Protein AF-I1LI24-F1 (afdb_monomer)

InterPro domains:
  IPR002035 von Willebrand factor, type A [PF13519] (6-115)
  IPR002035 von Willebrand factor, type A [PS50234] (5-189)
  IPR002035 von Willebrand factor, type A [SM00327] (2-175)
  IPR003903 Ubiquitin int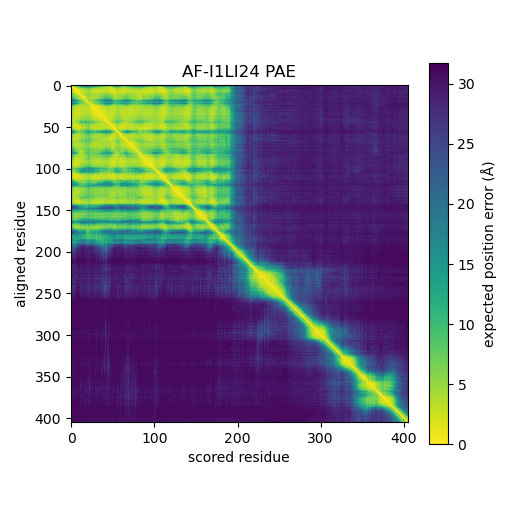eracting motif [PF02809] (224-237)
  IPR003903 Ubiquitin interacting motif [PF02809] (292-308)
  IPR003903 Ubiquitin interacting motif [PF02809] (326-337)
  IPR003903 Ubiquitin interacting motif [PS50330] (222-241)
  IPR003903 Ubiquitin interacting motif [SM00726] (222-241)
  IPR003903 Ubiquitin interacting motif [SM00726] (292-311)
  IPR003903 Ubiquitin interacting motif [SM00726] (324-343)
  IPR027040 26S proteasome non-ATPase regulatory subunit 4 [PTHR10223] (1-397)
  IPR036465 von Willebrand factor A-like domain superfamily [G3DSA:3.40.50.410] (3-186)
  IPR036465 von Willebrand factor A-like domain superfamily [SSF53300] (4-175)
  IPR049590 PSMD4, RAZUL domain [cd22297] (345-389)

pLDDT: mean 70.87, std 20.33, range [23.84, 93.62]

Sequence (405 aa):
MVLEATMICIDNSEWMRNGDYSPSRFQAQADAVNLICGAKTQSNPENTVGVLTMAGKGVRVLVTPTSDLGKILACMHGLDIGGEMNLAAGIQVAQLALKHRQNKKQQQRIIVFAGSPVKHEKKMLEMIGRKLKKNSVALDIVNFGEEDEGKTEKLEALLAAVNNNDTSHIVHVPSGPNALSDVLISTPIFTGDGEGGSGFAAAAATAAAGGVSGFEFGVDPNLDPELALALRVSMEEERARQEAAAKKAAEDAANLEKGDEQQASSQHATMTERAGAATSEAENKTSDLMDDENALLQQALAMSMDDSAISHDVKDTDMSEASASDPDLALALQLSITDSAKDQSSQSDMSKLLADQSFVSSILASLPGVDPNDPSVKDLLASMQNQSEPQQKNDDKPSNEEEKK

Structure (mmCIF, N/CA/C/O backbone):
data_AF-I1LI24-F1
#
_entry.id   AF-I1LI24-F1
#
loop_
_atom_site.group_PDB
_atom_site.id
_atom_site.type_symbol
_atom_site.label_atom_id
_atom_site.label_alt_id
_atom_site.label_comp_id
_atom_site.label_asym_id
_atom_site.label_entity_id
_atom_site.label_seq_id
_atom_site.pdbx_PDB_ins_code
_atom_site.Cartn_x
_atom_site.Cartn_y
_atom_site.Cartn_z
_atom_site.occupancy
_atom_site.B_iso_or_equiv
_atom_site.auth_seq_id
_atom_site.auth_comp_id
_atom_site.auth_asym_id
_atom_site.auth_atom_id
_atom_site.pdbx_PDB_model_num
ATOM 1 N N . MET A 1 1 ? -1.218 -10.958 18.013 1.00 60.31 1 MET A N 1
ATOM 2 C CA . MET A 1 1 ? -2.185 -10.050 17.355 1.00 60.31 1 MET A CA 1
ATOM 3 C C . MET A 1 1 ? -1.607 -8.643 17.351 1.00 60.31 1 MET A C 1
ATOM 5 O O . MET A 1 1 ? -1.453 -8.059 18.418 1.00 60.31 1 MET A O 1
ATOM 9 N N . VAL A 1 2 ? -1.165 -8.150 16.190 1.00 78.31 2 VAL A N 1
ATOM 10 C CA . VAL A 1 2 ? -0.468 -6.859 16.066 1.00 78.31 2 VAL A CA 1
ATOM 11 C C . VAL A 1 2 ? -1.443 -5.808 15.541 1.00 78.31 2 VAL A C 1
ATOM 13 O O . VAL A 1 2 ? -1.945 -5.924 14.426 1.00 78.31 2 VAL A O 1
ATOM 16 N N . LEU A 1 3 ? -1.696 -4.777 16.349 1.00 86.69 3 LEU A N 1
ATOM 17 C CA . LEU A 1 3 ? -2.465 -3.606 15.936 1.00 86.69 3 LEU A CA 1
ATOM 18 C C . LEU A 1 3 ? -1.612 -2.741 15.012 1.00 86.69 3 LEU A C 1
ATOM 20 O O . LEU A 1 3 ? -0.567 -2.236 15.430 1.00 86.69 3 LEU A O 1
ATOM 24 N N . GLU A 1 4 ? -2.074 -2.502 13.792 1.00 88.19 4 GLU A N 1
ATOM 25 C CA . GLU A 1 4 ? -1.372 -1.677 12.813 1.00 88.19 4 GLU A CA 1
ATOM 26 C C . GLU A 1 4 ? -2.294 -0.671 12.116 1.00 88.19 4 GLU A C 1
ATOM 28 O O . GLU A 1 4 ? -3.478 -0.901 11.865 1.00 88.19 4 GLU A O 1
ATOM 33 N N . ALA A 1 5 ? -1.714 0.487 11.820 1.00 91.00 5 ALA A N 1
ATOM 34 C CA . ALA A 1 5 ? -2.288 1.524 10.985 1.00 91.00 5 ALA A CA 1
ATOM 35 C C . ALA A 1 5 ? -1.428 1.604 9.728 1.00 91.00 5 ALA A C 1
ATOM 37 O O . ALA A 1 5 ? -0.280 2.064 9.779 1.00 91.00 5 ALA A O 1
ATOM 38 N N . THR A 1 6 ? -1.984 1.131 8.617 1.00 91.19 6 THR A N 1
ATOM 39 C CA . THR A 1 6 ? -1.276 1.045 7.342 1.00 91.19 6 THR A CA 1
ATOM 40 C C . THR A 1 6 ? -1.752 2.149 6.413 1.00 91.19 6 THR A C 1
ATOM 42 O O . THR A 1 6 ? -2.943 2.268 6.138 1.00 91.19 6 THR A O 1
ATOM 45 N N . MET A 1 7 ? -0.828 2.958 5.901 1.00 93.38 7 MET A N 1
ATOM 46 C CA . MET A 1 7 ? -1.108 3.892 4.812 1.00 93.38 7 MET A CA 1
ATOM 47 C C . MET A 1 7 ? -0.497 3.362 3.517 1.00 93.38 7 MET A C 1
ATOM 49 O O . MET A 1 7 ? 0.716 3.174 3.431 1.00 93.38 7 MET A O 1
ATOM 53 N N . ILE A 1 8 ? -1.336 3.137 2.511 1.00 93.56 8 ILE A N 1
ATOM 54 C CA . ILE A 1 8 ? -0.935 2.620 1.207 1.00 93.56 8 ILE A CA 1
ATOM 55 C C . ILE A 1 8 ? -0.828 3.777 0.214 1.00 93.56 8 ILE A C 1
ATOM 57 O O . ILE A 1 8 ? -1.801 4.478 -0.064 1.00 93.56 8 ILE A O 1
ATOM 61 N N . CYS A 1 9 ? 0.361 3.961 -0.347 1.00 92.75 9 CYS A N 1
ATOM 62 C CA . CYS A 1 9 ? 0.645 4.941 -1.382 1.00 92.75 9 CYS A CA 1
ATOM 63 C C . CYS A 1 9 ? 0.577 4.269 -2.759 1.00 92.75 9 CYS A C 1
ATOM 65 O O . CYS A 1 9 ? 1.472 3.513 -3.139 1.00 92.75 9 CYS A O 1
ATOM 67 N N . ILE A 1 10 ? -0.480 4.574 -3.506 1.00 92.06 10 ILE A N 1
ATOM 68 C CA . ILE A 1 10 ? -0.728 4.122 -4.872 1.00 92.06 10 ILE A CA 1
ATOM 69 C C . ILE A 1 10 ? -0.027 5.060 -5.860 1.00 92.06 10 ILE A C 1
ATOM 71 O O . ILE A 1 10 ? -0.214 6.281 -5.843 1.00 92.06 10 ILE A O 1
ATOM 75 N N . ASP A 1 11 ? 0.762 4.475 -6.751 1.00 91.12 11 ASP A N 1
ATOM 76 C CA . ASP A 1 11 ? 1.244 5.126 -7.969 1.00 91.12 11 ASP A CA 1
ATOM 77 C C . ASP A 1 11 ? 0.135 5.140 -9.034 1.00 91.12 11 ASP A C 1
ATOM 79 O O . ASP A 1 11 ? -0.302 4.091 -9.481 1.00 91.12 11 ASP A O 1
ATOM 83 N N . ASN A 1 12 ? -0.330 6.324 -9.430 1.00 90.12 12 ASN A N 1
ATOM 84 C CA . ASN A 1 12 ? -1.301 6.531 -10.513 1.00 90.12 12 ASN A CA 1
ATOM 85 C C . ASN A 1 12 ? -0.678 7.275 -11.707 1.00 90.12 12 ASN A C 1
ATOM 87 O O . ASN A 1 12 ? -1.371 8.004 -12.413 1.00 90.12 12 ASN A O 1
ATOM 91 N N . SER A 1 13 ? 0.634 7.149 -11.894 1.00 90.06 13 SER A N 1
ATOM 92 C CA . SER A 1 13 ? 1.374 7.796 -12.979 1.00 90.06 13 SER A CA 1
ATOM 93 C C . SER A 1 13 ? 1.083 7.187 -14.357 1.00 90.06 13 SER A C 1
ATOM 95 O O . SER A 1 13 ? 0.472 6.128 -14.482 1.00 90.06 13 SER A O 1
ATOM 97 N N . GLU A 1 14 ? 1.542 7.841 -15.426 1.00 87.38 14 GLU A N 1
ATOM 98 C CA . GLU A 1 14 ? 1.288 7.389 -16.806 1.00 87.38 14 GLU A CA 1
ATOM 99 C C . GLU A 1 14 ? 1.854 5.994 -17.124 1.00 87.38 14 GLU A C 1
ATOM 101 O O . GLU A 1 14 ? 1.250 5.254 -17.902 1.00 87.38 14 GLU A O 1
ATOM 106 N N . TRP A 1 15 ? 2.940 5.586 -16.459 1.00 86.38 15 TRP A N 1
ATOM 107 C CA . TRP A 1 15 ? 3.557 4.259 -16.603 1.00 86.38 15 TRP A CA 1
ATOM 108 C C . TRP A 1 15 ? 2.659 3.110 -16.119 1.00 86.38 15 TRP A C 1
ATOM 110 O O . TRP A 1 15 ? 2.888 1.957 -16.475 1.00 86.38 15 TRP A O 1
ATOM 120 N N . MET A 1 16 ? 1.611 3.403 -15.344 1.00 86.81 16 MET A N 1
ATOM 121 C CA . MET A 1 16 ? 0.636 2.411 -14.870 1.00 86.81 16 MET A CA 1
ATOM 122 C C . MET A 1 16 ? -0.282 1.878 -15.971 1.00 86.81 16 MET A C 1
ATOM 124 O O . MET A 1 16 ? -0.993 0.896 -15.759 1.00 86.81 16 MET A O 1
ATOM 128 N N . ARG A 1 17 ? -0.270 2.512 -17.149 1.00 84.56 17 ARG A N 1
ATOM 129 C CA . ARG A 1 17 ? -0.987 2.032 -18.337 1.00 84.56 17 ARG A CA 1
ATOM 130 C C . ARG A 1 17 ? -0.294 0.854 -19.016 1.00 84.56 17 ARG A C 1
ATOM 132 O O . ARG A 1 17 ? -0.905 0.222 -19.873 1.00 84.56 17 ARG A O 1
ATOM 139 N N . ASN A 1 18 ? 0.960 0.573 -18.665 1.00 82.75 18 ASN A N 1
ATOM 140 C CA . ASN A 1 18 ? 1.699 -0.532 -19.255 1.00 82.75 18 ASN A CA 1
ATOM 141 C C . ASN A 1 18 ? 1.037 -1.874 -18.893 1.00 82.75 18 ASN A C 1
ATOM 143 O O . ASN A 1 18 ? 0.541 -2.070 -17.782 1.00 82.75 18 ASN A O 1
ATOM 147 N N . GLY A 1 19 ? 1.001 -2.785 -19.866 1.00 78.62 19 GLY A N 1
ATOM 148 C CA . GLY A 1 19 ? 0.409 -4.122 -19.744 1.00 78.62 19 GLY A CA 1
ATOM 149 C C . GLY A 1 19 ? 1.439 -5.220 -19.479 1.00 78.62 19 GLY A C 1
ATOM 150 O O . GLY A 1 19 ? 1.247 -6.344 -19.921 1.00 78.62 19 GLY A O 1
ATOM 151 N N . ASP A 1 20 ? 2.558 -4.889 -18.834 1.00 81.94 20 ASP A N 1
ATOM 152 C CA . ASP A 1 20 ? 3.589 -5.855 -18.431 1.00 81.94 20 ASP A CA 1
ATOM 153 C C . ASP A 1 20 ? 3.096 -6.822 -17.348 1.00 81.94 20 ASP A C 1
ATOM 155 O O . ASP A 1 20 ? 3.499 -7.982 -17.330 1.00 81.94 20 ASP A O 1
ATOM 159 N N . TYR A 1 21 ? 2.175 -6.363 -16.498 1.00 80.56 21 TYR A N 1
ATOM 160 C CA . TYR A 1 21 ? 1.422 -7.203 -15.572 1.00 80.56 21 TYR A CA 1
ATOM 161 C C . TYR A 1 21 ? 0.017 -7.455 -16.114 1.00 80.56 21 TYR A C 1
ATOM 163 O O . TYR A 1 21 ? -0.667 -6.533 -16.567 1.00 80.56 21 TYR A O 1
ATOM 171 N N . SER A 1 22 ? -0.433 -8.706 -16.031 1.00 79.19 22 SER A N 1
ATOM 172 C CA . SER A 1 22 ? -1.788 -9.092 -16.435 1.00 79.19 22 SER A CA 1
ATOM 173 C C . SER A 1 22 ? -2.799 -8.747 -15.332 1.00 79.19 22 SER A C 1
ATOM 175 O O . SER A 1 22 ? -2.529 -9.074 -14.177 1.00 79.19 22 SER A O 1
ATOM 177 N N . PRO A 1 23 ? -3.971 -8.148 -15.637 1.00 78.56 23 PRO A N 1
ATOM 178 C CA . PRO A 1 23 ? -4.440 -7.636 -16.937 1.00 78.56 23 PRO A CA 1
ATOM 179 C C . PRO A 1 23 ? -3.968 -6.203 -17.279 1.00 78.56 23 PRO A C 1
ATOM 181 O O . PRO A 1 23 ? -3.945 -5.827 -18.448 1.00 78.56 23 PRO A O 1
ATOM 184 N N . SER A 1 24 ? -3.599 -5.392 -16.287 1.00 82.88 24 SER A N 1
ATOM 185 C CA . SER A 1 24 ? -2.866 -4.129 -16.469 1.00 82.88 24 SER A CA 1
ATOM 186 C C . SER A 1 24 ? -2.073 -3.825 -15.202 1.00 82.88 24 SER A C 1
ATOM 188 O O . SER A 1 24 ? -2.466 -4.272 -14.124 1.00 82.88 24 SER A O 1
ATOM 190 N N . ARG A 1 25 ? -1.000 -3.030 -15.286 1.00 86.75 25 ARG A N 1
ATOM 191 C CA . ARG A 1 25 ? -0.195 -2.663 -14.107 1.00 86.75 25 ARG A CA 1
ATOM 192 C C . ARG A 1 25 ? -1.031 -1.955 -13.031 1.00 86.75 25 ARG A C 1
ATOM 194 O O . ARG A 1 25 ? -0.863 -2.234 -11.847 1.00 86.75 25 ARG A O 1
ATOM 201 N N . PHE A 1 26 ? -1.972 -1.095 -13.434 1.00 87.50 26 PHE A N 1
ATOM 202 C CA . PHE A 1 26 ? -2.919 -0.461 -12.510 1.00 87.50 26 PHE A CA 1
ATOM 203 C C . PHE A 1 26 ? -3.897 -1.462 -11.874 1.00 87.50 26 PHE A C 1
ATOM 205 O O . PHE A 1 26 ? -4.094 -1.430 -10.662 1.00 87.50 26 PHE A O 1
ATOM 212 N N . GLN A 1 27 ? -4.483 -2.376 -12.656 1.00 87.62 27 GLN A N 1
ATOM 213 C CA . GLN A 1 27 ? -5.399 -3.381 -12.107 1.00 87.62 27 GLN A CA 1
ATOM 214 C C . GLN A 1 27 ? -4.673 -4.357 -11.175 1.00 87.62 27 GLN A C 1
ATOM 216 O O . GLN A 1 27 ? -5.161 -4.635 -10.088 1.00 87.62 27 GLN A O 1
ATOM 221 N N . ALA A 1 28 ? -3.474 -4.805 -11.547 1.00 86.62 28 ALA A N 1
ATOM 222 C CA . ALA A 1 28 ? -2.657 -5.676 -10.709 1.00 86.62 28 ALA A CA 1
ATOM 223 C C . ALA A 1 28 ? -2.280 -4.992 -9.382 1.00 86.62 28 ALA A C 1
ATOM 225 O O . ALA A 1 28 ? -2.246 -5.635 -8.335 1.00 86.62 28 ALA A O 1
ATOM 226 N N . GLN A 1 29 ? -2.042 -3.676 -9.401 1.00 87.62 29 GLN A N 1
ATOM 227 C CA . GLN A 1 29 ? -1.865 -2.893 -8.181 1.00 87.62 29 GLN A CA 1
ATOM 228 C C . GLN A 1 29 ? -3.161 -2.814 -7.364 1.00 87.62 29 GLN A C 1
ATOM 230 O O . GLN A 1 29 ? -3.103 -2.948 -6.147 1.00 87.62 29 GLN A O 1
ATOM 235 N N . ALA A 1 30 ? -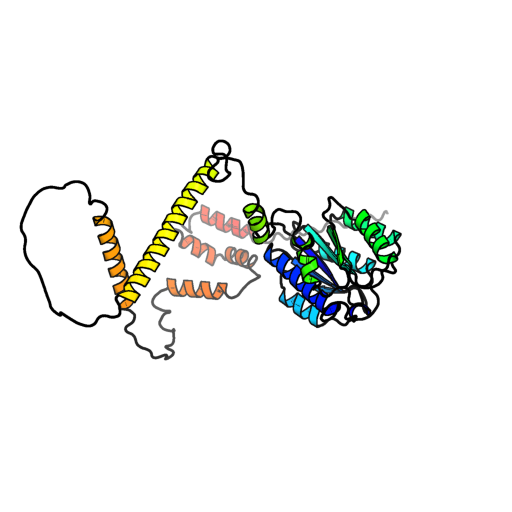4.321 -2.621 -7.995 1.00 89.19 30 ALA A N 1
ATOM 236 C CA . ALA A 1 30 ? -5.608 -2.622 -7.301 1.00 89.19 30 ALA A CA 1
ATOM 237 C C . ALA A 1 30 ? -5.890 -3.956 -6.602 1.00 89.19 30 ALA A C 1
ATOM 239 O O . ALA A 1 30 ? -6.266 -3.975 -5.430 1.00 89.19 30 ALA A O 1
ATOM 240 N N . ASP A 1 31 ? -5.618 -5.065 -7.282 1.00 88.38 31 ASP A N 1
ATOM 241 C CA . ASP A 1 31 ? -5.772 -6.408 -6.730 1.00 88.38 31 ASP A CA 1
ATOM 242 C C . ASP A 1 31 ? -4.800 -6.639 -5.558 1.00 88.38 31 ASP A C 1
ATOM 244 O O . ASP A 1 31 ? -5.201 -7.149 -4.510 1.00 88.38 31 ASP A O 1
ATOM 248 N N . ALA A 1 32 ? -3.550 -6.177 -5.680 1.00 86.81 32 ALA A N 1
ATOM 249 C CA . ALA A 1 32 ? -2.564 -6.223 -4.601 1.00 86.81 32 ALA A CA 1
ATOM 250 C C . ALA A 1 32 ? -2.983 -5.392 -3.375 1.00 86.81 32 ALA A C 1
ATOM 252 O O . ALA A 1 32 ? -2.852 -5.853 -2.242 1.00 86.81 32 ALA A O 1
ATOM 253 N N . VAL A 1 33 ? -3.511 -4.179 -3.577 1.00 89.25 33 VAL A N 1
ATOM 254 C CA . VAL A 1 33 ? -4.025 -3.332 -2.488 1.00 89.25 33 VAL A CA 1
ATOM 255 C C . VAL A 1 33 ? -5.191 -4.017 -1.783 1.00 89.25 33 VAL A C 1
ATOM 257 O O . VAL A 1 33 ? -5.206 -4.070 -0.556 1.00 89.25 33 VAL A O 1
ATOM 260 N N . ASN A 1 34 ? -6.126 -4.598 -2.535 1.00 88.50 34 ASN A N 1
ATOM 261 C CA . ASN A 1 34 ? -7.268 -5.318 -1.974 1.00 88.50 34 ASN A CA 1
ATOM 262 C C . ASN A 1 34 ? -6.837 -6.520 -1.135 1.00 88.50 34 ASN A C 1
ATOM 264 O O . ASN A 1 34 ? -7.370 -6.731 -0.045 1.00 88.50 34 ASN A O 1
ATOM 268 N N . LEU A 1 35 ? -5.842 -7.267 -1.609 1.00 86.38 35 LEU A N 1
ATOM 269 C CA . LEU A 1 35 ? -5.275 -8.382 -0.869 1.00 86.38 35 LEU A CA 1
ATOM 270 C C . LEU A 1 35 ? -4.619 -7.914 0.443 1.00 86.38 35 LEU A C 1
ATOM 272 O O . LEU A 1 35 ? -4.872 -8.502 1.493 1.00 86.38 35 LEU A O 1
ATOM 276 N N . ILE A 1 36 ? -3.826 -6.834 0.407 1.00 87.75 36 ILE A N 1
ATOM 277 C CA . ILE A 1 36 ? -3.197 -6.255 1.607 1.00 87.75 36 ILE A CA 1
ATOM 278 C C . ILE A 1 36 ? -4.269 -5.812 2.605 1.00 87.75 36 ILE A C 1
ATOM 280 O O . ILE A 1 36 ? -4.180 -6.147 3.786 1.00 87.75 36 ILE A O 1
ATOM 284 N N . CYS A 1 37 ? -5.294 -5.092 2.139 1.00 86.12 37 CYS A N 1
ATOM 285 C CA . CYS A 1 37 ? -6.415 -4.665 2.971 1.00 86.12 37 CYS A CA 1
ATOM 286 C C . CYS A 1 37 ? -7.109 -5.866 3.625 1.00 86.12 37 CYS A C 1
ATOM 288 O O . CYS A 1 37 ? -7.292 -5.874 4.839 1.00 86.12 37 CYS A O 1
ATOM 290 N N . GLY A 1 38 ? -7.427 -6.901 2.840 1.00 87.56 38 GLY A N 1
ATOM 291 C CA . GLY A 1 38 ? -8.056 -8.126 3.330 1.00 87.56 38 GLY A CA 1
ATOM 292 C C . GLY A 1 38 ? -7.221 -8.833 4.397 1.00 87.56 38 GLY A C 1
ATOM 293 O O . GLY A 1 38 ? -7.734 -9.137 5.470 1.00 87.56 38 GLY A O 1
ATOM 294 N N . ALA A 1 39 ? -5.920 -9.015 4.156 1.00 85.81 39 ALA A N 1
ATOM 295 C CA . ALA A 1 39 ? -5.025 -9.658 5.116 1.00 85.81 39 ALA A CA 1
ATOM 296 C C . ALA A 1 39 ? -4.857 -8.844 6.409 1.00 85.81 39 ALA A C 1
ATOM 298 O O . ALA A 1 39 ? -4.851 -9.416 7.501 1.00 85.81 39 ALA A O 1
ATOM 299 N N . LYS A 1 40 ? -4.765 -7.509 6.319 1.00 86.12 40 LYS A N 1
ATOM 300 C CA . LYS A 1 40 ? -4.655 -6.652 7.510 1.00 86.12 40 LYS A CA 1
ATOM 301 C C . LYS A 1 40 ? -5.933 -6.667 8.344 1.00 86.12 40 LYS A C 1
ATOM 303 O O . LYS A 1 40 ? -5.839 -6.812 9.562 1.00 86.12 40 LYS A O 1
ATOM 308 N N . THR A 1 41 ? -7.101 -6.559 7.712 1.00 85.69 41 THR A N 1
ATOM 309 C CA . THR A 1 41 ? -8.398 -6.620 8.403 1.00 85.69 41 THR A CA 1
ATOM 310 C C . THR A 1 41 ? -8.660 -8.007 8.996 1.00 85.69 41 THR A C 1
ATOM 312 O O . THR A 1 41 ? -9.197 -8.106 10.095 1.00 85.69 41 THR A O 1
ATOM 315 N N . GLN A 1 42 ? -8.235 -9.080 8.319 1.00 86.31 42 GLN A N 1
ATOM 316 C CA . GLN A 1 42 ? -8.340 -10.443 8.844 1.00 86.31 42 GLN A CA 1
ATOM 317 C C . GLN A 1 42 ? -7.402 -10.684 10.034 1.00 86.31 42 GLN A C 1
ATOM 319 O O . GLN A 1 42 ? -7.767 -11.408 10.957 1.00 86.31 42 GLN A O 1
ATOM 324 N N . SER A 1 43 ? -6.208 -10.078 10.036 1.00 86.62 43 SER A N 1
ATOM 325 C CA . SER A 1 43 ? -5.263 -10.203 11.151 1.00 86.62 43 SER A CA 1
ATOM 326 C C . SER A 1 43 ? -5.829 -9.616 12.443 1.00 86.62 43 SER A C 1
ATOM 328 O O . SER A 1 43 ? -5.740 -10.258 13.488 1.00 86.62 43 SER A O 1
ATOM 330 N N . ASN A 1 44 ? -6.399 -8.406 12.379 1.00 86.94 44 ASN A N 1
ATOM 331 C CA . ASN A 1 44 ? -7.137 -7.794 13.483 1.00 86.94 44 ASN A CA 1
ATOM 332 C C . ASN A 1 44 ? -8.256 -6.894 12.936 1.00 86.94 44 ASN A C 1
ATOM 334 O O . ASN A 1 44 ? -7.978 -6.040 12.091 1.00 86.94 44 ASN A O 1
ATOM 338 N N . PRO A 1 45 ? -9.485 -6.981 13.474 1.00 86.31 45 PRO A N 1
ATOM 339 C CA . PRO A 1 45 ? -10.595 -6.129 13.038 1.00 86.31 45 PRO A CA 1
ATOM 340 C C . PRO A 1 45 ? -10.381 -4.644 13.377 1.00 86.31 45 PRO A C 1
ATOM 342 O O . PRO A 1 45 ? -10.964 -3.773 12.738 1.00 86.31 45 PRO A O 1
ATOM 345 N N . GLU A 1 46 ? -9.521 -4.338 14.355 1.00 86.88 46 GLU A N 1
ATOM 346 C CA . GLU A 1 46 ? -9.129 -2.965 14.700 1.00 86.88 46 GLU A CA 1
ATOM 347 C C . GLU A 1 46 ? -8.037 -2.386 13.787 1.00 86.88 46 GLU A C 1
ATOM 349 O O . GLU A 1 46 ? -7.651 -1.225 13.952 1.00 86.88 46 GLU A O 1
ATOM 354 N N . ASN A 1 47 ? -7.490 -3.165 12.849 1.00 89.94 47 ASN A N 1
ATOM 355 C CA . ASN A 1 47 ? -6.504 -2.644 11.912 1.00 89.94 47 ASN A CA 1
ATOM 356 C C . ASN A 1 47 ? -7.162 -1.655 10.953 1.00 89.94 47 ASN A C 1
ATOM 358 O O . ASN A 1 47 ? -8.254 -1.876 10.433 1.00 89.94 47 ASN A O 1
ATOM 362 N N . THR A 1 48 ? -6.468 -0.545 10.713 1.00 90.44 48 THR A N 1
ATOM 363 C CA . THR A 1 48 ? -6.958 0.506 9.819 1.00 90.44 48 THR A CA 1
ATOM 364 C C . THR A 1 48 ? -6.067 0.606 8.600 1.00 90.44 48 THR A C 1
ATOM 366 O O . THR A 1 48 ? -4.837 0.577 8.704 1.00 90.44 48 THR A O 1
ATOM 369 N N . VAL A 1 49 ? -6.700 0.748 7.439 1.00 91.00 49 VAL A N 1
ATOM 370 C CA . VAL A 1 49 ? -6.017 0.922 6.165 1.00 91.00 49 VAL A CA 1
ATOM 371 C C . VAL A 1 49 ? -6.471 2.230 5.534 1.00 91.00 49 VAL A C 1
ATOM 373 O O . VAL A 1 49 ? -7.657 2.545 5.466 1.00 91.00 49 VAL A O 1
ATOM 376 N N . GLY A 1 50 ? -5.503 3.044 5.131 1.00 91.88 50 GLY A N 1
ATOM 377 C CA . GLY A 1 50 ? -5.715 4.268 4.370 1.00 91.88 50 GLY A CA 1
ATOM 378 C C . GLY A 1 50 ? -5.105 4.141 2.983 1.00 91.88 50 GLY A C 1
ATOM 379 O O . GLY A 1 50 ? -4.140 3.401 2.789 1.00 91.88 50 GLY A O 1
ATOM 380 N N . VAL A 1 51 ? -5.647 4.892 2.026 1.00 92.94 51 VAL A N 1
ATOM 381 C CA . VAL A 1 51 ? -5.159 4.906 0.645 1.00 92.94 51 VAL A CA 1
ATOM 382 C C . VAL A 1 51 ? -4.907 6.337 0.185 1.00 92.94 51 VAL A C 1
ATOM 384 O O . VAL A 1 51 ? -5.751 7.228 0.321 1.00 92.94 51 VAL A O 1
ATOM 387 N N . LEU A 1 52 ? -3.733 6.551 -0.398 1.00 93.00 52 LEU A N 1
ATOM 388 C CA . LEU A 1 52 ? -3.245 7.823 -0.914 1.00 93.00 52 LEU A CA 1
ATOM 389 C C . LEU A 1 52 ? -2.717 7.639 -2.338 1.00 93.00 52 LEU A C 1
ATOM 391 O O . LEU A 1 52 ? -2.057 6.650 -2.625 1.00 93.00 52 LEU A O 1
ATOM 395 N N . THR A 1 53 ? -2.950 8.606 -3.225 1.00 92.00 53 THR A N 1
ATOM 396 C CA . THR A 1 53 ? -2.343 8.626 -4.568 1.00 92.00 53 THR A CA 1
ATOM 397 C C . THR A 1 53 ? -1.114 9.526 -4.619 1.00 92.00 53 THR A C 1
ATOM 399 O O . THR A 1 53 ? -1.144 10.629 -4.065 1.00 92.00 53 THR A O 1
ATOM 402 N N . MET A 1 54 ? -0.082 9.126 -5.361 1.00 90.38 54 MET A N 1
ATOM 403 C CA . MET A 1 54 ? 1.182 9.870 -5.470 1.00 90.38 54 MET A CA 1
ATOM 404 C C . MET A 1 54 ? 1.354 10.717 -6.740 1.00 90.38 54 MET A C 1
ATOM 406 O O . MET A 1 54 ? 2.240 11.572 -6.773 1.00 90.38 54 MET A O 1
ATOM 410 N N . ALA A 1 55 ? 0.553 10.486 -7.776 1.00 88.38 55 ALA A N 1
ATOM 411 C CA . ALA A 1 55 ? 0.653 11.137 -9.082 1.00 88.38 55 ALA A CA 1
ATOM 412 C C . ALA A 1 55 ? -0.652 11.857 -9.482 1.00 88.38 55 ALA A C 1
ATOM 414 O O . ALA A 1 55 ? -1.674 11.829 -8.783 1.00 88.38 55 ALA A O 1
ATOM 415 N N . GLY A 1 56 ? -0.618 12.539 -10.627 1.00 82.56 56 GLY A N 1
ATOM 416 C CA . GLY A 1 56 ? -1.727 13.324 -11.173 1.00 82.56 56 GLY A CA 1
ATOM 417 C C . GLY A 1 56 ? -1.633 14.805 -10.809 1.00 82.56 56 GLY A C 1
ATOM 418 O O . GLY A 1 56 ? -0.560 15.400 -10.856 1.00 82.56 56 GLY A O 1
ATOM 419 N N . LYS A 1 57 ? -2.765 15.422 -10.442 1.00 80.94 57 LYS A N 1
ATOM 420 C CA . LYS A 1 57 ? -2.844 16.857 -10.086 1.00 80.94 57 LYS A CA 1
ATOM 421 C C . LYS A 1 57 ? -2.145 17.209 -8.764 1.00 80.94 57 LYS A C 1
ATOM 423 O O . LYS A 1 57 ? -1.982 18.384 -8.452 1.00 80.94 57 LYS A O 1
ATOM 428 N N . GLY A 1 58 ? -1.759 16.205 -7.984 1.00 82.69 58 GLY A N 1
ATOM 429 C CA . GLY A 1 58 ? -1.113 16.354 -6.688 1.00 82.69 58 GLY A CA 1
ATOM 430 C C . GLY A 1 58 ? -1.318 15.118 -5.821 1.00 82.69 58 GLY A C 1
ATOM 431 O O . GLY A 1 58 ? -2.162 14.266 -6.109 1.00 82.69 58 GLY A O 1
ATOM 432 N N . VAL A 1 59 ? -0.546 15.040 -4.740 1.00 89.62 59 VAL A N 1
ATOM 433 C CA . VAL A 1 59 ? -0.699 13.992 -3.730 1.00 89.62 59 VAL A CA 1
ATOM 434 C C . VAL A 1 59 ? -2.001 14.233 -2.969 1.00 89.62 59 VAL A C 1
ATOM 436 O O . VAL A 1 59 ? -2.154 15.267 -2.320 1.00 89.62 59 VAL A O 1
ATOM 439 N N . ARG A 1 60 ? -2.932 13.280 -3.039 1.00 90.31 60 ARG A N 1
ATOM 440 C CA . ARG A 1 60 ? -4.227 13.342 -2.347 1.00 90.31 60 ARG A CA 1
ATOM 441 C C . ARG A 1 60 ? -4.455 12.080 -1.526 1.00 90.31 60 ARG A C 1
ATOM 443 O O . ARG A 1 60 ? -4.187 10.973 -1.990 1.00 90.31 60 ARG A O 1
ATOM 450 N N . VAL A 1 61 ? -4.966 12.259 -0.311 1.00 90.31 61 VAL A N 1
ATOM 451 C CA . VAL A 1 61 ? -5.494 11.160 0.504 1.00 90.31 61 VAL A CA 1
ATOM 452 C C . VAL A 1 61 ? -6.892 10.862 -0.025 1.00 90.31 61 VAL A C 1
ATOM 454 O O . VAL A 1 61 ? -7.751 1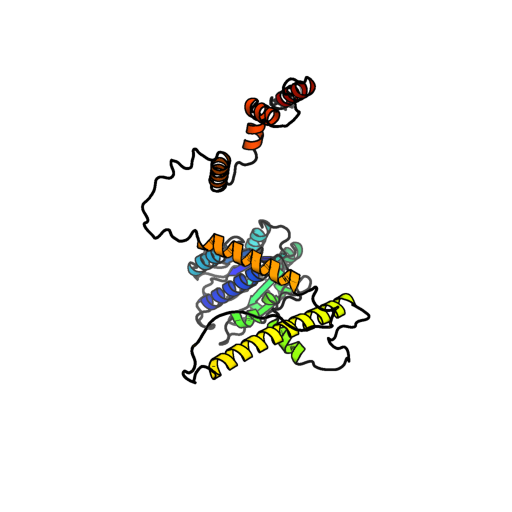1.738 0.010 1.00 90.31 61 VAL A O 1
ATOM 457 N N . LEU A 1 62 ? -7.103 9.663 -0.563 1.00 88.81 62 LEU A N 1
ATOM 458 C CA . LEU A 1 62 ? -8.418 9.234 -1.048 1.00 88.81 62 LEU A CA 1
ATOM 459 C C . LEU A 1 62 ? -9.280 8.753 0.108 1.00 88.81 62 LEU A C 1
ATOM 461 O O . LEU A 1 62 ? -10.444 9.115 0.224 1.00 88.81 62 LEU A O 1
ATOM 465 N N . VAL A 1 63 ? -8.670 7.925 0.953 1.00 90.19 63 VAL A N 1
ATOM 466 C CA . VAL A 1 63 ? -9.317 7.272 2.079 1.00 90.19 63 VAL A CA 1
ATOM 467 C C . VAL A 1 63 ? -8.425 7.476 3.287 1.00 90.19 63 VAL A C 1
ATOM 469 O O . VAL A 1 63 ? -7.278 7.025 3.325 1.00 90.19 63 VAL A O 1
ATOM 472 N N . THR A 1 64 ? -8.944 8.202 4.271 1.00 88.88 64 THR A N 1
ATOM 473 C CA . THR A 1 64 ? -8.328 8.290 5.597 1.00 88.88 64 THR A CA 1
ATOM 474 C C . THR A 1 64 ? -8.340 6.913 6.263 1.00 88.88 64 THR A C 1
ATOM 476 O O . THR A 1 64 ? -9.275 6.162 5.992 1.00 88.88 64 THR A O 1
ATOM 479 N N . PRO A 1 65 ? -7.372 6.582 7.143 1.00 89.19 65 PRO A N 1
ATOM 480 C CA . PRO A 1 65 ? -7.301 5.268 7.784 1.00 89.19 65 PRO A CA 1
ATOM 481 C C . PRO A 1 65 ? -8.659 4.820 8.338 1.00 89.19 65 PRO A C 1
ATOM 483 O O . PRO A 1 65 ? -9.215 5.460 9.229 1.00 89.19 65 PRO A O 1
ATOM 486 N N . THR A 1 66 ? -9.201 3.751 7.761 1.00 88.56 66 THR A N 1
ATOM 487 C CA . THR A 1 66 ? -10.527 3.200 8.059 1.00 88.56 66 THR A CA 1
ATOM 488 C C . THR A 1 66 ? -10.456 1.676 8.065 1.00 88.56 66 THR A C 1
ATOM 490 O O . THR A 1 66 ? -9.549 1.096 7.471 1.00 88.56 66 THR A O 1
ATOM 493 N N . SER A 1 67 ? -11.377 1.018 8.761 1.00 86.56 67 SER A N 1
ATOM 494 C CA . SER A 1 67 ? -11.573 -0.436 8.696 1.00 86.56 67 SER A CA 1
ATOM 495 C C . SER A 1 67 ? -12.511 -0.849 7.550 1.00 86.56 67 SER A C 1
ATOM 497 O O . SER A 1 67 ? -12.637 -2.034 7.248 1.00 86.56 67 SER A O 1
ATOM 499 N N . ASP A 1 68 ? -13.154 0.116 6.881 1.00 88.75 68 ASP A N 1
ATOM 500 C CA . ASP A 1 68 ? -14.149 -0.138 5.839 1.00 88.75 68 ASP A CA 1
ATOM 501 C C . ASP A 1 68 ? -13.508 -0.481 4.483 1.00 88.75 68 ASP A C 1
ATOM 503 O O . ASP A 1 68 ? -13.117 0.405 3.715 1.00 88.75 68 ASP A O 1
ATOM 507 N N . LEU A 1 69 ? -13.502 -1.767 4.118 1.00 85.88 69 LEU A N 1
ATOM 508 C CA . LEU A 1 69 ? -13.024 -2.222 2.804 1.00 85.88 69 LEU A CA 1
ATOM 509 C C . LEU A 1 69 ? -13.844 -1.632 1.637 1.00 85.88 69 LEU A C 1
ATOM 511 O O . LEU A 1 69 ? -13.291 -1.289 0.593 1.00 85.88 69 LEU A O 1
ATOM 515 N N . GLY A 1 70 ? -15.157 -1.448 1.816 1.00 88.94 70 GLY A N 1
ATOM 516 C CA . GLY A 1 70 ? -16.042 -0.930 0.764 1.00 88.94 70 GLY A CA 1
ATOM 517 C C . GLY A 1 70 ? -15.702 0.497 0.315 1.00 88.94 70 GLY A C 1
ATOM 518 O O . GLY A 1 70 ? -15.754 0.799 -0.878 1.00 88.94 70 GLY A O 1
ATOM 519 N N . LYS A 1 71 ? -15.285 1.368 1.249 1.00 87.56 71 LYS A N 1
ATOM 520 C CA . LYS A 1 71 ? -14.851 2.741 0.927 1.00 87.56 71 LYS A CA 1
ATOM 521 C C . LYS A 1 71 ? -13.566 2.734 0.102 1.00 87.56 71 LYS A C 1
ATOM 523 O O . LYS A 1 71 ? -13.438 3.515 -0.837 1.00 87.56 71 LYS A O 1
ATOM 528 N N . ILE A 1 72 ? -12.646 1.825 0.423 1.00 87.31 72 ILE A N 1
ATOM 529 C CA . ILE A 1 72 ? -11.387 1.653 -0.307 1.00 87.31 72 ILE A CA 1
ATOM 530 C C . ILE A 1 72 ? -11.667 1.233 -1.754 1.00 87.31 72 ILE A C 1
ATOM 532 O O . ILE A 1 72 ? -11.202 1.904 -2.674 1.00 87.31 72 ILE A O 1
ATOM 536 N N . LEU A 1 73 ? -12.500 0.209 -1.959 1.00 86.06 73 LEU A N 1
ATOM 537 C CA . LEU A 1 73 ? -12.862 -0.290 -3.291 1.00 86.06 73 LEU A CA 1
ATOM 538 C C . LEU A 1 73 ? -13.523 0.785 -4.163 1.00 86.06 73 LEU A C 1
ATOM 540 O O . LEU A 1 73 ? -13.116 0.999 -5.306 1.00 86.06 73 LEU A O 1
ATOM 544 N N . ALA A 1 74 ? -14.501 1.510 -3.613 1.00 88.38 74 ALA A N 1
ATOM 545 C CA . ALA A 1 74 ? -15.186 2.578 -4.337 1.00 88.38 74 ALA A CA 1
ATOM 546 C C . ALA A 1 74 ? -14.218 3.691 -4.771 1.00 88.38 74 ALA A C 1
ATOM 548 O O . ALA A 1 74 ? -14.264 4.156 -5.911 1.00 88.38 74 ALA A O 1
ATOM 549 N N . CYS A 1 75 ? -13.306 4.094 -3.882 1.00 85.06 75 CYS A N 1
ATOM 550 C CA . CYS A 1 75 ? -12.303 5.103 -4.198 1.00 85.06 75 CYS A CA 1
ATOM 551 C C . CYS A 1 75 ? -11.261 4.615 -5.209 1.00 85.06 75 CYS A C 1
ATOM 553 O O . CYS A 1 75 ? -10.782 5.435 -5.986 1.00 85.06 75 CYS A O 1
ATOM 555 N N . MET A 1 76 ? -10.921 3.322 -5.224 1.00 84.81 76 MET A N 1
ATOM 556 C CA . MET A 1 76 ? -9.958 2.746 -6.168 1.00 84.81 76 MET A CA 1
ATOM 557 C C . MET A 1 76 ? -10.479 2.696 -7.608 1.00 84.81 76 MET A C 1
ATOM 559 O O . MET A 1 76 ? -9.737 3.024 -8.532 1.00 84.81 76 MET A O 1
ATOM 563 N N . HIS A 1 77 ? -11.753 2.349 -7.809 1.00 84.75 77 HIS A N 1
ATOM 564 C CA . HIS A 1 77 ? -12.353 2.312 -9.148 1.00 84.75 77 HIS A CA 1
ATOM 565 C C . HIS A 1 77 ? -12.496 3.701 -9.796 1.00 84.75 77 HIS A C 1
ATOM 567 O O . HIS A 1 77 ? -12.537 3.801 -11.018 1.00 84.75 77 HIS A O 1
ATOM 573 N N . GLY A 1 78 ? -12.551 4.774 -9.000 1.00 83.06 78 GLY A N 1
ATOM 574 C CA . GLY A 1 78 ? -12.683 6.155 -9.480 1.00 83.06 78 GLY A CA 1
ATOM 575 C C . GLY A 1 78 ? -11.363 6.889 -9.743 1.00 83.06 78 GLY A C 1
ATOM 576 O O . GLY A 1 78 ? -11.366 8.119 -9.805 1.00 83.06 78 GLY A O 1
ATOM 577 N N . LEU A 1 79 ? -10.221 6.193 -9.813 1.00 84.25 79 LEU A N 1
ATOM 578 C CA . LEU A 1 79 ? -8.916 6.846 -9.957 1.00 84.25 79 LEU A CA 1
ATOM 579 C C . LEU A 1 79 ? -8.511 7.067 -11.408 1.00 84.25 79 LEU A C 1
ATOM 581 O O . LEU A 1 79 ? -8.259 6.130 -12.158 1.00 84.25 79 LEU A O 1
ATOM 585 N N . ASP A 1 80 ? -8.317 8.338 -11.747 1.00 85.81 80 ASP A N 1
ATOM 586 C CA . ASP A 1 80 ? -7.694 8.728 -13.004 1.00 85.81 80 ASP A CA 1
ATOM 587 C C . ASP A 1 80 ? -6.175 8.483 -12.978 1.00 85.81 80 ASP A C 1
ATOM 589 O O . ASP A 1 80 ? -5.454 8.933 -12.073 1.00 85.81 80 ASP A O 1
ATOM 593 N N . ILE A 1 81 ? -5.693 7.806 -14.022 1.00 86.62 81 ILE A N 1
ATOM 594 C CA . ILE A 1 81 ? -4.275 7.526 -14.267 1.00 86.62 81 ILE A CA 1
ATOM 595 C C . ILE A 1 81 ? -3.666 8.667 -15.092 1.00 86.62 81 ILE A C 1
ATOM 597 O O . ILE A 1 81 ? -4.079 8.908 -16.234 1.00 86.62 81 ILE A O 1
ATOM 601 N N . GLY A 1 82 ? -2.646 9.333 -14.550 1.00 87.56 82 GLY A N 1
ATOM 602 C CA . GLY A 1 82 ? -1.885 10.366 -15.249 1.00 87.56 82 GLY A CA 1
ATOM 603 C C . GLY A 1 82 ? -0.854 11.091 -14.380 1.00 87.56 82 GLY A C 1
ATOM 604 O O . GLY A 1 82 ? -0.873 11.011 -13.152 1.00 87.56 82 GLY A O 1
ATOM 605 N N . GLY A 1 83 ? 0.022 11.855 -15.033 1.00 87.19 83 GLY A N 1
ATOM 606 C CA . GLY A 1 83 ? 1.055 12.668 -14.390 1.00 87.19 83 GLY A CA 1
ATOM 607 C C . GLY A 1 83 ? 2.299 11.896 -13.937 1.00 87.19 83 GLY A C 1
ATOM 608 O O . GLY A 1 83 ? 2.463 10.703 -14.196 1.00 87.19 83 GLY A O 1
ATOM 609 N N . GLU A 1 84 ? 3.184 12.614 -13.242 1.00 86.75 84 GLU A N 1
ATOM 610 C CA . GLU A 1 84 ? 4.444 12.091 -12.702 1.00 86.75 84 GLU A CA 1
ATOM 611 C C . GLU A 1 84 ? 4.329 11.748 -11.210 1.00 86.75 84 GLU A C 1
ATOM 613 O O . GLU A 1 84 ? 3.580 12.392 -10.468 1.00 86.75 84 GLU A O 1
ATOM 618 N N . MET A 1 85 ? 5.093 10.750 -10.751 1.00 86.62 85 MET A N 1
ATOM 619 C CA . MET A 1 85 ? 5.099 10.360 -9.341 1.00 86.62 85 MET A 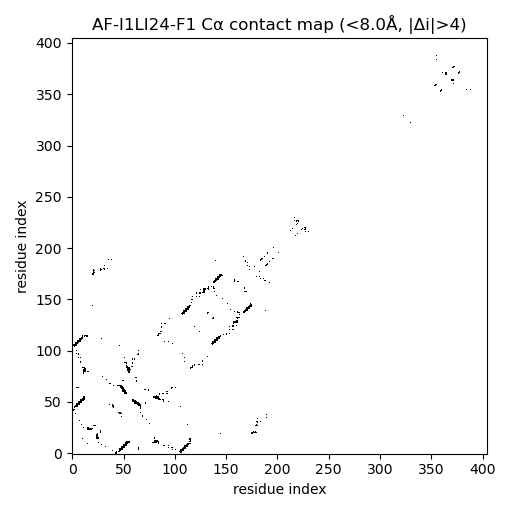CA 1
ATOM 620 C C . MET A 1 85 ? 5.861 11.348 -8.447 1.00 86.62 85 MET A C 1
ATOM 622 O O . MET A 1 85 ? 7.017 11.706 -8.687 1.00 86.62 85 MET A O 1
ATOM 626 N N . ASN A 1 86 ? 5.249 11.724 -7.325 1.00 88.88 86 ASN A N 1
ATOM 627 C CA . ASN A 1 86 ? 5.898 12.528 -6.293 1.00 88.88 86 ASN A CA 1
ATOM 628 C C . ASN A 1 86 ? 6.093 11.732 -5.000 1.00 88.88 86 ASN A C 1
ATOM 630 O O . ASN A 1 86 ? 5.384 11.935 -4.014 1.00 88.88 86 ASN A O 1
ATOM 634 N N . LEU A 1 87 ? 7.112 10.866 -4.986 1.00 88.12 87 LEU A N 1
ATOM 635 C CA . LEU A 1 87 ? 7.446 10.012 -3.841 1.00 88.12 87 LEU A CA 1
ATOM 636 C C . LEU A 1 87 ? 7.672 10.807 -2.541 1.00 88.12 87 LEU A C 1
ATOM 638 O O . LEU A 1 87 ? 7.117 10.471 -1.497 1.00 88.12 87 LEU A O 1
ATOM 642 N N . ALA A 1 88 ? 8.452 11.892 -2.601 1.00 89.25 88 ALA A N 1
ATOM 643 C CA . ALA A 1 88 ? 8.802 12.678 -1.417 1.00 89.25 88 ALA A CA 1
ATOM 644 C C . ALA A 1 88 ? 7.577 13.311 -0.732 1.00 89.25 88 ALA A C 1
ATOM 646 O O . ALA A 1 88 ? 7.442 13.244 0.491 1.00 89.25 88 ALA A O 1
ATOM 647 N N . ALA A 1 89 ? 6.672 13.899 -1.519 1.00 89.56 89 ALA A N 1
ATOM 648 C CA . ALA A 1 89 ? 5.434 14.480 -1.006 1.00 89.56 89 ALA A CA 1
ATOM 649 C C . ALA A 1 89 ? 4.455 13.390 -0.538 1.00 89.56 89 ALA A C 1
ATOM 651 O O . ALA A 1 89 ? 3.841 13.544 0.515 1.00 89.56 89 ALA A O 1
ATOM 652 N N . GLY A 1 90 ? 4.372 12.266 -1.262 1.00 91.50 90 GLY A N 1
ATOM 653 C CA . GLY A 1 90 ? 3.547 11.108 -0.903 1.00 91.50 90 GLY A CA 1
ATOM 654 C C . GLY A 1 90 ? 3.843 10.596 0.503 1.00 91.50 90 GLY A C 1
ATOM 655 O O . GLY A 1 90 ? 2.947 10.515 1.342 1.00 91.50 90 GLY A O 1
ATOM 656 N N . ILE A 1 91 ? 5.122 10.353 0.793 1.00 91.75 91 ILE A N 1
ATOM 657 C CA . ILE A 1 91 ? 5.570 9.859 2.101 1.00 91.75 91 ILE A CA 1
ATOM 658 C C . ILE A 1 91 ? 5.296 10.880 3.217 1.00 91.75 91 ILE A C 1
ATOM 660 O O . ILE A 1 91 ? 4.882 10.501 4.312 1.00 91.75 91 ILE A O 1
ATOM 664 N N . GLN A 1 92 ? 5.497 12.178 2.968 1.00 89.88 92 GLN A N 1
ATOM 665 C CA . GLN A 1 92 ? 5.244 13.215 3.979 1.00 89.88 92 GLN A CA 1
ATOM 666 C C . GLN A 1 92 ? 3.756 13.343 4.326 1.00 89.88 92 GLN A C 1
ATOM 668 O O . GLN A 1 92 ? 3.407 13.460 5.503 1.00 89.88 92 GLN A O 1
ATOM 673 N N . VAL A 1 93 ? 2.875 13.290 3.324 1.00 92.19 93 VAL A N 1
ATOM 674 C CA . VAL A 1 93 ? 1.422 13.318 3.544 1.00 92.19 93 VAL A CA 1
ATOM 675 C C . VAL A 1 93 ? 0.962 12.039 4.251 1.00 92.19 93 VAL A C 1
ATOM 677 O O . VAL A 1 93 ? 0.177 12.121 5.194 1.00 92.19 93 VAL A O 1
ATOM 680 N N . ALA A 1 94 ? 1.508 10.875 3.881 1.00 91.81 94 ALA A N 1
ATOM 681 C CA . ALA A 1 94 ? 1.244 9.613 4.572 1.00 91.81 94 ALA A CA 1
ATOM 682 C C . ALA A 1 94 ? 1.657 9.666 6.054 1.00 91.81 94 ALA A C 1
ATOM 684 O O . ALA A 1 94 ? 0.885 9.281 6.932 1.00 91.81 94 ALA A O 1
ATOM 685 N N . GLN A 1 95 ? 2.833 10.229 6.352 1.00 88.25 95 GLN A N 1
ATOM 686 C CA . GLN A 1 95 ? 3.293 10.439 7.725 1.00 88.25 95 GLN A CA 1
ATOM 687 C C . GLN A 1 95 ? 2.332 11.340 8.520 1.00 88.25 95 GLN A C 1
ATOM 689 O O . GLN A 1 95 ? 2.068 11.079 9.694 1.00 88.25 95 GLN A O 1
ATOM 694 N N . LEU A 1 96 ? 1.812 12.407 7.907 1.00 89.06 96 LEU A N 1
ATOM 695 C CA . LEU A 1 96 ? 0.864 13.306 8.563 1.00 89.06 96 LEU A CA 1
ATOM 696 C C . LEU A 1 96 ? -0.475 12.609 8.841 1.00 89.06 96 LEU A C 1
ATOM 698 O O . LEU A 1 96 ? -1.012 12.742 9.939 1.00 89.06 96 LEU A O 1
ATOM 702 N N . ALA A 1 97 ? -0.973 11.814 7.893 1.00 87.50 97 ALA A N 1
ATOM 703 C CA . ALA A 1 97 ? -2.211 11.059 8.059 1.00 87.50 97 ALA A CA 1
ATOM 704 C C . ALA A 1 97 ? -2.125 10.027 9.199 1.00 87.50 97 ALA A C 1
ATOM 706 O O . ALA A 1 97 ? -3.078 9.866 9.959 1.00 87.50 97 ALA A O 1
ATOM 707 N N . LEU A 1 98 ? -0.963 9.391 9.387 1.00 85.50 98 LEU A N 1
ATOM 708 C CA . LEU A 1 98 ? -0.736 8.428 10.472 1.00 85.50 98 LEU A CA 1
ATOM 709 C C . LEU A 1 98 ? -0.664 9.074 11.869 1.00 85.50 98 LEU A C 1
ATOM 711 O O . LEU A 1 98 ? -0.903 8.396 12.871 1.00 85.50 98 LEU A O 1
ATOM 715 N N . LYS A 1 99 ? -0.384 10.384 11.970 1.00 82.31 99 LYS A N 1
ATOM 716 C CA . LYS A 1 99 ? -0.391 11.107 13.258 1.00 82.31 99 LYS A CA 1
ATOM 717 C C . LYS A 1 99 ? -1.795 11.317 13.828 1.00 82.31 99 LYS A C 1
ATOM 719 O O . LYS A 1 99 ? -1.931 11.377 15.047 1.00 82.31 99 LYS A O 1
ATOM 724 N N . HIS A 1 100 ? -2.816 11.408 12.976 1.00 77.69 100 HIS A N 1
ATOM 725 C CA . HIS A 1 100 ? -4.213 11.647 13.371 1.00 77.69 100 HIS A CA 1
ATOM 726 C C . HIS A 1 100 ? -5.033 10.356 13.539 1.00 77.69 100 HIS A C 1
ATOM 728 O O . HIS A 1 100 ? -6.259 10.381 13.479 1.00 77.69 100 HIS A O 1
ATOM 734 N N . ARG A 1 101 ? -4.368 9.216 13.750 1.00 77.88 101 ARG A N 1
ATOM 735 C CA . ARG A 1 101 ? -5.026 7.931 14.014 1.00 77.88 101 ARG A CA 1
ATOM 736 C C . ARG A 1 101 ? -5.873 7.964 15.289 1.00 77.88 101 ARG A C 1
ATOM 738 O O . ARG A 1 101 ? -5.506 8.610 16.272 1.00 77.88 101 ARG A O 1
ATOM 745 N N . GLN A 1 102 ? -6.952 7.188 15.290 1.00 74.19 102 GLN A N 1
ATOM 746 C CA . GLN A 1 102 ? -7.835 7.057 16.449 1.00 74.19 102 GLN A CA 1
ATOM 747 C C . GLN A 1 102 ? -7.166 6.276 17.592 1.00 74.19 102 GLN A C 1
ATOM 749 O O . GLN A 1 102 ? -7.255 6.677 18.751 1.00 74.19 102 GLN A O 1
ATOM 754 N N . ASN A 1 103 ? -6.417 5.210 17.276 1.00 80.69 103 ASN A N 1
ATOM 755 C CA . ASN A 1 103 ? -5.765 4.368 18.277 1.00 80.69 103 ASN A CA 1
ATOM 756 C C . ASN A 1 103 ? -4.246 4.622 18.333 1.00 80.69 103 ASN A C 1
ATOM 758 O O . ASN A 1 103 ? -3.504 4.364 17.386 1.00 80.69 103 ASN A O 1
ATOM 762 N N . LYS A 1 104 ? -3.746 5.116 19.474 1.00 82.94 104 LYS A N 1
ATOM 763 C CA . LYS A 1 104 ? -2.317 5.433 19.662 1.00 82.94 104 LYS A CA 1
ATOM 764 C C . LYS A 1 104 ? -1.417 4.200 19.782 1.00 82.94 104 LYS A C 1
ATOM 766 O O . LYS A 1 104 ? -0.209 4.371 19.629 1.00 82.94 104 LYS A O 1
ATOM 771 N N . LYS A 1 105 ? -1.970 3.008 20.037 1.00 83.44 105 LYS A N 1
ATOM 772 C CA . LYS A 1 105 ? -1.203 1.758 20.185 1.00 83.44 105 LYS A CA 1
ATOM 773 C C . LYS A 1 105 ? -0.882 1.068 18.857 1.00 83.44 105 LYS A C 1
ATOM 775 O O . LYS A 1 105 ? 0.014 0.234 18.830 1.00 83.44 105 LYS A O 1
ATOM 780 N N . GLN A 1 106 ? -1.569 1.429 17.772 1.00 85.81 106 GLN A N 1
ATOM 781 C CA . GLN A 1 106 ? -1.304 0.867 16.448 1.00 85.81 106 GLN A CA 1
ATOM 782 C C . GLN A 1 106 ? 0.126 1.191 15.987 1.00 85.81 106 GLN A C 1
ATOM 784 O O . GLN A 1 106 ? 0.583 2.336 16.082 1.00 85.81 106 GLN A O 1
ATOM 789 N N . GLN A 1 107 ? 0.833 0.202 15.457 1.00 87.50 107 GLN A N 1
ATOM 790 C CA . GLN A 1 107 ? 2.116 0.400 14.789 1.00 87.50 107 GLN A CA 1
ATOM 791 C C . GLN A 1 107 ? 1.904 1.118 13.451 1.00 87.50 107 GLN A C 1
ATOM 793 O O . GLN A 1 107 ? 0.912 0.886 12.766 1.00 87.50 107 GLN A O 1
ATOM 798 N N . GLN A 1 108 ? 2.796 2.048 13.104 1.00 90.06 108 GLN A N 1
ATOM 799 C CA . GLN A 1 108 ? 2.692 2.827 11.866 1.00 90.06 108 GLN A CA 1
ATOM 800 C C . GLN A 1 108 ? 3.419 2.102 10.748 1.00 90.06 108 GLN A C 1
ATOM 802 O O . GLN A 1 108 ? 4.625 1.877 10.859 1.00 90.06 108 GLN A O 1
ATOM 807 N N . ARG A 1 109 ? 2.707 1.804 9.663 1.00 91.12 109 ARG A N 1
ATOM 808 C CA . ARG A 1 109 ? 3.290 1.207 8.464 1.00 91.12 109 ARG A CA 1
ATOM 809 C C . ARG A 1 109 ? 2.896 2.016 7.235 1.00 91.12 109 ARG A C 1
ATOM 811 O O . ARG A 1 109 ? 1.741 2.409 7.081 1.00 91.12 109 ARG A O 1
ATOM 818 N N . ILE A 1 110 ? 3.859 2.287 6.366 1.00 93.62 110 ILE A N 1
ATOM 819 C CA . ILE A 1 110 ? 3.623 2.885 5.053 1.00 93.62 110 ILE A CA 1
ATOM 820 C C . ILE A 1 110 ? 4.032 1.858 4.007 1.00 93.62 110 ILE A C 1
ATOM 822 O O . ILE A 1 110 ? 5.162 1.384 4.030 1.00 93.62 110 ILE A O 1
ATOM 826 N N . ILE A 1 111 ? 3.132 1.549 3.081 1.00 92.69 111 ILE A N 1
ATOM 827 C CA . ILE A 1 111 ? 3.422 0.691 1.931 1.00 92.69 111 ILE A CA 1
ATOM 828 C C . ILE A 1 111 ? 3.436 1.579 0.697 1.00 92.69 111 ILE A C 1
ATOM 830 O O . ILE A 1 111 ? 2.449 2.250 0.398 1.00 92.69 111 ILE A O 1
ATOM 834 N N . VAL A 1 112 ? 4.556 1.606 -0.015 1.00 92.31 112 VAL A N 1
ATOM 835 C CA . VAL A 1 112 ? 4.733 2.423 -1.211 1.00 92.31 112 VAL A CA 1
ATOM 836 C C . VAL A 1 112 ? 4.856 1.535 -2.430 1.00 92.31 112 VAL A C 1
ATOM 838 O O . VAL A 1 112 ? 5.806 0.771 -2.563 1.00 92.31 112 VAL A O 1
ATOM 841 N N . PHE A 1 113 ? 3.933 1.712 -3.364 1.00 91.19 113 PHE A N 1
ATOM 842 C CA . PHE A 1 113 ? 4.032 1.144 -4.696 1.00 91.19 113 PHE A CA 1
ATOM 843 C C . PHE A 1 113 ? 4.812 2.107 -5.594 1.00 91.19 113 PHE A C 1
ATOM 845 O O . PHE A 1 113 ? 4.345 3.211 -5.844 1.00 91.19 113 PHE A O 1
ATOM 852 N N . ALA A 1 114 ? 5.974 1.705 -6.109 1.00 89.00 114 ALA A N 1
ATOM 853 C CA . ALA A 1 114 ? 6.756 2.496 -7.058 1.00 89.00 114 ALA A CA 1
ATOM 854 C C . ALA A 1 114 ? 6.812 1.828 -8.443 1.00 89.00 114 ALA A C 1
ATOM 856 O O . ALA A 1 114 ? 7.546 0.858 -8.622 1.00 89.00 114 ALA A O 1
ATOM 857 N N . GLY A 1 115 ? 6.107 2.382 -9.439 1.00 84.94 115 GLY A N 1
ATOM 858 C CA . GLY A 1 115 ? 6.027 1.840 -10.808 1.00 84.94 115 GLY A CA 1
ATOM 859 C C . GLY A 1 115 ? 6.696 2.680 -11.882 1.00 84.94 115 GLY A C 1
ATOM 860 O O . GLY A 1 115 ? 7.076 2.180 -12.937 1.00 84.94 115 GLY A O 1
ATOM 861 N N . SER A 1 116 ? 6.840 3.968 -11.605 1.00 84.12 116 SER A N 1
ATOM 862 C CA . SER A 1 116 ? 7.473 4.953 -12.480 1.00 84.12 116 SER A CA 1
ATOM 863 C C . SER A 1 116 ? 8.902 5.319 -12.034 1.00 84.12 116 SER A C 1
ATOM 865 O O . SER A 1 116 ? 9.322 4.994 -10.914 1.00 84.12 116 SER A O 1
ATOM 867 N N . PRO A 1 117 ? 9.696 5.962 -12.907 1.00 83.56 117 PRO A N 1
ATOM 868 C CA . PRO A 1 117 ? 11.034 6.421 -12.561 1.00 83.56 117 PRO A CA 1
ATOM 869 C C . PRO A 1 117 ? 11.001 7.530 -11.499 1.00 83.56 117 PRO A C 1
ATOM 871 O O . PRO A 1 117 ? 10.307 8.542 -11.617 1.00 83.56 117 PRO A O 1
ATOM 874 N N . VAL A 1 118 ? 11.819 7.368 -10.457 1.00 81.19 118 VAL A N 1
ATOM 875 C CA . VAL A 1 118 ? 11.944 8.318 -9.343 1.00 81.19 118 VAL A CA 1
ATOM 876 C C . VAL A 1 118 ? 12.977 9.391 -9.707 1.00 81.19 118 VAL A C 1
ATOM 878 O O . VAL A 1 118 ? 14.186 9.175 -9.598 1.00 81.19 118 VAL A O 1
ATOM 881 N N . LYS A 1 119 ? 12.528 10.596 -10.081 1.00 78.44 119 LYS A N 1
ATOM 882 C CA . LYS A 1 119 ? 13.427 11.741 -10.369 1.00 78.44 119 LYS A CA 1
ATOM 883 C C . LYS A 1 119 ? 14.032 12.404 -9.119 1.00 78.44 119 LYS A C 1
ATOM 885 O O . LYS A 1 119 ? 14.912 13.248 -9.245 1.00 78.44 119 LYS A O 1
ATOM 890 N N . HIS A 1 120 ? 13.597 12.022 -7.918 1.00 77.25 120 HIS A N 1
ATOM 891 C CA . HIS A 1 120 ? 14.019 12.646 -6.655 1.00 77.25 120 HIS A CA 1
ATOM 892 C C . HIS A 1 120 ? 15.527 12.501 -6.377 1.00 77.25 120 HIS A C 1
ATOM 894 O O . HIS A 1 120 ? 16.171 11.539 -6.811 1.00 77.25 120 HIS A O 1
ATOM 900 N N . GLU A 1 121 ? 16.083 13.473 -5.647 1.00 84.56 121 GLU A N 1
ATOM 901 C CA . GLU A 1 121 ? 17.489 13.502 -5.225 1.00 84.56 121 GLU A CA 1
ATOM 902 C C . GLU A 1 121 ? 17.724 12.557 -4.035 1.00 84.56 121 GLU A C 1
ATOM 904 O O . GLU A 1 121 ? 16.965 12.565 -3.061 1.00 84.56 121 GLU A O 1
ATOM 909 N N . LYS A 1 122 ? 18.828 11.798 -4.066 1.00 85.56 122 LYS A N 1
ATOM 910 C CA . LYS A 1 122 ? 19.228 10.859 -3.001 1.00 85.56 122 LYS A CA 1
ATOM 911 C C . LYS A 1 122 ? 19.255 11.510 -1.608 1.00 85.56 122 LYS A C 1
ATOM 913 O O . LYS A 1 122 ? 18.741 10.939 -0.652 1.00 85.56 122 LYS A O 1
ATOM 918 N N . LYS A 1 123 ? 19.743 12.754 -1.497 1.00 88.12 123 LYS A N 1
ATOM 919 C CA . LYS A 1 123 ? 19.779 13.504 -0.225 1.00 88.12 123 LYS A CA 1
ATOM 920 C C . LYS A 1 123 ? 18.390 13.763 0.359 1.00 88.12 123 LYS A C 1
ATOM 922 O O . LYS A 1 123 ? 18.208 13.703 1.574 1.00 88.12 123 LYS A O 1
ATOM 927 N N . MET A 1 124 ? 17.405 14.066 -0.489 1.00 89.25 124 MET A N 1
ATOM 928 C CA . MET A 1 124 ? 16.035 14.310 -0.036 1.00 89.25 124 MET A CA 1
ATOM 929 C C . MET A 1 124 ? 15.407 13.023 0.513 1.00 89.25 124 MET A C 1
ATOM 931 O O . MET A 1 124 ? 14.752 13.058 1.555 1.00 89.25 124 MET A O 1
ATOM 935 N N . LEU A 1 125 ? 15.676 11.889 -0.139 1.00 88.38 125 LEU A N 1
ATOM 936 C CA . LEU A 1 125 ? 15.228 10.567 0.296 1.00 88.38 125 LEU A CA 1
ATOM 937 C C . LEU A 1 125 ? 15.866 10.154 1.628 1.00 88.38 125 LEU A C 1
ATOM 939 O O . LEU A 1 125 ? 15.154 9.720 2.528 1.00 88.38 125 LEU A O 1
ATOM 943 N N . GLU A 1 126 ? 17.165 10.391 1.816 1.00 90.38 126 GLU A N 1
ATOM 944 C CA . GLU A 1 126 ? 17.844 10.139 3.095 1.00 90.38 126 GLU A CA 1
ATOM 945 C C . GLU A 1 126 ? 17.284 11.009 4.236 1.00 90.38 126 GLU A C 1
ATOM 947 O O . GLU A 1 126 ? 17.099 10.532 5.359 1.00 90.38 126 GLU A O 1
ATOM 952 N N . MET A 1 127 ? 16.973 12.285 3.972 1.00 91.19 127 MET A N 1
ATOM 953 C CA . MET A 1 127 ? 16.349 13.168 4.967 1.00 91.19 127 MET A CA 1
ATOM 954 C C . MET A 1 127 ? 14.951 12.691 5.364 1.00 91.19 127 MET A C 1
ATOM 956 O O . MET A 1 127 ? 14.602 12.733 6.547 1.00 91.19 127 MET A O 1
ATOM 960 N N . ILE A 1 128 ? 14.150 12.242 4.396 1.00 90.75 128 ILE A N 1
ATOM 961 C CA . ILE A 1 128 ? 12.836 11.649 4.659 1.00 90.75 128 ILE A CA 1
ATOM 962 C C . ILE A 1 128 ? 13.000 10.341 5.436 1.00 90.75 128 ILE A C 1
ATOM 964 O O . ILE A 1 128 ? 12.316 10.155 6.440 1.00 90.75 128 ILE A O 1
ATOM 968 N N . GLY A 1 129 ? 13.965 9.497 5.066 1.00 90.81 129 GLY A N 1
ATOM 969 C CA . GLY A 1 129 ? 14.235 8.242 5.761 1.00 90.81 129 GLY A CA 1
ATOM 970 C C . GLY A 1 129 ? 14.588 8.447 7.235 1.00 90.81 129 GLY A C 1
ATOM 971 O O . GLY A 1 129 ? 13.978 7.846 8.117 1.00 90.81 129 GLY A O 1
ATOM 972 N N . ARG A 1 130 ? 15.454 9.425 7.540 1.00 90.69 130 ARG A N 1
ATOM 973 C CA . ARG A 1 130 ? 15.750 9.823 8.930 1.00 90.69 130 ARG A CA 1
ATOM 974 C C . ARG A 1 130 ? 14.522 10.357 9.671 1.00 90.69 130 ARG A C 1
ATOM 976 O O . ARG A 1 130 ? 14.406 10.153 10.879 1.00 90.69 130 ARG A O 1
ATOM 983 N N . LYS A 1 131 ? 13.614 11.066 8.988 1.00 90.00 131 LYS A N 1
ATOM 984 C CA . LYS A 1 131 ? 12.351 11.529 9.590 1.00 90.00 131 LYS A CA 1
ATOM 985 C C . LYS A 1 131 ? 11.427 10.353 9.905 1.00 90.00 131 LYS A C 1
ATOM 987 O O . LYS A 1 131 ? 10.850 10.352 10.988 1.00 90.00 131 LYS A O 1
ATOM 992 N N . LEU A 1 132 ? 11.313 9.357 9.029 1.00 89.88 132 LEU A N 1
ATOM 993 C CA . LEU A 1 132 ? 10.517 8.148 9.280 1.00 89.88 132 LEU A CA 1
ATOM 994 C C . LEU A 1 132 ? 11.084 7.338 10.451 1.00 89.88 132 LEU A C 1
ATOM 996 O O . LEU A 1 132 ? 10.350 7.019 11.386 1.00 89.88 132 LEU A O 1
ATOM 1000 N N . LYS A 1 133 ? 12.408 7.153 10.476 1.00 88.12 133 LYS A N 1
ATOM 1001 C CA . LYS A 1 133 ? 13.142 6.480 11.556 1.00 88.12 133 LYS A CA 1
ATOM 1002 C C . LYS A 1 133 ? 12.889 7.097 12.934 1.00 88.12 133 LYS A C 1
ATOM 1004 O O . LYS A 1 133 ? 12.706 6.363 13.898 1.00 88.12 133 LYS A O 1
ATOM 1009 N N . LYS A 1 134 ? 12.823 8.431 13.038 1.00 89.62 134 LYS A N 1
ATOM 1010 C CA . LYS A 1 134 ? 12.507 9.141 14.298 1.00 89.62 134 LYS A CA 1
ATOM 1011 C C . LYS A 1 134 ? 11.067 8.953 14.777 1.00 89.62 134 LYS A C 1
ATOM 1013 O O . LYS A 1 134 ? 10.814 9.113 15.963 1.00 89.62 134 LYS A O 1
ATOM 1018 N N . ASN A 1 135 ? 10.132 8.686 13.868 1.00 88.69 135 ASN A N 1
ATOM 1019 C CA . ASN A 1 135 ? 8.721 8.495 14.207 1.00 88.69 135 ASN A CA 1
ATOM 1020 C C . ASN A 1 135 ? 8.344 7.013 14.340 1.00 88.69 135 ASN A C 1
ATOM 1022 O O . ASN A 1 135 ? 7.165 6.720 14.511 1.00 88.69 135 ASN A O 1
ATOM 1026 N N . SER A 1 136 ? 9.318 6.097 14.262 1.00 85.50 136 SER A N 1
ATOM 1027 C CA . SER A 1 136 ? 9.098 4.646 14.313 1.00 85.50 136 SER A CA 1
ATOM 1028 C C . SER A 1 136 ? 8.059 4.166 13.292 1.00 85.50 136 SER A C 1
ATOM 1030 O O . SER A 1 136 ? 7.188 3.359 13.609 1.00 85.50 136 SER A O 1
ATOM 1032 N N . VAL A 1 137 ? 8.136 4.706 12.072 1.00 89.50 137 VAL A N 1
ATOM 1033 C CA . VAL A 1 137 ? 7.298 4.286 10.944 1.00 89.50 137 VAL A CA 1
ATOM 1034 C C . VAL A 1 137 ? 8.028 3.195 10.173 1.00 89.50 137 VAL A C 1
ATOM 1036 O O . VAL A 1 137 ? 9.123 3.448 9.669 1.00 89.50 137 VAL A O 1
ATOM 1039 N N . ALA A 1 138 ? 7.417 2.016 10.067 1.00 89.88 138 ALA A N 1
ATOM 1040 C CA . ALA A 1 138 ? 7.875 0.965 9.167 1.00 89.88 138 ALA A CA 1
ATOM 1041 C C . ALA A 1 138 ? 7.539 1.349 7.722 1.00 89.88 138 ALA A C 1
ATOM 1043 O O . ALA A 1 138 ? 6.457 1.880 7.453 1.00 89.88 138 ALA A O 1
ATOM 1044 N N . LEU A 1 139 ? 8.463 1.102 6.797 1.00 90.50 139 LEU A N 1
ATOM 1045 C CA . LEU A 1 139 ? 8.268 1.404 5.387 1.00 90.50 139 LEU A CA 1
ATOM 1046 C C . LEU A 1 139 ? 8.518 0.164 4.543 1.00 90.50 139 LEU A C 1
ATOM 1048 O O . LEU A 1 139 ? 9.628 -0.358 4.538 1.00 90.50 139 LEU A O 1
ATOM 1052 N N . ASP A 1 140 ? 7.520 -0.217 3.760 1.00 91.38 140 ASP A N 1
ATOM 1053 C CA . ASP A 1 140 ? 7.661 -1.251 2.748 1.00 91.38 140 ASP A CA 1
ATOM 1054 C C . ASP A 1 140 ? 7.597 -0.621 1.361 1.00 91.38 140 ASP A C 1
ATOM 1056 O O . ASP A 1 140 ? 6.752 0.234 1.081 1.00 91.38 140 ASP A O 1
ATOM 1060 N N . ILE A 1 141 ? 8.509 -1.030 0.489 1.00 90.44 141 ILE A N 1
ATOM 1061 C CA . ILE A 1 141 ? 8.612 -0.519 -0.874 1.00 90.44 141 ILE A CA 1
ATOM 1062 C C . ILE A 1 141 ? 8.399 -1.686 -1.825 1.00 90.44 141 ILE A C 1
ATOM 1064 O O . ILE A 1 141 ? 9.216 -2.601 -1.896 1.00 90.44 141 ILE A O 1
ATOM 1068 N N . VAL A 1 142 ? 7.317 -1.623 -2.591 1.00 88.94 142 VAL A N 1
ATOM 1069 C CA . VAL A 1 142 ? 7.057 -2.538 -3.698 1.00 88.94 142 VAL A CA 1
ATOM 1070 C C . VAL A 1 142 ? 7.548 -1.858 -4.965 1.00 88.94 142 VAL A C 1
ATOM 1072 O O . VAL A 1 142 ? 6.915 -0.926 -5.470 1.00 88.94 142 VAL A O 1
ATOM 1075 N N . ASN A 1 143 ? 8.702 -2.296 -5.457 1.00 87.75 143 ASN A N 1
ATOM 1076 C CA . ASN A 1 143 ? 9.204 -1.879 -6.753 1.00 87.75 143 ASN A CA 1
ATOM 1077 C C . ASN A 1 143 ? 8.652 -2.811 -7.829 1.00 87.75 143 ASN A C 1
ATOM 1079 O O . ASN A 1 143 ? 8.864 -4.019 -7.766 1.00 87.75 143 ASN A O 1
ATOM 1083 N N . PHE A 1 144 ? 7.969 -2.243 -8.815 1.00 82.75 144 PHE A N 1
ATOM 1084 C CA . PHE A 1 144 ? 7.411 -2.987 -9.937 1.00 82.75 144 PHE A CA 1
ATOM 1085 C C . PHE A 1 144 ? 7.736 -2.291 -11.258 1.00 82.75 144 PHE A C 1
ATOM 1087 O O . PHE A 1 144 ? 7.908 -1.068 -11.320 1.00 82.75 144 PHE A O 1
ATOM 1094 N N . GLY A 1 145 ? 7.774 -3.089 -12.318 1.00 76.88 145 GLY A N 1
ATOM 1095 C CA . GLY A 1 145 ? 7.996 -2.647 -13.691 1.00 76.88 145 GLY A CA 1
ATOM 1096 C C . GLY A 1 145 ? 9.439 -2.822 -14.153 1.00 76.88 145 GLY A C 1
ATOM 1097 O O . GLY A 1 145 ? 10.127 -3.745 -13.728 1.00 76.88 145 GLY A O 1
ATOM 1098 N N . GLU A 1 146 ? 9.863 -1.952 -15.067 1.00 70.50 146 GLU A N 1
ATOM 1099 C CA . GLU A 1 146 ? 11.208 -1.984 -15.638 1.00 70.50 146 GLU A CA 1
ATOM 1100 C C . GLU A 1 146 ? 12.240 -1.585 -14.577 1.00 70.50 146 GLU A C 1
ATOM 1102 O O . GLU A 1 146 ? 12.080 -0.585 -13.864 1.00 70.50 146 GLU A O 1
ATOM 1107 N N . GLU A 1 147 ? 13.274 -2.413 -14.442 1.00 63.66 147 GLU A N 1
ATOM 1108 C CA . GLU A 1 147 ? 14.362 -2.201 -13.498 1.00 63.66 147 GLU A CA 1
ATOM 1109 C C . GLU A 1 147 ? 15.275 -1.082 -14.019 1.00 63.66 147 GLU A C 1
ATOM 1111 O O . GLU A 1 147 ? 16.261 -1.323 -14.707 1.00 63.66 147 GLU A O 1
ATOM 1116 N N . ASP A 1 148 ? 14.955 0.171 -13.702 1.00 66.06 148 ASP A N 1
ATOM 1117 C CA . ASP A 1 148 ? 15.916 1.260 -13.879 1.00 66.06 148 ASP A CA 1
ATOM 1118 C C . ASP A 1 148 ? 16.998 1.158 -12.787 1.00 66.06 148 ASP A C 1
ATOM 1120 O O . ASP A 1 148 ? 16.693 1.326 -11.600 1.00 66.06 148 ASP A O 1
ATOM 1124 N N . GLU A 1 149 ? 18.271 0.969 -13.161 1.00 67.00 149 GLU A N 1
ATOM 1125 C CA . GLU A 1 149 ? 19.417 0.926 -12.223 1.00 67.00 149 GLU A CA 1
ATOM 1126 C C . GLU A 1 149 ? 19.453 2.159 -11.294 1.00 67.00 149 GLU A C 1
ATOM 1128 O O . GLU A 1 149 ? 19.732 2.074 -10.101 1.00 67.00 149 GLU A O 1
ATOM 1133 N N . GLY A 1 150 ? 19.068 3.335 -11.802 1.00 73.56 150 GLY A N 1
ATOM 1134 C CA . GLY A 1 150 ? 19.008 4.558 -10.996 1.00 73.56 150 GLY A CA 1
ATOM 1135 C C . GLY A 1 150 ? 17.863 4.597 -9.971 1.00 73.56 150 GLY A C 1
ATOM 1136 O O . GLY A 1 150 ? 17.877 5.442 -9.072 1.00 73.56 150 GLY A O 1
ATOM 1137 N N . LYS A 1 151 ? 16.845 3.737 -10.099 1.00 77.56 151 LYS A N 1
ATOM 1138 C CA . LYS A 1 151 ? 15.707 3.650 -9.170 1.00 77.56 151 LYS A CA 1
ATOM 1139 C C . LYS A 1 151 ? 16.057 2.761 -7.984 1.00 77.56 151 LYS A C 1
ATOM 1141 O O . LYS A 1 151 ? 15.802 3.167 -6.850 1.00 77.56 151 LYS A O 1
ATOM 1146 N N . THR A 1 152 ? 16.670 1.604 -8.228 1.00 82.19 152 THR A N 1
ATOM 1147 C CA . THR A 1 152 ? 17.085 0.668 -7.171 1.00 82.19 152 THR A CA 1
ATOM 1148 C C . THR A 1 152 ? 18.052 1.328 -6.199 1.00 82.19 152 THR A C 1
ATOM 1150 O O . THR A 1 152 ? 17.756 1.364 -5.009 1.00 82.19 152 THR A O 1
ATOM 1153 N N . GLU A 1 153 ? 19.095 2.008 -6.684 1.00 86.31 153 GLU A N 1
ATOM 1154 C CA . GLU A 1 153 ? 20.062 2.713 -5.825 1.00 86.31 153 GLU A CA 1
ATOM 1155 C C . GLU A 1 153 ? 19.412 3.765 -4.905 1.00 86.31 153 GLU A C 1
ATOM 1157 O O . GLU A 1 153 ? 19.815 3.969 -3.754 1.00 86.31 153 GLU A O 1
ATOM 1162 N N . LYS A 1 154 ? 18.394 4.476 -5.408 1.00 86.25 154 LYS A N 1
ATOM 1163 C CA . LYS A 1 154 ? 17.666 5.500 -4.643 1.00 86.25 154 LYS A CA 1
ATOM 1164 C C . LYS A 1 154 ? 16.749 4.881 -3.594 1.00 86.25 154 LYS A C 1
ATOM 1166 O O . LYS A 1 154 ? 16.645 5.421 -2.490 1.00 86.25 154 LYS A O 1
ATOM 1171 N N . LEU A 1 155 ? 16.076 3.785 -3.938 1.00 85.38 155 LEU A N 1
ATOM 1172 C CA . LEU A 1 155 ? 15.199 3.062 -3.020 1.00 85.38 155 LEU A CA 1
ATOM 1173 C C . LEU A 1 155 ? 16.006 2.342 -1.938 1.00 85.38 155 LEU A C 1
ATOM 1175 O O . LEU A 1 155 ? 15.624 2.397 -0.774 1.00 85.38 155 LEU A O 1
ATOM 1179 N N . GLU A 1 156 ? 17.159 1.774 -2.282 1.00 87.12 156 GLU A N 1
ATOM 1180 C CA . GLU A 1 156 ? 18.100 1.181 -1.329 1.00 87.12 156 GLU A CA 1
ATOM 1181 C C . GLU A 1 156 ? 18.657 2.222 -0.355 1.00 87.12 156 GLU A C 1
ATOM 1183 O O . GLU A 1 156 ? 18.690 1.989 0.853 1.00 87.12 156 GLU A O 1
ATOM 1188 N N . ALA A 1 157 ? 19.026 3.412 -0.843 1.00 88.12 157 ALA A N 1
ATOM 1189 C CA . ALA A 1 157 ? 19.452 4.509 0.025 1.00 88.12 157 ALA A CA 1
ATOM 1190 C C . ALA A 1 157 ? 18.343 4.944 0.998 1.00 88.12 157 ALA A C 1
ATOM 1192 O O . ALA A 1 157 ? 18.611 5.251 2.163 1.00 88.12 157 ALA A O 1
ATOM 1193 N N . LEU A 1 158 ? 17.092 4.957 0.529 1.00 86.19 158 LEU A N 1
ATOM 1194 C CA . LEU A 1 158 ? 15.943 5.262 1.369 1.00 86.19 158 LEU A CA 1
ATOM 1195 C C . LEU A 1 158 ? 15.704 4.153 2.405 1.00 86.19 158 LEU A C 1
ATOM 1197 O O . LEU A 1 158 ? 15.510 4.461 3.579 1.00 86.19 158 LEU A O 1
ATOM 1201 N N . LEU A 1 159 ? 15.789 2.885 2.004 1.00 86.81 159 LEU A N 1
ATOM 1202 C CA . LEU A 1 159 ? 15.639 1.732 2.889 1.00 86.81 159 LEU A CA 1
ATOM 1203 C C . LEU A 1 159 ? 16.707 1.723 3.988 1.00 86.81 159 LEU A C 1
ATOM 1205 O O . LEU A 1 159 ? 16.375 1.617 5.166 1.00 86.81 159 LEU A O 1
ATOM 1209 N N . ALA A 1 160 ? 17.976 1.928 3.630 1.00 87.25 160 ALA A N 1
ATOM 1210 C CA . ALA A 1 160 ? 19.079 2.000 4.586 1.00 87.25 160 ALA A CA 1
ATOM 1211 C C . ALA A 1 160 ? 18.891 3.130 5.616 1.00 87.25 160 ALA A C 1
ATOM 1213 O O . ALA A 1 160 ? 19.280 3.000 6.778 1.00 87.25 160 ALA A O 1
ATOM 1214 N N . ALA A 1 161 ? 18.272 4.245 5.212 1.00 87.38 161 ALA A N 1
ATOM 1215 C CA . ALA A 1 161 ? 17.976 5.359 6.108 1.00 87.38 161 ALA A CA 1
ATOM 1216 C C . ALA A 1 161 ? 16.774 5.097 7.036 1.00 87.38 161 ALA A C 1
ATOM 1218 O O . ALA A 1 161 ? 16.732 5.663 8.134 1.00 87.38 161 ALA A O 1
ATOM 1219 N N . VAL A 1 162 ? 15.806 4.280 6.606 1.00 87.25 162 VAL A N 1
ATOM 1220 C CA . VAL A 1 162 ? 14.585 3.968 7.368 1.00 87.25 162 VAL A CA 1
ATOM 1221 C C . VAL A 1 162 ? 14.767 2.766 8.292 1.00 87.25 162 VAL A C 1
ATOM 1223 O O . VAL A 1 162 ? 14.200 2.784 9.384 1.00 87.25 162 VAL A O 1
ATOM 1226 N N . ASN A 1 163 ? 15.568 1.767 7.899 1.00 81.56 163 ASN A N 1
ATOM 1227 C CA . ASN A 1 163 ? 15.620 0.478 8.585 1.00 81.56 163 ASN A CA 1
ATOM 1228 C C . ASN A 1 163 ? 15.883 0.642 10.100 1.00 81.56 163 ASN A C 1
ATOM 1230 O O . ASN A 1 163 ? 16.882 1.224 10.554 1.00 81.56 163 ASN A O 1
ATOM 1234 N N . ASN A 1 164 ? 14.922 0.134 10.868 1.00 73.31 164 ASN A N 1
ATOM 1235 C CA . ASN A 1 164 ? 14.919 -0.002 12.311 1.00 73.31 164 ASN A CA 1
ATOM 1236 C C . ASN A 1 164 ? 14.507 -1.447 12.606 1.00 73.31 164 ASN A C 1
ATOM 1238 O O . ASN A 1 164 ? 13.312 -1.747 12.630 1.00 73.31 164 ASN A O 1
ATOM 1242 N N . ASN A 1 165 ? 15.497 -2.313 12.829 1.00 69.19 165 ASN A N 1
ATOM 1243 C CA . ASN A 1 165 ? 15.313 -3.718 13.208 1.00 69.19 165 ASN A CA 1
ATOM 1244 C C . ASN A 1 165 ? 14.508 -4.538 12.185 1.00 69.19 165 ASN A C 1
ATOM 1246 O O . ASN A 1 165 ? 13.551 -5.205 12.559 1.00 69.19 165 ASN A O 1
ATOM 1250 N N . ASP A 1 166 ? 14.849 -4.417 10.902 1.00 69.94 166 ASP A N 1
ATOM 1251 C CA . ASP A 1 166 ? 14.339 -5.238 9.792 1.00 69.94 166 ASP A CA 1
ATOM 1252 C C . ASP A 1 166 ? 12.821 -5.177 9.558 1.00 69.94 166 ASP A C 1
ATOM 1254 O O . ASP A 1 166 ? 12.279 -5.888 8.733 1.00 69.94 166 ASP A O 1
ATOM 1258 N N . THR A 1 167 ? 12.127 -4.220 10.179 1.00 80.56 167 THR A N 1
ATOM 1259 C CA . THR A 1 167 ? 10.681 -3.995 9.977 1.00 80.56 167 THR A CA 1
ATOM 1260 C C . THR A 1 167 ? 10.304 -3.469 8.586 1.00 80.56 167 THR A C 1
ATOM 1262 O O . THR A 1 167 ? 9.118 -3.428 8.242 1.00 80.56 167 THR A O 1
ATOM 1265 N N . SER A 1 168 ? 11.295 -2.987 7.829 1.00 84.44 168 SER A N 1
ATOM 1266 C CA . SER A 1 168 ? 11.142 -2.309 6.539 1.00 84.44 168 SER A CA 1
ATOM 1267 C C . SER A 1 168 ? 11.689 -3.189 5.427 1.00 84.44 168 SER A C 1
ATOM 1269 O O . SER A 1 168 ? 12.872 -3.529 5.449 1.00 84.44 168 SER A O 1
ATOM 1271 N N . HIS A 1 169 ? 10.854 -3.513 4.443 1.00 86.88 169 HIS A N 1
ATOM 1272 C CA . HIS A 1 169 ? 11.205 -4.452 3.383 1.00 86.88 169 HIS A CA 1
ATOM 1273 C C . HIS A 1 169 ? 11.130 -3.810 1.997 1.00 86.88 169 HIS A C 1
ATOM 1275 O O . HIS A 1 169 ? 10.243 -3.006 1.704 1.00 86.88 169 HIS A O 1
ATOM 1281 N N . ILE A 1 170 ? 12.053 -4.191 1.112 1.00 86.50 170 ILE A N 1
ATOM 1282 C CA . ILE A 1 170 ? 11.970 -3.882 -0.317 1.00 86.50 170 ILE A CA 1
ATOM 1283 C C . ILE A 1 170 ? 11.670 -5.162 -1.085 1.00 86.50 170 ILE A C 1
ATOM 1285 O O . ILE A 1 170 ? 12.377 -6.159 -0.959 1.00 86.50 170 ILE A O 1
ATOM 1289 N N . VAL A 1 171 ? 10.610 -5.127 -1.882 1.00 85.88 171 VAL A N 1
ATOM 1290 C CA . VAL A 1 171 ? 10.227 -6.222 -2.768 1.00 85.88 171 VAL A CA 1
ATOM 1291 C C . VAL A 1 171 ? 10.447 -5.741 -4.187 1.00 85.88 171 VAL A C 1
ATOM 1293 O O . VAL A 1 171 ? 9.772 -4.819 -4.647 1.00 85.88 171 VAL A O 1
ATOM 1296 N N . HIS A 1 172 ? 11.413 -6.348 -4.867 1.00 83.62 172 HIS A N 1
ATOM 1297 C CA . HIS A 1 172 ? 11.603 -6.153 -6.294 1.00 83.62 172 HIS A CA 1
ATOM 1298 C C . HIS A 1 172 ? 10.762 -7.195 -7.024 1.00 83.62 172 HIS A C 1
ATOM 1300 O O . HIS A 1 172 ? 11.028 -8.390 -6.909 1.00 83.62 172 HIS A O 1
ATOM 1306 N N . VAL A 1 173 ? 9.717 -6.754 -7.719 1.00 82.44 173 VAL A N 1
ATOM 1307 C CA . VAL A 1 173 ? 8.868 -7.652 -8.496 1.00 82.44 173 VAL A CA 1
ATOM 1308 C C . VAL A 1 173 ? 9.380 -7.665 -9.934 1.00 82.44 173 VAL A C 1
ATOM 1310 O O . VAL A 1 173 ? 9.243 -6.650 -10.621 1.00 82.44 173 VAL A O 1
ATOM 1313 N N . PRO A 1 174 ? 9.983 -8.775 -10.398 1.00 80.12 174 PRO A N 1
ATOM 1314 C CA . PRO A 1 174 ? 10.384 -8.887 -11.788 1.00 80.12 174 PRO A CA 1
ATOM 1315 C C . PRO A 1 174 ? 9.145 -8.904 -12.687 1.00 80.12 174 PRO A C 1
ATOM 1317 O O . PRO A 1 174 ? 8.091 -9.432 -12.324 1.00 80.12 174 PRO A O 1
ATOM 1320 N N . SER A 1 175 ? 9.287 -8.353 -13.890 1.00 73.56 175 SER A N 1
ATOM 1321 C CA . SER A 1 175 ? 8.226 -8.388 -14.897 1.00 73.56 175 SER A CA 1
ATOM 1322 C C . SER A 1 175 ? 8.013 -9.832 -15.367 1.00 73.56 175 SER A C 1
ATOM 1324 O O . SER A 1 175 ? 8.926 -10.458 -15.905 1.00 73.56 175 SER A O 1
ATOM 1326 N N . GLY A 1 176 ? 6.819 -10.383 -15.152 1.00 71.50 176 GLY A N 1
ATOM 1327 C CA . GLY A 1 176 ? 6.507 -11.773 -15.478 1.00 71.50 176 GLY A CA 1
ATOM 1328 C C . GLY A 1 176 ? 5.003 -12.065 -15.474 1.00 71.50 176 GLY A C 1
ATOM 1329 O O . GLY A 1 176 ? 4.208 -11.203 -15.107 1.00 71.50 176 GLY A O 1
ATOM 1330 N N . PRO A 1 177 ? 4.595 -13.284 -15.876 1.00 68.06 177 PRO A N 1
ATOM 1331 C CA . PRO A 1 177 ? 3.184 -13.681 -15.926 1.00 68.06 177 PRO A CA 1
ATOM 1332 C C . PRO A 1 177 ? 2.558 -13.868 -14.536 1.00 68.06 177 PRO A C 1
ATOM 1334 O O . PRO A 1 177 ? 1.338 -13.958 -14.425 1.00 68.06 177 PRO A O 1
ATOM 1337 N N . ASN A 1 178 ? 3.381 -13.949 -13.488 1.00 66.19 178 ASN A N 1
ATOM 1338 C CA . ASN A 1 178 ? 2.921 -14.123 -12.117 1.00 66.19 178 ASN A CA 1
ATOM 1339 C C . ASN A 1 178 ? 2.197 -12.854 -11.650 1.00 66.19 178 ASN A C 1
ATOM 1341 O O . ASN A 1 178 ? 2.679 -11.739 -11.862 1.00 66.19 178 ASN A O 1
ATOM 1345 N N . ALA A 1 179 ? 1.046 -13.022 -11.001 1.00 70.75 179 ALA A N 1
ATOM 1346 C CA . ALA A 1 179 ? 0.301 -11.900 -10.452 1.00 70.75 179 ALA A CA 1
ATOM 1347 C C . ALA A 1 179 ? 1.141 -11.179 -9.383 1.00 70.75 179 ALA A C 1
ATOM 1349 O O . ALA A 1 179 ? 1.784 -11.825 -8.551 1.00 70.75 179 ALA A O 1
ATOM 1350 N N . LEU A 1 180 ? 1.095 -9.838 -9.365 1.00 71.88 180 LEU A N 1
ATOM 1351 C CA . LEU A 1 180 ? 1.733 -9.024 -8.315 1.00 71.88 180 LEU A CA 1
ATOM 1352 C C . LEU A 1 180 ? 1.331 -9.508 -6.914 1.00 71.88 180 LEU A C 1
ATOM 1354 O O . LEU A 1 180 ? 2.158 -9.558 -6.008 1.00 71.88 180 LEU A O 1
ATOM 1358 N N . SER A 1 181 ? 0.069 -9.911 -6.763 1.00 71.38 181 SER A N 1
ATOM 1359 C CA . SER A 1 181 ? -0.501 -10.453 -5.533 1.00 71.38 181 SER A CA 1
ATOM 1360 C C . SER A 1 181 ? 0.250 -11.683 -5.013 1.00 71.38 181 SER A C 1
ATOM 1362 O O . SER A 1 181 ? 0.556 -11.725 -3.827 1.00 71.38 181 SER A O 1
ATOM 1364 N N . ASP A 1 182 ? 0.626 -12.638 -5.869 1.00 72.69 182 ASP A N 1
ATOM 1365 C CA . ASP A 1 182 ? 1.292 -13.879 -5.435 1.00 72.69 182 ASP A CA 1
ATOM 1366 C C . ASP A 1 182 ? 2.712 -13.622 -4.927 1.00 72.69 182 ASP A C 1
ATOM 1368 O O . ASP A 1 182 ? 3.131 -14.162 -3.900 1.00 72.69 182 ASP A O 1
ATOM 1372 N N . VAL A 1 183 ? 3.444 -12.739 -5.615 1.00 70.62 183 VAL A N 1
ATOM 1373 C CA . VAL A 1 183 ? 4.780 -12.317 -5.175 1.00 70.62 183 VAL A CA 1
ATOM 1374 C C . VAL A 1 183 ? 4.675 -11.620 -3.825 1.00 70.62 183 VAL A C 1
ATOM 1376 O O . VAL A 1 183 ? 5.470 -11.896 -2.932 1.00 70.62 183 VAL A O 1
ATOM 1379 N N . LEU A 1 184 ? 3.657 -10.783 -3.626 1.00 70.31 184 LEU A N 1
ATOM 1380 C CA . LEU A 1 184 ? 3.460 -10.103 -2.354 1.00 70.31 184 LEU A CA 1
ATOM 1381 C C . LEU A 1 184 ? 3.058 -11.059 -1.222 1.00 70.31 184 LEU A C 1
ATOM 1383 O O . LEU A 1 184 ? 3.590 -10.900 -0.127 1.00 70.31 184 LEU A O 1
ATOM 1387 N N . ILE A 1 185 ? 2.230 -12.083 -1.462 1.00 71.75 185 ILE A N 1
ATOM 1388 C CA . ILE A 1 185 ? 1.898 -13.105 -0.444 1.00 71.75 185 ILE A CA 1
ATOM 1389 C C . ILE A 1 185 ? 3.164 -13.787 0.079 1.00 71.75 185 ILE A C 1
ATOM 1391 O O . ILE A 1 185 ? 3.284 -14.032 1.276 1.00 71.75 185 ILE A O 1
ATOM 1395 N N . SER A 1 186 ? 4.127 -14.064 -0.805 1.00 58.91 186 SER A N 1
ATOM 1396 C CA . SER A 1 186 ? 5.399 -14.685 -0.415 1.00 58.91 186 SER A CA 1
ATOM 1397 C C . SER A 1 186 ? 6.324 -13.761 0.390 1.00 58.91 186 SER A C 1
ATOM 1399 O O . SER A 1 186 ? 7.306 -14.222 0.972 1.00 58.91 186 SER A O 1
ATOM 1401 N N . THR A 1 187 ? 6.030 -12.458 0.437 1.00 68.00 187 THR A N 1
ATOM 1402 C CA . THR A 1 187 ? 6.888 -11.463 1.088 1.00 68.00 187 THR A CA 1
ATOM 1403 C C . THR A 1 187 ? 6.507 -11.249 2.555 1.00 68.00 187 THR A C 1
ATOM 1405 O O . THR A 1 187 ? 5.332 -11.351 2.922 1.00 68.00 187 THR A O 1
ATOM 1408 N N . PRO A 1 188 ? 7.469 -10.858 3.413 1.00 57.81 188 PRO A N 1
ATOM 1409 C CA . PRO A 1 188 ? 7.215 -10.552 4.825 1.00 57.81 188 PRO A CA 1
ATOM 1410 C C . PRO A 1 188 ? 6.217 -9.402 5.056 1.00 57.81 188 PRO A C 1
ATOM 1412 O O . PRO A 1 188 ? 5.793 -9.186 6.185 1.00 57.81 188 PRO A O 1
ATOM 1415 N N . ILE A 1 189 ? 5.771 -8.694 4.010 1.00 61.03 189 ILE A N 1
ATOM 1416 C CA . ILE A 1 189 ? 4.686 -7.703 4.103 1.00 61.03 189 ILE A CA 1
ATOM 1417 C C . ILE A 1 189 ? 3.387 -8.361 4.609 1.00 61.03 189 ILE A C 1
ATOM 1419 O O . ILE A 1 189 ? 2.656 -7.768 5.410 1.00 61.03 189 ILE A O 1
ATOM 1423 N N . PHE A 1 190 ? 3.122 -9.596 4.169 1.00 60.97 190 PHE A N 1
ATOM 1424 C CA . PHE A 1 190 ? 1.990 -10.412 4.616 1.00 60.97 190 PHE A CA 1
ATOM 1425 C C . PHE A 1 190 ? 2.355 -11.306 5.802 1.00 60.97 190 PHE A C 1
ATOM 1427 O O . PHE A 1 190 ? 1.563 -11.427 6.734 1.00 60.97 190 PHE A O 1
ATOM 1434 N N . THR A 1 191 ? 3.560 -11.883 5.800 1.00 58.91 191 THR A N 1
ATOM 1435 C CA . THR A 1 191 ? 4.023 -12.821 6.844 1.00 58.91 191 THR A CA 1
ATOM 1436 C C . THR A 1 191 ? 4.495 -12.131 8.131 1.00 58.91 191 THR A C 1
ATOM 1438 O O . THR A 1 191 ? 4.867 -12.822 9.073 1.00 58.91 191 THR A O 1
ATOM 1441 N N . GLY A 1 192 ? 4.478 -10.792 8.156 1.00 54.31 192 GLY A N 1
ATOM 1442 C CA . GLY A 1 192 ? 4.898 -9.883 9.226 1.00 54.31 192 GLY A CA 1
ATOM 1443 C C . GLY A 1 192 ? 5.442 -10.540 10.490 1.00 54.31 192 GLY A C 1
ATOM 1444 O O . GLY A 1 192 ? 4.651 -10.858 11.367 1.00 54.31 192 GLY A O 1
ATOM 1445 N N . ASP A 1 193 ? 6.770 -10.707 10.541 1.00 51.31 193 ASP A N 1
ATOM 1446 C CA . ASP A 1 193 ? 7.704 -10.856 11.681 1.00 51.31 193 ASP A CA 1
ATOM 1447 C C . ASP A 1 193 ? 7.173 -11.318 13.051 1.00 51.31 193 ASP A C 1
ATOM 1449 O O . ASP A 1 193 ? 7.652 -10.893 14.103 1.00 51.31 193 ASP A O 1
ATOM 1453 N N . GLY A 1 194 ? 6.186 -12.198 13.082 1.00 40.19 194 GLY A N 1
ATOM 1454 C CA . GLY A 1 194 ? 5.535 -12.564 14.325 1.00 40.19 194 GLY A CA 1
ATOM 1455 C C . GLY A 1 194 ? 4.610 -13.733 14.123 1.00 40.19 194 GLY A C 1
ATOM 1456 O O . GLY A 1 194 ? 3.404 -13.534 14.108 1.00 40.19 194 GLY A O 1
ATOM 1457 N N . GLU A 1 195 ? 5.193 -14.923 13.959 1.00 45.34 195 GLU A N 1
ATOM 1458 C CA . GLU A 1 195 ? 4.629 -16.209 14.410 1.00 45.34 195 GLU A CA 1
ATOM 1459 C C . GLU A 1 195 ? 3.130 -16.427 14.128 1.00 45.34 195 GLU A C 1
ATOM 1461 O O . GLU A 1 195 ? 2.399 -17.059 14.883 1.00 45.34 195 GLU A O 1
ATOM 1466 N N . GLY A 1 196 ? 2.663 -15.859 13.020 1.00 38.00 196 GLY A N 1
ATOM 1467 C CA . GLY A 1 196 ? 1.253 -15.726 12.674 1.00 38.00 196 GLY A CA 1
ATOM 1468 C C . GLY A 1 196 ? 0.999 -16.054 11.212 1.00 38.00 196 GLY A C 1
ATOM 1469 O O . GLY A 1 196 ? -0.061 -15.726 10.683 1.00 38.00 196 GLY A O 1
ATOM 1470 N N . GLY A 1 197 ? 1.963 -16.711 10.559 1.00 36.22 197 GLY A N 1
ATOM 1471 C CA . GLY A 1 197 ? 1.732 -17.374 9.289 1.00 36.22 197 GLY A CA 1
ATOM 1472 C C . GLY A 1 197 ? 0.599 -18.372 9.476 1.00 36.22 197 GLY A C 1
ATOM 1473 O O . GLY A 1 197 ? 0.740 -19.353 10.204 1.00 36.22 197 GLY A O 1
ATOM 1474 N N . SER A 1 198 ? -0.531 -18.076 8.837 1.00 50.19 198 SER A N 1
ATOM 1475 C CA . SER A 1 198 ? -1.673 -18.960 8.629 1.00 50.19 198 SER A CA 1
ATOM 14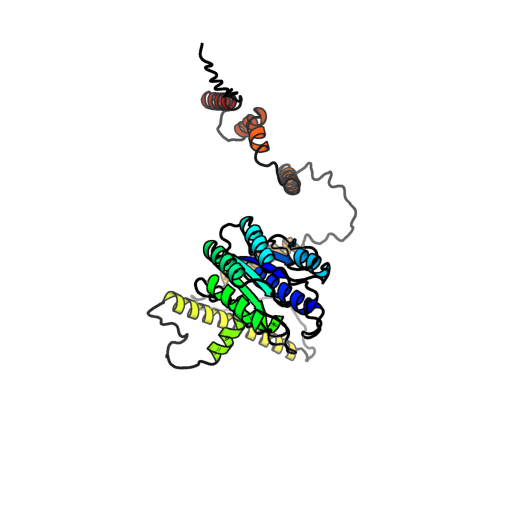76 C C . SER A 1 198 ? -1.222 -20.423 8.598 1.00 50.19 198 SER A C 1
ATOM 1478 O O . SER A 1 198 ? -0.432 -20.792 7.723 1.00 50.19 198 SER A O 1
ATOM 1480 N N . GLY A 1 199 ? -1.689 -21.228 9.557 1.00 39.75 199 GLY A N 1
ATOM 1481 C CA . GLY A 1 199 ? -1.180 -22.565 9.908 1.00 39.75 199 GLY A CA 1
ATOM 1482 C C . GLY A 1 199 ? -1.211 -23.654 8.824 1.00 39.75 199 GLY A C 1
ATOM 1483 O O . GLY A 1 199 ? -1.108 -24.830 9.146 1.00 39.75 199 GLY A O 1
ATOM 1484 N N . PHE A 1 200 ? -1.322 -23.304 7.546 1.00 41.38 200 PHE A N 1
ATOM 1485 C CA . PHE A 1 200 ? -1.278 -24.232 6.422 1.00 41.38 200 PHE A CA 1
ATOM 1486 C C . PHE A 1 200 ? 0.148 -24.527 5.927 1.00 41.38 200 PHE A C 1
ATOM 1488 O O . PHE A 1 200 ? 0.443 -25.658 5.552 1.00 41.38 200 PHE A O 1
ATOM 1495 N N . ALA A 1 201 ? 1.061 -23.549 5.955 1.00 40.84 201 ALA A N 1
ATOM 1496 C CA . ALA A 1 201 ? 2.424 -23.744 5.441 1.00 40.84 201 ALA A CA 1
ATOM 1497 C C . ALA A 1 201 ? 3.361 -24.408 6.467 1.00 40.84 201 ALA A C 1
ATOM 1499 O O . ALA A 1 201 ? 4.166 -25.270 6.111 1.00 40.84 201 ALA A O 1
ATOM 1500 N N . ALA A 1 202 ? 3.222 -24.063 7.751 1.00 42.47 202 ALA A N 1
ATOM 1501 C CA . ALA A 1 202 ? 4.011 -24.678 8.817 1.00 42.47 202 ALA A CA 1
ATOM 1502 C C . ALA A 1 202 ? 3.638 -26.154 9.023 1.00 42.47 202 ALA A C 1
ATOM 1504 O O . ALA A 1 202 ? 4.534 -26.972 9.195 1.00 42.47 202 ALA A O 1
ATOM 1505 N N . ALA A 1 203 ? 2.353 -26.513 8.907 1.00 44.34 203 ALA A N 1
ATOM 1506 C CA . ALA A 1 203 ? 1.891 -27.896 9.040 1.00 44.34 203 ALA A CA 1
ATOM 1507 C C . ALA A 1 203 ? 2.477 -28.830 7.964 1.00 44.34 203 ALA A C 1
ATOM 1509 O O . ALA A 1 203 ? 2.773 -29.988 8.243 1.00 44.34 203 ALA A O 1
ATOM 1510 N N . ALA A 1 204 ? 2.705 -28.332 6.744 1.00 44.88 204 ALA A N 1
ATOM 1511 C CA . ALA A 1 204 ? 3.343 -29.120 5.690 1.00 44.88 204 ALA A CA 1
ATOM 1512 C C . ALA A 1 204 ? 4.852 -29.317 5.935 1.00 44.88 204 ALA A C 1
ATOM 1514 O O . ALA A 1 204 ? 5.391 -30.386 5.650 1.00 44.88 204 ALA A O 1
ATOM 1515 N N . ALA A 1 205 ? 5.535 -28.315 6.498 1.00 42.62 205 ALA A N 1
ATOM 1516 C CA . ALA A 1 205 ? 6.958 -28.413 6.822 1.00 42.62 205 ALA A CA 1
ATOM 1517 C C . ALA A 1 205 ? 7.219 -29.274 8.071 1.00 42.62 205 ALA A C 1
ATOM 1519 O O . ALA A 1 205 ? 8.181 -30.041 8.100 1.00 42.62 205 ALA A O 1
ATOM 1520 N N . THR A 1 206 ? 6.345 -29.212 9.079 1.00 46.66 206 THR A N 1
ATOM 1521 C CA . THR A 1 206 ? 6.459 -30.037 10.291 1.00 46.66 206 THR A CA 1
ATOM 1522 C C . THR A 1 206 ? 5.991 -31.475 10.078 1.00 46.66 206 THR A C 1
ATOM 1524 O O . THR A 1 206 ? 6.506 -32.369 10.742 1.00 46.66 206 THR A O 1
ATOM 1527 N N . ALA A 1 207 ? 5.116 -31.742 9.103 1.00 43.75 207 ALA A N 1
ATOM 1528 C CA . ALA A 1 207 ? 4.775 -33.112 8.710 1.00 43.75 207 ALA A CA 1
ATOM 1529 C C . ALA A 1 207 ? 5.930 -33.844 7.995 1.00 43.75 207 ALA A C 1
ATOM 1531 O O . ALA A 1 207 ? 6.008 -35.070 8.050 1.00 43.75 207 ALA A O 1
ATOM 1532 N N . ALA A 1 208 ? 6.839 -33.115 7.335 1.00 37.81 208 ALA A N 1
ATOM 1533 C CA . ALA A 1 208 ? 7.968 -33.706 6.612 1.00 37.81 208 ALA A CA 1
ATOM 1534 C C . ALA A 1 208 ? 9.212 -33.942 7.491 1.00 37.81 208 ALA A C 1
ATOM 1536 O O . ALA A 1 208 ? 10.032 -34.806 7.180 1.00 37.81 208 ALA A O 1
ATOM 1537 N N . ALA A 1 209 ? 9.356 -33.212 8.599 1.00 34.50 209 ALA A N 1
ATOM 1538 C CA . ALA A 1 209 ? 10.473 -33.357 9.531 1.00 34.50 209 ALA A CA 1
ATOM 1539 C C . ALA A 1 209 ? 10.142 -34.369 10.636 1.00 34.50 209 ALA A C 1
ATOM 1541 O O . ALA A 1 209 ? 10.096 -34.057 11.824 1.00 34.50 209 ALA A O 1
ATOM 1542 N N . GLY A 1 210 ? 9.896 -35.610 10.223 1.00 30.72 210 GLY A N 1
ATOM 1543 C CA . GLY A 1 210 ? 9.880 -36.738 11.138 1.00 30.72 210 GLY A CA 1
ATOM 1544 C C . GLY A 1 210 ? 11.261 -36.982 11.753 1.00 30.72 210 GLY A C 1
ATOM 1545 O O . GLY A 1 210 ? 12.277 -36.959 11.059 1.00 30.72 210 GLY A O 1
ATOM 1546 N N . GLY A 1 211 ? 11.271 -37.331 13.039 1.00 32.53 211 GLY A N 1
ATOM 1547 C CA . GLY A 1 211 ? 12.285 -38.227 13.586 1.00 32.53 211 GLY A CA 1
ATOM 1548 C C . GLY A 1 211 ? 13.065 -37.722 14.797 1.00 32.53 211 GLY A C 1
ATOM 1549 O O . GLY A 1 211 ? 13.730 -36.696 14.760 1.00 32.53 211 GLY A O 1
ATOM 1550 N N . VAL A 1 212 ? 13.115 -38.605 15.799 1.00 40.25 212 VAL A N 1
ATOM 1551 C CA . VAL A 1 212 ? 14.083 -38.663 16.908 1.00 40.25 212 VAL A CA 1
ATOM 1552 C C . VAL A 1 212 ? 13.749 -37.819 18.135 1.00 40.25 212 VAL A C 1
ATOM 1554 O O . VAL A 1 212 ? 14.499 -36.927 18.507 1.00 40.25 212 VAL A O 1
ATOM 1557 N N . SER A 1 213 ? 12.683 -38.194 18.843 1.00 45.16 213 SER A N 1
ATOM 1558 C CA . SER A 1 213 ? 12.640 -38.207 20.315 1.00 45.16 213 SER A CA 1
ATOM 1559 C C . SER A 1 213 ? 11.416 -39.010 20.746 1.00 45.16 213 SER A C 1
ATOM 1561 O O . SER A 1 213 ? 10.309 -38.683 20.341 1.00 45.16 213 SER A O 1
ATOM 1563 N N . GLY A 1 214 ? 11.602 -40.087 21.512 1.00 50.09 214 GLY A N 1
ATOM 1564 C CA . GLY A 1 214 ? 10.551 -41.032 21.925 1.00 50.09 214 GLY A CA 1
ATOM 1565 C C . GLY A 1 214 ? 9.523 -40.483 22.924 1.00 50.09 214 GLY A C 1
ATOM 1566 O O . GLY A 1 214 ? 9.148 -41.193 23.850 1.00 50.09 214 GLY A O 1
ATOM 1567 N N . PHE A 1 215 ? 9.081 -39.238 22.753 1.00 58.91 215 PHE A N 1
ATOM 1568 C CA . PHE A 1 215 ? 7.977 -38.637 23.491 1.00 58.91 215 PHE A CA 1
ATOM 1569 C C . PHE A 1 215 ? 6.728 -38.675 22.612 1.00 58.91 215 PHE A C 1
ATOM 1571 O O . PHE A 1 215 ? 6.733 -38.150 21.502 1.00 58.91 215 PHE A O 1
ATOM 1578 N N . GLU A 1 216 ? 5.670 -39.301 23.127 1.00 65.00 216 GLU A N 1
ATOM 1579 C CA . GLU A 1 216 ? 4.411 -39.648 22.443 1.00 65.00 216 GLU A CA 1
ATOM 1580 C C . GLU A 1 216 ? 3.745 -38.486 21.679 1.00 65.00 216 GLU A C 1
ATOM 1582 O O . GLU A 1 216 ? 3.009 -38.730 20.731 1.00 65.00 216 GLU A O 1
ATOM 1587 N N . PHE A 1 217 ? 4.051 -37.233 22.033 1.00 69.06 217 PHE A N 1
ATOM 1588 C CA . PHE A 1 217 ? 3.533 -36.027 21.375 1.00 69.06 217 PHE A CA 1
ATOM 1589 C C . PHE A 1 217 ? 4.585 -34.930 21.130 1.00 69.06 217 PHE A C 1
ATOM 1591 O O . PHE A 1 217 ? 4.237 -33.781 20.877 1.00 69.06 217 PHE A O 1
ATOM 1598 N N . GLY A 1 218 ? 5.881 -35.247 21.241 1.00 72.88 218 GLY A N 1
ATOM 1599 C CA . GLY A 1 218 ? 6.948 -34.238 21.148 1.00 72.88 218 GLY A CA 1
ATOM 1600 C C . GLY A 1 218 ? 6.983 -33.230 22.310 1.00 72.88 218 GLY A C 1
ATOM 1601 O O . GLY A 1 218 ? 7.767 -32.287 22.270 1.00 72.88 218 GLY A O 1
ATOM 1602 N N . VAL A 1 219 ? 6.166 -33.442 23.347 1.00 75.00 219 VAL A N 1
ATOM 1603 C CA . VAL A 1 219 ? 6.110 -32.637 24.576 1.00 75.00 219 VAL A CA 1
ATOM 1604 C C . VAL A 1 219 ? 6.762 -33.424 25.712 1.00 75.00 219 VAL A C 1
ATOM 1606 O O . VAL A 1 219 ? 6.369 -34.563 25.973 1.00 75.00 219 VAL A O 1
ATOM 1609 N N . ASP A 1 220 ? 7.768 -32.838 26.367 1.00 79.12 220 ASP A N 1
ATOM 1610 C CA . ASP A 1 220 ? 8.457 -33.432 27.520 1.00 79.12 220 ASP A CA 1
ATOM 1611 C C . ASP A 1 220 ? 7.551 -33.365 28.769 1.00 79.12 220 ASP A C 1
ATOM 1613 O O . ASP A 1 220 ? 7.266 -32.265 29.254 1.00 79.12 220 ASP A O 1
ATOM 1617 N N . PRO A 1 221 ? 7.117 -34.511 29.334 1.00 78.88 221 PRO A N 1
ATOM 1618 C CA . PRO A 1 221 ? 6.256 -34.536 30.517 1.00 78.88 221 PRO A CA 1
ATOM 1619 C C . PRO A 1 221 ? 6.884 -33.920 31.775 1.00 78.88 221 PRO A C 1
ATOM 1621 O O . PRO A 1 221 ? 6.157 -33.624 32.720 1.00 78.88 221 PRO A O 1
ATOM 1624 N N . ASN A 1 222 ? 8.214 -33.769 31.826 1.00 78.19 222 ASN A N 1
ATOM 1625 C CA . ASN A 1 222 ? 8.894 -33.176 32.981 1.00 78.19 222 ASN A CA 1
ATOM 1626 C C . ASN A 1 222 ? 8.924 -31.648 32.927 1.00 78.19 222 ASN A C 1
ATOM 1628 O O . ASN A 1 222 ? 8.995 -31.013 33.978 1.00 78.19 222 ASN A O 1
ATOM 1632 N N . LEU A 1 223 ? 8.923 -31.071 31.721 1.00 82.94 223 LEU A N 1
ATOM 1633 C CA . LEU A 1 223 ? 8.999 -29.624 31.536 1.00 82.94 223 LEU A CA 1
ATOM 1634 C C . LEU A 1 223 ? 7.611 -28.990 31.672 1.00 82.94 223 LEU A C 1
ATOM 1636 O O . LEU A 1 223 ? 7.475 -28.001 32.382 1.00 82.94 223 LEU A O 1
ATOM 1640 N N . ASP A 1 224 ? 6.596 -29.614 31.062 1.00 86.81 224 ASP A N 1
ATOM 1641 C CA . ASP A 1 224 ? 5.223 -29.101 31.026 1.00 86.81 224 ASP A CA 1
ATOM 1642 C C . ASP A 1 224 ? 4.189 -30.216 31.288 1.00 86.81 224 ASP A C 1
ATOM 1644 O O . ASP A 1 224 ? 3.581 -30.757 30.353 1.00 86.81 224 ASP A O 1
ATOM 1648 N N . PRO A 1 225 ? 3.939 -30.572 32.564 1.00 84.94 225 PRO A N 1
ATOM 1649 C CA . PRO A 1 225 ? 2.950 -31.590 32.917 1.00 84.94 225 PRO A CA 1
ATOM 1650 C C . PRO A 1 225 ? 1.526 -31.189 32.507 1.00 84.94 225 PRO A C 1
ATOM 1652 O O . PRO A 1 225 ? 0.735 -32.054 32.133 1.00 84.94 225 PRO A O 1
ATOM 1655 N N . GLU A 1 226 ? 1.197 -29.893 32.522 1.00 85.81 226 GLU A N 1
ATOM 1656 C CA . GLU A 1 226 ? -0.127 -29.400 32.121 1.00 85.81 226 GLU A CA 1
ATOM 1657 C C . GLU A 1 226 ? -0.379 -29.581 30.619 1.00 85.81 226 GLU A C 1
ATOM 1659 O O . GLU A 1 226 ? -1.461 -30.023 30.234 1.00 85.81 226 GLU A O 1
ATOM 1664 N N . LEU A 1 227 ? 0.624 -29.332 29.767 1.00 85.38 227 LEU A N 1
ATOM 1665 C CA . LEU A 1 227 ? 0.490 -29.512 28.318 1.00 85.38 227 LEU A CA 1
ATOM 1666 C C . LEU A 1 227 ? 0.432 -30.997 27.940 1.00 85.38 227 LEU A C 1
ATOM 1668 O O . LEU A 1 227 ? -0.378 -31.393 27.102 1.00 85.38 227 LEU A O 1
ATOM 1672 N N . ALA A 1 228 ? 1.240 -31.838 28.593 1.00 84.81 228 ALA A N 1
ATOM 1673 C CA . ALA A 1 228 ? 1.193 -33.284 28.391 1.00 84.81 228 ALA A CA 1
ATOM 1674 C C . ALA A 1 228 ? -0.164 -33.885 28.809 1.00 84.81 228 ALA A C 1
ATOM 1676 O O . ALA A 1 228 ? -0.689 -34.761 28.118 1.00 84.81 228 ALA A O 1
ATOM 1677 N N . LEU A 1 229 ? -0.756 -33.404 29.911 1.00 83.19 229 LEU A N 1
ATOM 1678 C CA . LEU A 1 229 ? -2.100 -33.803 30.339 1.00 83.19 229 LEU A CA 1
ATOM 1679 C C . LEU A 1 229 ? -3.176 -33.296 29.372 1.00 83.19 229 LEU A C 1
ATOM 1681 O O . LEU A 1 229 ? -4.026 -34.080 28.958 1.00 83.19 229 LEU A O 1
ATOM 1685 N N . ALA A 1 230 ? -3.115 -32.028 28.960 1.00 88.00 230 ALA A N 1
ATOM 1686 C CA . ALA A 1 230 ? -4.086 -31.438 28.041 1.00 88.00 230 ALA A CA 1
ATOM 1687 C C . ALA A 1 230 ? -4.113 -32.148 26.679 1.00 88.00 230 ALA A C 1
ATOM 1689 O O . ALA A 1 230 ? -5.193 -32.404 26.146 1.00 88.00 230 ALA A O 1
ATOM 1690 N N . LEU A 1 231 ? -2.949 -32.522 26.132 1.00 86.69 231 LEU A N 1
ATOM 1691 C CA . LEU A 1 231 ? -2.866 -33.261 24.868 1.00 86.69 231 LEU A CA 1
ATOM 1692 C C . LEU A 1 231 ? -3.387 -34.695 24.995 1.00 86.69 231 LEU A C 1
ATOM 1694 O O . LEU A 1 231 ? -4.078 -35.160 24.089 1.00 86.69 231 LEU A O 1
ATOM 1698 N N . ARG A 1 232 ? -3.124 -35.379 26.119 1.00 87.12 232 ARG A N 1
ATOM 1699 C CA . ARG A 1 232 ? -3.706 -36.707 26.383 1.00 87.12 232 ARG A CA 1
ATOM 1700 C C . ARG A 1 232 ? -5.230 -36.653 26.470 1.00 87.12 232 ARG A C 1
ATOM 1702 O O . ARG A 1 232 ? -5.885 -37.442 25.799 1.00 87.12 232 ARG A O 1
ATOM 1709 N N . VAL A 1 233 ? -5.779 -35.699 27.227 1.00 88.31 233 VAL A N 1
ATOM 1710 C CA . VAL A 1 233 ? -7.236 -35.5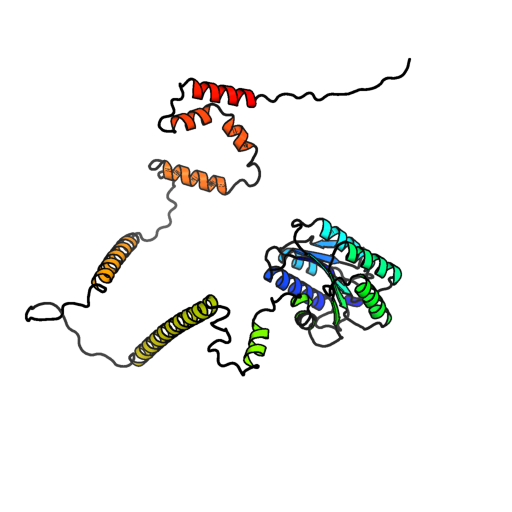13 27.365 1.00 88.31 233 VAL A CA 1
ATOM 1711 C C . VAL A 1 233 ? -7.869 -35.132 26.024 1.00 88.31 233 VAL A C 1
ATOM 1713 O O . VAL A 1 233 ? -8.873 -35.718 25.635 1.00 88.31 233 VAL A O 1
ATOM 1716 N N . SER A 1 234 ? -7.247 -34.220 25.270 1.00 89.12 234 SER A N 1
ATOM 1717 C CA . SER A 1 234 ? -7.764 -33.790 23.961 1.00 89.12 234 SER A CA 1
ATOM 1718 C C . SER A 1 234 ? -7.756 -34.921 22.926 1.00 89.12 234 SER A C 1
ATOM 1720 O O . SER A 1 234 ? -8.668 -35.018 22.110 1.00 89.12 234 SER A O 1
ATOM 1722 N N . MET A 1 235 ? -6.746 -35.797 22.946 1.00 86.56 235 MET A N 1
ATOM 1723 C CA . MET A 1 235 ? -6.687 -36.957 22.049 1.00 86.56 235 MET A CA 1
ATOM 1724 C C . MET A 1 235 ? -7.700 -38.042 22.407 1.00 86.56 235 MET A C 1
ATOM 1726 O O . MET A 1 235 ? -8.259 -38.675 21.511 1.00 86.56 235 MET A O 1
ATOM 1730 N N . GLU A 1 236 ? -7.946 -38.258 23.698 1.00 87.19 236 GLU A N 1
ATOM 1731 C CA . GLU A 1 236 ? -8.983 -39.176 24.167 1.00 87.19 236 GLU A CA 1
ATOM 1732 C C . GLU A 1 236 ? -10.386 -38.666 23.797 1.00 87.19 236 GLU A C 1
ATOM 1734 O O . GLU A 1 236 ? -11.202 -39.435 23.285 1.00 87.19 236 GLU A O 1
ATOM 1739 N N . GLU A 1 237 ? -10.635 -37.359 23.941 1.00 88.50 237 GLU A N 1
ATOM 1740 C CA . GLU A 1 237 ? -11.900 -36.728 23.549 1.00 88.50 237 GLU A CA 1
ATOM 1741 C C . GLU A 1 237 ? -12.124 -36.775 22.028 1.00 88.50 237 GLU A C 1
ATOM 1743 O O . GLU A 1 237 ? -13.216 -37.115 21.566 1.00 88.50 237 GLU A O 1
ATOM 1748 N N . GLU A 1 238 ? -11.090 -36.494 21.230 1.00 87.94 238 GLU A N 1
ATOM 1749 C CA . GLU A 1 238 ? -11.208 -36.525 19.771 1.00 87.94 238 GLU A CA 1
ATOM 1750 C C . GLU A 1 238 ? -11.376 -37.958 19.245 1.00 87.94 238 GLU A C 1
ATOM 1752 O O . GLU A 1 238 ? -12.168 -38.181 18.327 1.00 87.94 238 GLU A O 1
ATOM 1757 N N . ARG A 1 239 ? -10.727 -38.961 19.861 1.00 89.31 239 ARG A N 1
ATOM 1758 C CA . ARG A 1 239 ? -10.974 -40.374 19.527 1.00 89.31 239 ARG A CA 1
ATOM 1759 C C . ARG A 1 239 ? -12.413 -40.773 19.850 1.00 89.31 239 ARG A C 1
ATOM 1761 O O . ARG A 1 239 ? -13.062 -41.377 19.001 1.00 89.31 239 ARG A O 1
ATOM 1768 N N . ALA A 1 240 ? -12.938 -40.402 21.018 1.00 89.38 240 ALA A N 1
ATOM 1769 C CA . ALA A 1 240 ? -14.328 -40.686 21.374 1.00 89.38 240 ALA A CA 1
ATOM 1770 C C . ALA A 1 240 ? -15.316 -40.023 20.395 1.00 89.38 240 ALA A C 1
ATOM 1772 O O . ALA A 1 240 ? -16.310 -40.634 19.992 1.00 89.38 240 ALA A O 1
ATOM 1773 N N . ARG A 1 241 ? -15.018 -38.796 19.944 1.00 85.06 241 ARG A N 1
ATOM 1774 C CA . ARG A 1 241 ? -15.809 -38.087 18.928 1.00 85.06 241 ARG A CA 1
ATOM 1775 C C . ARG A 1 241 ? -15.758 -38.792 17.570 1.00 85.06 241 ARG A C 1
ATOM 1777 O O . ARG A 1 241 ? -16.798 -38.953 16.931 1.00 85.06 241 ARG A O 1
ATOM 1784 N N . GLN A 1 242 ? -14.581 -39.253 17.151 1.00 89.38 242 GLN A N 1
ATOM 1785 C CA . GLN A 1 242 ? -14.409 -39.998 15.903 1.00 89.38 242 GLN A CA 1
ATOM 1786 C C . GLN A 1 242 ? -15.087 -41.366 15.945 1.00 89.38 242 GLN A C 1
ATOM 1788 O O . GLN A 1 242 ? -15.724 -41.746 14.968 1.00 89.38 242 GLN A O 1
ATOM 1793 N N . GLU A 1 243 ? -15.025 -42.086 17.063 1.00 89.31 243 GLU A N 1
ATOM 1794 C CA . GLU A 1 243 ? -15.712 -43.370 17.221 1.00 89.31 243 GLU A CA 1
ATOM 1795 C C . GLU A 1 243 ? -17.233 -43.196 17.253 1.00 89.31 243 GLU A C 1
ATOM 1797 O O . GLU A 1 243 ? -17.946 -43.972 16.619 1.00 89.31 243 GLU A O 1
ATOM 1802 N N . ALA A 1 244 ? -17.750 -42.143 17.895 1.00 85.44 244 ALA A N 1
ATOM 1803 C CA . ALA A 1 244 ? -19.174 -41.821 17.854 1.00 85.44 244 ALA A CA 1
ATOM 1804 C C . ALA A 1 244 ? -19.641 -41.456 16.433 1.00 85.44 244 ALA A C 1
ATOM 1806 O O . ALA A 1 244 ? -20.710 -41.893 16.003 1.00 85.44 244 ALA A O 1
ATOM 1807 N N . ALA A 1 245 ? -18.838 -40.695 15.684 1.00 88.25 245 ALA A N 1
ATOM 1808 C CA . ALA A 1 245 ? -19.126 -40.362 14.291 1.00 88.25 245 ALA A CA 1
ATOM 1809 C C . ALA A 1 245 ? -19.030 -41.590 13.371 1.00 88.25 245 ALA A C 1
ATOM 1811 O O . ALA A 1 245 ? -19.903 -41.793 12.531 1.00 88.25 245 ALA A O 1
ATOM 1812 N N . ALA A 1 246 ? -18.020 -42.443 13.558 1.00 86.38 246 ALA A N 1
ATOM 1813 C CA . ALA A 1 246 ? -17.834 -43.667 12.785 1.00 86.38 246 ALA A CA 1
ATOM 1814 C C . ALA A 1 246 ? -18.921 -44.704 13.085 1.00 86.38 246 ALA A C 1
ATOM 1816 O O . ALA A 1 246 ? -19.403 -45.359 12.166 1.00 86.38 246 ALA A O 1
ATOM 1817 N N . LYS A 1 247 ? -19.354 -44.828 14.346 1.00 83.38 247 LYS A N 1
ATOM 1818 C CA . LYS A 1 247 ? -20.453 -45.718 14.731 1.00 83.38 247 LYS A CA 1
ATOM 1819 C C . LYS A 1 247 ? -21.782 -45.237 14.155 1.00 83.38 247 LYS A C 1
ATOM 1821 O O . LYS A 1 247 ? -22.498 -46.055 13.595 1.00 83.38 247 LYS A O 1
ATOM 1826 N N . LYS A 1 248 ? -22.070 -43.930 14.201 1.00 85.69 248 LYS A N 1
ATOM 1827 C CA . LYS A 1 248 ? -23.244 -43.356 13.520 1.00 85.69 248 LYS A CA 1
ATOM 1828 C C . LYS A 1 248 ? -23.188 -43.584 12.011 1.00 85.69 248 LYS A C 1
ATOM 1830 O O . LYS A 1 248 ? -24.154 -44.068 11.444 1.00 85.69 248 LYS A O 1
ATOM 1835 N N . ALA A 1 249 ? -22.039 -43.346 11.377 1.00 84.00 249 ALA A N 1
ATOM 1836 C CA . ALA A 1 249 ? -21.867 -43.601 9.948 1.00 84.00 249 ALA A CA 1
ATOM 1837 C C . ALA A 1 249 ? -22.015 -45.093 9.587 1.00 84.00 249 ALA A C 1
ATOM 1839 O O . ALA A 1 249 ? -22.556 -45.417 8.533 1.00 84.00 249 ALA A O 1
ATOM 1840 N N . ALA A 1 250 ? -21.563 -46.008 10.450 1.00 83.81 250 ALA A N 1
ATOM 1841 C CA . ALA A 1 250 ? -21.728 -47.447 10.260 1.00 83.81 250 ALA A CA 1
ATOM 1842 C C . ALA A 1 250 ? -23.175 -47.912 10.501 1.00 83.81 250 ALA A C 1
ATOM 1844 O O . ALA A 1 250 ? -23.655 -48.778 9.776 1.00 83.81 250 ALA A O 1
ATOM 1845 N N . GLU A 1 251 ? -23.879 -47.341 11.483 1.00 83.62 251 GLU A N 1
ATOM 1846 C CA . GLU A 1 251 ? -25.307 -47.588 11.722 1.00 83.62 251 GLU A CA 1
ATOM 1847 C C . GLU A 1 251 ? -26.165 -47.035 10.574 1.00 83.62 251 GLU A C 1
ATOM 1849 O O . GLU A 1 251 ? -27.070 -47.727 10.108 1.00 83.62 251 GLU A O 1
ATOM 1854 N N . ASP A 1 252 ? -25.834 -45.854 10.044 1.00 78.06 252 ASP A N 1
ATOM 1855 C CA . ASP A 1 252 ? -26.479 -45.281 8.859 1.00 78.06 252 ASP A CA 1
ATOM 1856 C C . ASP A 1 252 ? -26.216 -46.142 7.614 1.00 78.06 252 ASP A C 1
ATOM 1858 O O . ASP A 1 252 ? -27.148 -46.453 6.872 1.00 78.06 252 ASP A O 1
ATOM 1862 N N . ALA A 1 253 ? -24.981 -46.616 7.412 1.00 77.31 253 ALA A N 1
ATOM 1863 C CA . ALA A 1 253 ? -24.655 -47.535 6.320 1.00 77.31 253 ALA A CA 1
ATOM 1864 C C . ALA A 1 253 ? -25.366 -48.896 6.461 1.00 77.31 253 ALA A C 1
ATOM 1866 O O . ALA A 1 253 ? -25.855 -49.442 5.474 1.00 77.31 253 ALA A O 1
ATOM 1867 N N . ALA A 1 254 ? -25.487 -49.433 7.679 1.00 76.88 254 ALA A N 1
ATOM 1868 C CA . ALA A 1 254 ? -26.195 -50.687 7.935 1.00 76.88 254 ALA A CA 1
ATOM 1869 C C . ALA A 1 254 ? -27.723 -50.554 7.788 1.00 76.88 254 ALA A C 1
ATOM 1871 O O . ALA A 1 254 ? -28.377 -51.504 7.354 1.00 76.88 254 ALA A O 1
ATOM 1872 N N . ASN A 1 255 ? -28.295 -49.391 8.116 1.00 71.12 255 ASN A N 1
ATOM 1873 C CA . ASN A 1 255 ? -29.710 -49.097 7.879 1.00 71.12 255 ASN A CA 1
ATOM 1874 C C . ASN A 1 255 ? -30.014 -48.889 6.389 1.00 71.12 255 ASN A C 1
ATOM 1876 O O . ASN A 1 255 ? -31.097 -49.258 5.940 1.00 71.12 255 ASN A O 1
ATOM 1880 N N . LEU A 1 256 ? -29.060 -48.364 5.614 1.00 59.94 256 LEU A N 1
ATOM 1881 C CA . LEU A 1 256 ? -29.184 -48.247 4.159 1.00 59.94 256 LEU A CA 1
ATOM 1882 C C . LEU A 1 256 ? -29.091 -49.613 3.455 1.00 59.94 256 LEU A C 1
ATOM 1884 O O . LEU A 1 256 ? -29.812 -49.838 2.489 1.00 59.94 256 LEU A O 1
ATOM 1888 N N . GLU A 1 257 ? -28.287 -50.551 3.965 1.00 49.81 257 GLU A N 1
ATOM 1889 C CA . GLU A 1 257 ? -28.168 -51.906 3.393 1.00 49.81 257 GLU A CA 1
ATOM 1890 C C . GLU A 1 257 ? -29.312 -52.854 3.804 1.00 49.81 257 GLU A C 1
ATOM 1892 O O . GLU A 1 257 ? -29.581 -53.831 3.110 1.00 49.81 257 GLU A O 1
ATOM 1897 N N . LYS A 1 258 ? -30.039 -52.575 4.897 1.00 44.09 258 LYS A N 1
ATOM 1898 C CA . LYS A 1 258 ? -31.233 -53.349 5.305 1.00 44.09 258 LYS A CA 1
ATOM 1899 C C . LYS A 1 258 ? -32.563 -52.763 4.814 1.00 44.09 258 LYS A C 1
ATOM 1901 O O . LYS A 1 258 ? -33.624 -53.205 5.252 1.00 44.09 258 LYS A O 1
ATOM 1906 N N . GLY A 1 259 ? -32.513 -51.794 3.901 1.00 35.50 259 GLY A N 1
ATOM 1907 C CA . GLY A 1 259 ? -33.694 -51.172 3.297 1.00 35.50 259 GLY A CA 1
ATOM 1908 C C . GLY A 1 259 ? -34.342 -51.962 2.154 1.00 35.50 259 GLY A C 1
ATOM 1909 O O . GLY A 1 259 ? -35.472 -51.651 1.788 1.00 35.50 259 GLY A O 1
ATOM 1910 N N . ASP A 1 260 ? -33.681 -52.994 1.624 1.00 33.97 260 ASP A N 1
ATOM 1911 C CA . ASP A 1 260 ? -34.202 -53.836 0.541 1.00 33.97 260 ASP A CA 1
ATOM 1912 C C . ASP A 1 260 ? -34.449 -55.268 1.032 1.00 33.97 260 ASP A C 1
ATOM 1914 O O . ASP A 1 260 ? -33.761 -56.199 0.638 1.00 33.97 260 ASP A O 1
ATOM 1918 N N . GLU A 1 261 ? -35.446 -55.457 1.902 1.00 30.48 261 GLU A N 1
ATOM 1919 C CA . GLU A 1 261 ? -36.210 -56.709 1.935 1.00 30.48 261 GLU A CA 1
ATOM 1920 C C . GLU A 1 261 ? -37.586 -56.513 2.589 1.00 30.48 261 GLU A C 1
ATOM 1922 O O . GLU A 1 261 ? -37.758 -56.083 3.729 1.00 30.48 261 GLU A O 1
ATOM 1927 N N . GLN A 1 262 ? -38.594 -56.805 1.779 1.00 27.19 262 GLN A N 1
ATOM 1928 C CA . GLN A 1 262 ? -40.012 -56.642 2.026 1.00 27.19 262 GLN A CA 1
ATOM 1929 C C . GLN A 1 262 ? -40.548 -57.537 3.161 1.00 27.19 262 GLN A C 1
ATOM 1931 O O . GLN A 1 262 ? -40.327 -58.741 3.194 1.00 27.19 262 GLN A O 1
ATOM 1936 N N . GLN A 1 263 ? -41.407 -56.936 3.991 1.00 25.72 263 GLN A N 1
ATOM 1937 C CA . GLN A 1 263 ? -42.761 -57.431 4.282 1.00 25.72 263 GLN A CA 1
ATOM 1938 C C . GLN A 1 263 ? -42.902 -58.849 4.887 1.00 25.72 263 GLN A C 1
ATOM 1940 O O . GLN A 1 263 ? -43.177 -59.801 4.166 1.00 25.72 263 GLN A O 1
ATOM 1945 N N . ALA A 1 264 ? -42.926 -58.965 6.224 1.00 29.38 264 ALA A N 1
ATOM 1946 C CA . ALA A 1 264 ? -43.782 -59.937 6.925 1.00 29.38 264 ALA A CA 1
ATOM 1947 C C . ALA A 1 264 ? -43.902 -59.669 8.440 1.00 29.38 264 ALA A C 1
ATOM 1949 O O . ALA A 1 264 ? -42.920 -59.445 9.134 1.00 29.38 264 ALA A O 1
ATOM 1950 N N . SER A 1 265 ? -45.126 -59.847 8.938 1.00 31.84 265 SER A N 1
ATOM 1951 C CA . SER A 1 265 ? -45.528 -60.043 10.340 1.00 31.84 265 SER A CA 1
ATOM 1952 C C . SER A 1 265 ? -45.795 -58.814 11.217 1.00 31.84 265 SER A C 1
ATOM 1954 O O . SER A 1 265 ? -45.052 -58.415 12.104 1.00 31.84 265 SER A O 1
ATOM 1956 N N . SER A 1 266 ? -47.000 -58.313 10.987 1.00 29.17 266 SER A N 1
ATOM 1957 C CA . SER A 1 266 ? -47.954 -57.759 11.942 1.00 29.17 266 SER A CA 1
ATOM 1958 C C . SER A 1 266 ? -48.051 -58.435 13.327 1.00 29.17 266 SER A C 1
ATOM 1960 O O . SER A 1 266 ? -47.811 -59.635 13.441 1.00 29.17 266 SER A O 1
ATOM 1962 N N . GLN A 1 267 ? -48.671 -57.674 14.248 1.00 29.28 267 GLN A N 1
ATOM 1963 C CA . GLN A 1 267 ? -49.383 -58.059 15.487 1.00 29.28 267 GLN A CA 1
ATOM 1964 C C . GLN A 1 267 ? -48.515 -58.188 16.747 1.00 29.28 267 GLN A C 1
ATOM 1966 O O . GLN A 1 267 ? -47.430 -58.735 16.694 1.00 29.28 267 GLN A O 1
ATOM 1971 N N . HIS A 1 268 ? -48.936 -57.816 17.953 1.00 23.84 268 HIS A N 1
ATOM 1972 C CA . HIS A 1 268 ? -50.017 -57.001 18.516 1.00 23.84 268 HIS A CA 1
ATOM 1973 C C . HIS A 1 268 ? -49.797 -57.119 20.041 1.00 23.84 268 HIS A C 1
ATOM 1975 O O . HIS A 1 268 ? -49.473 -58.201 20.514 1.00 23.84 268 HIS A O 1
ATOM 1981 N N . ALA A 1 269 ? -50.007 -56.031 20.780 1.00 27.41 269 ALA A N 1
ATOM 1982 C CA . ALA A 1 269 ? -50.591 -56.012 22.126 1.00 27.41 269 ALA A CA 1
ATOM 1983 C C . ALA A 1 269 ? -50.017 -56.894 23.275 1.00 27.41 269 ALA A C 1
ATOM 1985 O O . ALA A 1 269 ? -50.251 -58.093 23.356 1.00 27.41 269 ALA A O 1
ATOM 1986 N N . THR A 1 270 ? -49.511 -56.179 24.290 1.00 25.19 270 THR A N 1
ATOM 1987 C CA . THR A 1 270 ? -50.083 -56.165 25.658 1.00 25.19 270 THR A CA 1
ATOM 1988 C C . THR A 1 270 ? -49.783 -57.327 26.624 1.00 25.19 270 THR A C 1
ATOM 1990 O O . THR A 1 270 ? -50.415 -58.370 26.582 1.00 25.19 270 THR A O 1
ATOM 1993 N N . MET A 1 271 ? -48.946 -56.981 27.616 1.00 27.56 271 MET A N 1
ATOM 1994 C CA . MET A 1 271 ? -49.038 -57.247 29.070 1.00 27.56 271 MET A CA 1
ATOM 1995 C C . MET A 1 271 ? -49.043 -58.673 29.646 1.00 27.56 271 MET A C 1
ATOM 1997 O O . MET A 1 271 ? -49.760 -59.563 29.202 1.00 27.56 271 MET A O 1
ATOM 2001 N N . THR A 1 272 ? -48.475 -58.720 30.866 1.00 27.75 272 THR A N 1
ATOM 2002 C CA . THR A 1 272 ? -48.621 -59.737 31.942 1.00 27.75 272 THR A CA 1
ATOM 2003 C C . THR A 1 272 ? -47.754 -60.993 31.721 1.00 27.75 272 THR A C 1
ATOM 2005 O O . THR A 1 272 ? -47.690 -61.497 30.615 1.00 27.75 272 THR A O 1
ATOM 2008 N N . GLU A 1 273 ? -46.970 -61.555 32.648 1.00 29.92 273 GLU A N 1
ATOM 2009 C CA . GLU A 1 273 ? -46.938 -61.647 34.117 1.00 29.92 273 GLU A CA 1
ATOM 2010 C C . GLU A 1 273 ? -45.463 -61.757 34.585 1.00 29.92 273 GLU A C 1
ATOM 2012 O O . GLU A 1 273 ? -44.624 -62.332 33.901 1.00 29.92 273 GLU A O 1
ATOM 2017 N N . ARG A 1 274 ? -45.055 -61.118 35.692 1.00 25.80 274 ARG A N 1
ATOM 2018 C CA . ARG A 1 274 ? -44.781 -61.765 37.000 1.00 25.80 274 ARG A CA 1
ATOM 2019 C C . ARG A 1 274 ? -44.319 -63.238 36.949 1.00 25.80 274 ARG A C 1
ATOM 2021 O O . ARG A 1 274 ? -45.160 -64.116 36.831 1.00 25.80 274 ARG A O 1
ATOM 2028 N N . ALA A 1 275 ? -43.038 -63.489 37.255 1.00 29.41 275 ALA A N 1
ATOM 2029 C CA . ALA A 1 275 ? -42.564 -64.404 38.318 1.00 29.41 275 ALA A CA 1
ATOM 2030 C C . ALA A 1 275 ? -41.047 -64.684 38.220 1.00 29.41 275 ALA A C 1
ATOM 2032 O O . ALA A 1 275 ? -40.539 -64.955 37.140 1.00 29.41 275 ALA A O 1
ATOM 2033 N N . GLY A 1 276 ? -40.367 -64.731 39.375 1.00 29.05 276 GLY A N 1
ATOM 2034 C CA . GLY A 1 276 ? -39.051 -65.373 39.558 1.00 29.05 276 GLY A CA 1
ATOM 2035 C C . GLY A 1 276 ? -37.870 -64.394 39.578 1.00 29.05 276 GLY A C 1
ATOM 2036 O O . GLY A 1 276 ? -37.408 -63.974 38.532 1.00 29.05 276 GLY A O 1
ATOM 2037 N N . ALA A 1 277 ? -37.464 -63.848 40.725 1.00 27.00 277 ALA A N 1
ATOM 2038 C CA . ALA A 1 277 ? -36.655 -64.474 41.779 1.00 27.00 277 ALA A CA 1
ATOM 2039 C C . ALA A 1 277 ? -35.131 -64.356 41.556 1.00 27.00 277 ALA A C 1
ATOM 2041 O O . ALA A 1 277 ? -34.571 -64.952 40.647 1.00 27.00 277 ALA A O 1
ATOM 2042 N N . ALA A 1 278 ? -34.518 -63.692 42.542 1.00 29.12 278 ALA A N 1
ATOM 2043 C CA . ALA A 1 278 ? -33.152 -63.834 43.041 1.00 29.12 278 ALA A CA 1
ATOM 2044 C C . ALA A 1 278 ? -31.986 -63.149 42.293 1.00 29.12 278 ALA A C 1
ATOM 2046 O O . ALA A 1 278 ? -31.604 -63.506 41.187 1.00 29.12 278 ALA A O 1
ATOM 2047 N N . THR A 1 279 ? -31.342 -62.267 43.073 1.00 28.83 279 THR A N 1
ATOM 2048 C CA . THR A 1 279 ? -29.914 -61.902 43.088 1.00 28.83 279 THR A CA 1
ATOM 2049 C C . THR A 1 279 ? -29.359 -61.118 41.906 1.00 28.83 279 THR A C 1
ATOM 2051 O O . THR A 1 279 ? -28.989 -61.708 40.900 1.00 28.83 279 THR A O 1
ATOM 2054 N N . SER A 1 280 ? -29.204 -59.803 42.100 1.00 37.09 280 SER A N 1
ATOM 2055 C CA . SER A 1 280 ? -28.007 -58.999 41.777 1.00 37.09 280 SER A CA 1
ATOM 2056 C C . SER A 1 280 ? -28.254 -57.567 42.267 1.00 37.09 280 SER A C 1
ATOM 2058 O O . SER A 1 280 ? -28.766 -56.722 41.541 1.00 37.09 280 SER A O 1
ATOM 2060 N N . GLU A 1 281 ? -27.974 -57.321 43.547 1.00 29.67 281 GLU A N 1
ATOM 2061 C CA . GLU A 1 281 ? -27.785 -55.967 44.069 1.00 29.67 281 GLU A CA 1
ATOM 2062 C C . GLU A 1 281 ? -26.377 -55.498 43.674 1.00 29.67 281 GLU A C 1
ATOM 2064 O O . GLU A 1 281 ? -25.441 -56.293 43.731 1.00 29.67 281 GLU A O 1
ATOM 2069 N N . ALA A 1 282 ? -26.250 -54.208 43.350 1.00 36.09 282 ALA A N 1
ATOM 2070 C CA . ALA A 1 282 ? -25.034 -53.491 42.944 1.00 36.09 282 ALA A CA 1
ATOM 2071 C C . ALA A 1 282 ? -24.708 -53.496 41.441 1.00 36.09 282 ALA A C 1
ATOM 2073 O O . ALA A 1 282 ? -23.707 -54.062 41.035 1.00 36.09 282 ALA A O 1
ATOM 2074 N N . GLU A 1 283 ? -25.542 -52.807 40.651 1.00 35.28 283 GLU A N 1
ATOM 2075 C CA . GLU A 1 283 ? -25.169 -51.953 39.500 1.00 35.28 283 GLU A CA 1
ATOM 2076 C C . GLU A 1 283 ? -26.465 -51.485 38.812 1.00 35.28 283 GLU A C 1
ATOM 2078 O O . GLU A 1 283 ? -26.934 -52.140 37.897 1.00 35.28 283 GLU A O 1
ATOM 2083 N N . ASN A 1 284 ? -27.124 -50.427 39.316 1.00 39.81 284 ASN A N 1
ATOM 2084 C CA . ASN A 1 284 ? -28.223 -49.739 38.595 1.00 39.81 284 ASN A CA 1
ATOM 2085 C C . ASN A 1 284 ? -28.612 -48.363 39.187 1.00 39.81 284 ASN A C 1
ATOM 2087 O O . ASN A 1 284 ? -29.723 -47.884 39.009 1.00 39.81 284 ASN A O 1
ATOM 2091 N N . LYS A 1 285 ? -27.701 -47.675 39.894 1.00 44.75 285 LYS A N 1
ATOM 2092 C CA . LYS A 1 285 ? -27.968 -46.301 40.385 1.00 44.75 285 LYS A CA 1
ATOM 2093 C C . LYS A 1 285 ? -27.786 -45.209 39.324 1.00 44.75 285 LYS A C 1
ATOM 2095 O O . LYS A 1 285 ? -28.091 -44.055 39.595 1.00 44.75 285 LYS A O 1
ATOM 2100 N N . THR A 1 286 ? -27.267 -45.552 38.149 1.00 49.56 286 THR A N 1
ATOM 2101 C CA . THR A 1 286 ? -27.060 -44.617 37.036 1.00 49.56 286 THR A CA 1
ATOM 2102 C C . THR A 1 286 ? -28.197 -44.634 36.018 1.00 49.56 286 THR A C 1
ATOM 2104 O O . THR A 1 286 ? -28.353 -43.649 35.310 1.00 49.56 286 THR A O 1
ATOM 2107 N N . SER A 1 287 ? -29.009 -45.695 35.959 1.00 54.75 287 SER A N 1
ATOM 2108 C CA . SER A 1 287 ? -30.144 -45.782 35.030 1.00 54.75 287 SER A CA 1
ATOM 2109 C C . SER A 1 287 ? -31.376 -45.015 35.518 1.00 54.75 287 SER A C 1
ATOM 2111 O O . SER A 1 287 ? -32.025 -44.367 34.709 1.00 54.75 287 SER A O 1
ATOM 2113 N N . ASP A 1 288 ? -31.653 -44.999 36.828 1.00 54.81 288 ASP A N 1
ATOM 2114 C CA . ASP A 1 288 ? -32.863 -44.344 37.364 1.00 54.81 288 ASP A CA 1
ATOM 2115 C C . ASP A 1 288 ? -32.855 -42.812 37.186 1.00 54.81 288 ASP A C 1
ATOM 2117 O O . ASP A 1 288 ? -33.907 -42.206 37.023 1.00 54.81 288 ASP A O 1
ATOM 2121 N N . LEU A 1 289 ? -31.680 -42.166 37.164 1.00 59.69 289 LEU A N 1
ATOM 2122 C CA . LEU A 1 289 ? -31.596 -40.707 36.985 1.00 59.69 289 LEU A CA 1
ATOM 2123 C C . LEU A 1 289 ? -31.832 -40.263 35.532 1.00 59.69 289 LEU A C 1
ATOM 2125 O O . LEU A 1 289 ? -32.267 -39.135 35.312 1.00 59.69 289 LEU A O 1
ATOM 2129 N N . MET A 1 290 ? -31.564 -41.141 34.558 1.00 62.94 290 MET A N 1
ATOM 2130 C CA . MET A 1 290 ? -31.727 -40.836 33.131 1.00 62.94 290 MET A CA 1
ATOM 2131 C C . MET A 1 290 ? -33.181 -40.963 32.659 1.00 62.94 290 MET A C 1
ATOM 2133 O O . MET A 1 290 ? -33.579 -40.323 31.682 1.00 62.94 290 MET A O 1
ATOM 2137 N N . ASP A 1 291 ? -33.991 -41.764 33.351 1.00 73.62 291 ASP A N 1
ATOM 2138 C CA . ASP A 1 291 ? -35.412 -41.915 33.031 1.00 73.62 291 ASP A CA 1
ATOM 2139 C C . ASP A 1 291 ? -36.231 -40.709 33.525 1.00 73.62 291 ASP A C 1
ATOM 2141 O O . ASP A 1 291 ? -37.121 -40.238 32.811 1.00 73.62 291 ASP A O 1
ATOM 2145 N N . ASP A 1 292 ? -35.875 -40.134 34.681 1.00 78.94 292 ASP A N 1
ATOM 2146 C CA . ASP A 1 292 ? -36.546 -38.954 35.245 1.00 78.94 292 ASP A CA 1
ATOM 2147 C C . ASP A 1 292 ? -36.337 -37.690 34.384 1.00 78.94 292 ASP A C 1
ATOM 2149 O O . ASP A 1 292 ? -37.279 -36.925 34.153 1.00 78.94 292 ASP A O 1
ATOM 2153 N N . GLU A 1 293 ? -35.123 -37.468 33.863 1.00 77.69 293 GLU A N 1
ATOM 2154 C CA . GLU A 1 293 ? -34.833 -36.315 32.995 1.00 77.69 293 GLU A CA 1
ATOM 2155 C C . GLU A 1 293 ? -35.502 -36.438 31.620 1.00 77.69 293 GLU A C 1
ATOM 2157 O O . GLU A 1 293 ? -36.057 -35.458 31.116 1.00 77.69 293 GLU A O 1
ATOM 2162 N N . ASN A 1 294 ? -35.535 -37.643 31.039 1.00 80.69 294 ASN A N 1
ATOM 2163 C CA . ASN A 1 294 ? -36.212 -37.889 29.767 1.00 80.69 294 ASN A CA 1
ATOM 2164 C C . ASN A 1 294 ? -37.733 -37.746 29.895 1.00 80.69 294 ASN A C 1
ATOM 2166 O O . ASN A 1 294 ? -38.371 -37.199 28.991 1.00 80.69 294 ASN A O 1
ATOM 2170 N N . ALA A 1 295 ? -38.317 -38.172 31.019 1.00 85.06 295 ALA A N 1
ATOM 2171 C CA . ALA A 1 295 ? -39.735 -37.968 31.304 1.00 85.06 295 ALA A CA 1
ATOM 2172 C C . ALA A 1 295 ? -40.077 -36.473 31.447 1.00 85.06 295 ALA A C 1
ATOM 2174 O O . ALA A 1 295 ? -41.064 -36.002 30.874 1.00 85.06 295 ALA A O 1
ATOM 2175 N N . LEU A 1 296 ? -39.233 -35.705 32.146 1.00 83.94 296 LEU A N 1
ATOM 2176 C CA . LEU A 1 296 ? -39.421 -34.262 32.310 1.00 83.94 296 LEU A CA 1
ATOM 2177 C C . LEU A 1 296 ? -39.247 -33.500 30.981 1.00 83.94 296 LEU A C 1
ATOM 2179 O O . LEU A 1 296 ? -40.014 -32.581 30.686 1.00 83.94 296 LEU A O 1
ATOM 2183 N N . LEU A 1 297 ? -38.286 -33.907 30.143 1.00 79.12 297 LEU A N 1
ATOM 2184 C CA . LEU A 1 297 ? -38.052 -33.316 28.822 1.00 79.12 297 LEU A CA 1
ATOM 2185 C C . LEU A 1 297 ? -39.212 -33.602 27.852 1.00 79.12 297 LEU A C 1
ATOM 2187 O O . LEU A 1 297 ? -39.644 -32.708 27.123 1.00 79.12 297 LEU A O 1
ATOM 2191 N N . GLN A 1 298 ? -39.766 -34.821 27.872 1.00 82.81 298 GLN A N 1
ATOM 2192 C CA . GLN A 1 298 ? -40.959 -35.168 27.091 1.00 82.81 298 GLN A CA 1
ATOM 2193 C C . GLN A 1 298 ? -42.183 -34.348 27.515 1.00 82.81 298 GLN A C 1
ATOM 2195 O O . GLN A 1 298 ? -42.954 -33.919 26.655 1.00 82.81 298 GLN A O 1
ATOM 2200 N N . GLN A 1 299 ? -42.339 -34.068 28.813 1.00 81.88 299 GLN A N 1
ATOM 2201 C CA . GLN A 1 299 ? -43.411 -33.207 29.312 1.00 81.88 299 GLN A CA 1
ATOM 2202 C C . GLN A 1 299 ? -43.274 -31.760 28.806 1.00 81.88 299 GLN A C 1
ATOM 2204 O O . GLN A 1 299 ? -44.263 -31.170 28.372 1.00 81.88 299 GLN A O 1
ATOM 2209 N N . ALA A 1 300 ? -42.061 -31.198 28.794 1.00 82.75 300 ALA A N 1
ATOM 2210 C CA . ALA A 1 300 ? -41.815 -29.849 28.275 1.00 82.75 300 ALA A CA 1
ATOM 2211 C C . ALA A 1 300 ? -42.062 -29.738 26.756 1.00 82.75 300 ALA A C 1
ATOM 2213 O O . ALA A 1 300 ? -42.591 -28.730 26.276 1.00 82.75 300 ALA A O 1
ATOM 2214 N N . LEU A 1 301 ? -41.729 -30.787 25.995 1.00 82.94 301 LEU A N 1
ATOM 2215 C CA . LEU A 1 301 ? -41.988 -30.848 24.554 1.00 82.94 301 LEU A CA 1
ATOM 2216 C C . LEU A 1 301 ? -43.482 -30.960 24.235 1.00 82.94 301 LEU A C 1
ATOM 2218 O O . LEU A 1 301 ? -43.959 -30.259 23.344 1.00 82.94 301 LEU A O 1
ATOM 2222 N N . ALA A 1 302 ? -44.225 -31.780 24.982 1.00 81.50 302 ALA A N 1
ATOM 2223 C CA . ALA A 1 302 ? -45.674 -31.891 24.823 1.00 81.50 302 ALA A CA 1
ATOM 2224 C C . ALA A 1 302 ? -46.370 -30.543 25.073 1.00 81.50 302 ALA A C 1
ATOM 2226 O O . ALA A 1 302 ? -47.186 -30.111 24.262 1.00 81.50 302 ALA A O 1
ATOM 2227 N N . MET A 1 303 ? -45.962 -29.823 26.125 1.00 78.81 303 MET A N 1
ATOM 2228 C CA . MET A 1 303 ? -46.488 -28.484 26.410 1.00 78.81 303 MET A CA 1
ATOM 2229 C C . MET A 1 303 ? -46.149 -27.460 25.319 1.00 78.81 303 MET A C 1
ATOM 2231 O O . MET A 1 303 ? -46.935 -26.552 25.081 1.00 78.81 303 MET A O 1
ATOM 2235 N N . SER A 1 304 ? -45.009 -27.610 24.639 1.00 73.44 304 SER A N 1
ATOM 2236 C CA . SER A 1 304 ? -44.612 -26.701 23.553 1.00 73.44 304 SER A CA 1
ATOM 2237 C C . SER A 1 304 ? -45.344 -26.988 22.236 1.00 73.44 304 SER A C 1
ATOM 2239 O O . SER A 1 304 ? -45.513 -26.088 21.416 1.00 73.44 304 SER A O 1
ATOM 2241 N N . MET A 1 305 ? -45.771 -28.233 22.005 1.00 75.88 305 MET A N 1
ATOM 2242 C CA . MET A 1 305 ? -46.515 -28.605 20.797 1.00 75.88 305 MET A CA 1
ATOM 2243 C C . MET A 1 305 ? -48.014 -28.306 20.895 1.00 75.88 305 MET A C 1
ATOM 2245 O O . MET A 1 305 ? -48.620 -27.988 19.870 1.00 75.88 305 MET A O 1
ATOM 2249 N N . ASP A 1 306 ? -48.603 -28.346 22.095 1.00 57.66 306 ASP A N 1
ATOM 2250 C CA . ASP A 1 306 ? -50.034 -28.057 22.278 1.00 57.66 306 ASP A CA 1
ATOM 2251 C C . ASP A 1 306 ? -50.407 -26.578 22.033 1.00 57.66 306 ASP A C 1
ATOM 2253 O O . ASP A 1 306 ? -51.585 -26.272 21.858 1.00 57.66 306 ASP A O 1
ATOM 2257 N N . ASP A 1 307 ? -49.429 -25.674 21.895 1.00 54.53 307 ASP A N 1
ATOM 2258 C CA . ASP A 1 307 ? -49.660 -24.263 21.535 1.00 54.53 307 ASP A CA 1
ATOM 2259 C C . ASP A 1 307 ? -49.599 -23.972 20.017 1.00 54.53 307 ASP A C 1
ATOM 2261 O O . ASP A 1 307 ? -49.700 -22.828 19.579 1.00 54.53 307 ASP A O 1
ATOM 2265 N N . SER A 1 308 ? -49.464 -24.997 19.163 1.00 43.56 308 SER A N 1
ATOM 2266 C CA . SER A 1 308 ? -49.384 -24.827 17.696 1.00 43.56 308 SER A CA 1
ATOM 2267 C C . SER A 1 308 ? -50.638 -25.260 16.922 1.00 43.56 308 SER A C 1
ATOM 2269 O O . SER A 1 308 ? -50.588 -25.457 15.707 1.00 43.56 308 SER A O 1
ATOM 2271 N N . ALA A 1 309 ? -51.793 -25.348 17.587 1.00 37.88 309 ALA A N 1
ATOM 2272 C CA . ALA A 1 309 ? -53.081 -25.640 16.947 1.00 37.88 309 ALA A CA 1
ATOM 2273 C C . ALA A 1 309 ? -53.916 -24.383 16.618 1.00 37.88 309 ALA A C 1
ATOM 2275 O O . ALA A 1 309 ? -55.146 -24.435 16.636 1.00 37.88 309 ALA A O 1
ATOM 2276 N N . ILE A 1 310 ? -53.276 -23.256 16.284 1.00 41.94 310 ILE A N 1
ATOM 2277 C CA . ILE A 1 310 ? -53.966 -22.090 15.710 1.00 41.94 310 ILE A CA 1
ATOM 2278 C C . ILE A 1 310 ? -53.390 -21.810 14.325 1.00 41.94 310 ILE A C 1
ATOM 2280 O O . ILE A 1 310 ? -52.400 -21.112 14.122 1.00 41.94 310 ILE A O 1
ATOM 2284 N N . SER A 1 311 ? -54.053 -22.420 13.351 1.00 35.09 311 SER A N 1
ATOM 2285 C CA . SER A 1 311 ? -53.925 -22.161 11.927 1.00 35.09 311 SER A CA 1
ATOM 2286 C C . SER A 1 311 ? -54.165 -20.684 11.590 1.00 35.09 311 SER A C 1
ATOM 2288 O O . SER A 1 311 ? -55.263 -20.173 11.785 1.00 35.09 311 SER A O 1
ATOM 2290 N N . HIS A 1 312 ? -53.138 -20.049 11.030 1.00 32.19 312 HIS A N 1
ATOM 2291 C CA . HIS A 1 312 ? -53.178 -19.234 9.812 1.00 32.19 312 HIS A CA 1
ATOM 2292 C C . HIS A 1 312 ? -54.471 -18.437 9.528 1.00 32.19 312 HIS A C 1
ATOM 2294 O O . HIS A 1 312 ? -55.319 -18.893 8.769 1.00 32.19 312 HIS A O 1
ATOM 2300 N N . ASP A 1 313 ? -54.545 -17.191 9.998 1.00 28.92 313 ASP A N 1
ATOM 2301 C CA . ASP A 1 313 ? -55.051 -16.088 9.171 1.00 28.92 313 ASP A CA 1
ATOM 2302 C C . ASP A 1 313 ? -54.497 -14.751 9.683 1.00 28.92 313 ASP A C 1
ATOM 2304 O O . ASP A 1 313 ? -54.820 -14.261 10.764 1.00 28.92 313 ASP A O 1
ATOM 2308 N N . VAL A 1 314 ? -53.592 -14.191 8.885 1.00 37.91 314 VAL A N 1
ATOM 2309 C CA . VAL A 1 314 ? -52.968 -12.879 9.055 1.00 37.91 314 VAL A CA 1
ATOM 2310 C C . VAL A 1 314 ? -54.052 -11.824 8.876 1.00 37.91 314 VAL A C 1
ATOM 2312 O O . VAL A 1 314 ? -54.373 -11.408 7.763 1.00 37.91 314 VAL A O 1
ATOM 2315 N N . LYS A 1 315 ? -54.649 -11.397 9.983 1.00 33.34 315 LYS A N 1
ATOM 2316 C CA . LYS A 1 315 ? -55.523 -10.233 10.002 1.00 33.34 315 LYS A CA 1
ATOM 2317 C C . LYS A 1 315 ? -55.206 -9.404 11.227 1.00 33.34 315 LYS A C 1
ATOM 2319 O O . LYS A 1 315 ? -55.831 -9.577 12.259 1.00 33.34 315 LYS A O 1
ATOM 2324 N N . ASP A 1 316 ? -54.178 -8.577 11.053 1.00 35.00 316 ASP A N 1
ATOM 2325 C CA . ASP A 1 316 ? -53.948 -7.269 11.674 1.00 35.00 316 ASP A CA 1
ATOM 2326 C C . ASP A 1 316 ? -54.937 -6.945 12.813 1.00 35.00 316 ASP A C 1
ATOM 2328 O O . ASP A 1 316 ? -55.900 -6.196 12.647 1.00 35.00 316 ASP A O 1
ATOM 2332 N N . THR A 1 317 ? -54.767 -7.612 13.956 1.00 39.69 317 THR A N 1
ATOM 2333 C CA . THR A 1 317 ? -55.529 -7.332 15.172 1.00 39.69 317 THR A CA 1
ATOM 2334 C C . THR A 1 317 ? -54.772 -6.269 15.939 1.00 39.69 317 THR A C 1
ATOM 2336 O O . THR A 1 317 ? -53.727 -6.547 16.528 1.00 39.69 317 THR A O 1
ATOM 2339 N N . ASP A 1 318 ? -55.319 -5.056 15.883 1.00 34.34 318 ASP A N 1
ATOM 2340 C CA . ASP A 1 318 ? -54.964 -3.892 16.685 1.00 34.34 318 ASP A CA 1
ATOM 2341 C C . ASP A 1 318 ? -54.482 -4.283 18.094 1.00 34.34 318 ASP A C 1
ATOM 2343 O O . ASP A 1 318 ? -55.260 -4.684 18.959 1.00 34.34 318 ASP A O 1
ATOM 2347 N N . MET A 1 319 ? -53.183 -4.100 18.343 1.00 46.59 319 MET A N 1
ATOM 2348 C CA . MET A 1 319 ? -52.491 -4.290 19.629 1.00 46.59 319 MET A CA 1
ATOM 2349 C C . MET A 1 319 ? -52.880 -3.242 20.697 1.00 46.59 319 MET A C 1
ATOM 2351 O O . MET A 1 319 ? -52.080 -2.880 21.555 1.00 46.59 319 MET A O 1
ATOM 2355 N N . SER A 1 320 ? -54.110 -2.727 20.665 1.00 49.97 320 SER A N 1
ATOM 2356 C CA . SER A 1 320 ? -54.573 -1.709 21.615 1.00 49.97 320 SER A CA 1
ATOM 2357 C C . SER A 1 320 ? -55.148 -2.283 22.917 1.00 49.97 320 SER A C 1
ATOM 2359 O O . SER A 1 320 ? -55.322 -1.530 23.872 1.00 49.97 320 SER A O 1
ATOM 2361 N N . GLU A 1 321 ? -55.360 -3.601 23.023 1.00 48.28 321 GLU A N 1
ATOM 2362 C CA . GLU A 1 321 ? -55.855 -4.224 24.267 1.00 48.28 321 GLU A CA 1
ATOM 2363 C C . GLU A 1 321 ? -54.766 -4.880 25.135 1.00 48.28 321 GLU A C 1
ATOM 2365 O O . GLU A 1 321 ? -54.974 -5.068 26.333 1.00 48.28 321 GLU A O 1
ATOM 2370 N N . ALA A 1 322 ? -53.564 -5.137 24.603 1.00 49.75 322 ALA A N 1
ATOM 2371 C CA . ALA A 1 322 ? -52.458 -5.698 25.393 1.00 49.75 322 ALA A CA 1
ATOM 2372 C C . ALA A 1 322 ? -51.819 -4.681 26.362 1.00 49.75 322 ALA A C 1
ATOM 2374 O O . ALA A 1 322 ? -51.071 -5.057 27.260 1.00 49.75 322 ALA A O 1
ATOM 2375 N N . SER A 1 323 ? -52.129 -3.388 26.220 1.00 52.38 323 SER A N 1
ATOM 2376 C CA . SER A 1 323 ? -51.596 -2.327 27.086 1.00 52.38 323 SER A CA 1
ATOM 2377 C C . SER A 1 323 ? -52.272 -2.236 28.461 1.00 52.38 323 SER A C 1
ATOM 2379 O O . SER A 1 323 ? -51.838 -1.434 29.284 1.00 52.38 323 SER A O 1
ATOM 2381 N N . ALA A 1 324 ? -53.337 -3.002 28.721 1.00 56.53 324 ALA A N 1
ATOM 2382 C CA . ALA A 1 324 ? -54.130 -2.851 29.944 1.00 56.53 324 ALA A CA 1
ATOM 2383 C C . ALA A 1 324 ? -53.861 -3.912 31.024 1.00 56.53 324 ALA A C 1
ATOM 2385 O O . ALA A 1 324 ? -54.136 -3.647 32.194 1.00 56.53 324 ALA A O 1
ATOM 2386 N N . SER A 1 325 ? -53.363 -5.101 30.670 1.00 62.28 325 SER A N 1
ATOM 2387 C CA . SER A 1 325 ? -53.308 -6.226 31.617 1.00 62.28 325 SER A CA 1
ATOM 2388 C C . SER A 1 325 ? -51.957 -6.446 32.287 1.00 62.28 325 SER A C 1
ATOM 2390 O O . SER A 1 325 ? -51.919 -7.159 33.285 1.00 62.28 325 SER A O 1
ATOM 2392 N N . ASP A 1 326 ? -50.871 -5.854 31.784 1.00 69.62 326 ASP A N 1
ATOM 2393 C CA . ASP A 1 326 ? -49.543 -6.083 32.355 1.00 69.62 326 ASP A CA 1
ATOM 2394 C C . ASP A 1 326 ? -48.678 -4.804 32.351 1.00 69.62 326 ASP A C 1
ATOM 2396 O O . ASP A 1 326 ? -48.171 -4.396 31.296 1.00 69.62 326 ASP A O 1
ATOM 2400 N N . PRO A 1 327 ? -48.530 -4.124 33.507 1.00 72.88 327 PRO A N 1
ATOM 2401 C CA . PRO A 1 327 ? -47.706 -2.922 33.610 1.00 72.88 327 PRO A CA 1
ATOM 2402 C C . PRO A 1 327 ? -46.215 -3.206 33.369 1.00 72.88 327 PRO A C 1
ATOM 2404 O O . PRO A 1 327 ? -45.510 -2.315 32.889 1.00 72.88 327 PRO A O 1
ATOM 2407 N N . ASP A 1 328 ? -45.740 -4.430 33.629 1.00 75.31 328 ASP A N 1
ATOM 2408 C CA . ASP A 1 328 ? -44.327 -4.789 33.472 1.00 75.31 328 ASP A CA 1
ATOM 2409 C C . ASP A 1 328 ? -43.975 -5.007 31.989 1.00 75.31 328 ASP A C 1
ATOM 2411 O O . ASP A 1 328 ? -42.916 -4.573 31.522 1.00 75.31 328 ASP A O 1
ATOM 2415 N N . LEU A 1 329 ? -44.897 -5.584 31.206 1.00 75.44 329 LEU A N 1
ATOM 2416 C CA . LEU A 1 329 ? -44.727 -5.771 29.759 1.00 75.44 329 LEU A CA 1
ATOM 2417 C C . LEU A 1 329 ? -44.716 -4.431 29.002 1.00 75.44 329 LEU A C 1
ATOM 2419 O O . LEU A 1 329 ? -43.899 -4.230 28.099 1.00 75.44 329 LEU A O 1
ATOM 2423 N N . ALA A 1 330 ? -45.591 -3.493 29.383 1.00 76.50 330 ALA A N 1
ATOM 2424 C CA . ALA A 1 330 ? -45.640 -2.162 28.778 1.00 76.50 330 ALA A CA 1
ATOM 2425 C C . ALA A 1 330 ? -44.344 -1.368 29.030 1.00 76.50 330 ALA A C 1
ATOM 2427 O O . ALA A 1 330 ? -43.837 -0.699 28.125 1.00 76.50 330 ALA A O 1
ATOM 2428 N N . LEU A 1 331 ? -43.773 -1.489 30.234 1.00 76.62 331 LEU A N 1
ATOM 2429 C CA . LEU A 1 331 ? -42.506 -0.857 30.602 1.00 76.62 331 LEU A CA 1
ATOM 2430 C C . LEU A 1 331 ? -41.324 -1.436 29.804 1.00 76.62 331 LEU A C 1
ATOM 2432 O O . LEU A 1 331 ? -40.495 -0.681 29.289 1.00 76.62 331 LEU A O 1
ATOM 2436 N N . ALA A 1 332 ? -41.259 -2.764 29.655 1.00 77.31 332 ALA A N 1
ATOM 2437 C CA . ALA A 1 332 ? -40.203 -3.432 28.891 1.00 77.31 332 ALA A CA 1
ATOM 2438 C C . ALA A 1 332 ? -40.223 -3.040 27.399 1.00 77.31 332 ALA A C 1
ATOM 2440 O O . ALA A 1 332 ? -39.170 -2.811 26.792 1.00 77.31 332 ALA A O 1
ATOM 2441 N N . LEU A 1 333 ? -41.417 -2.892 26.814 1.00 77.25 333 LEU A N 1
ATOM 2442 C CA . LEU A 1 333 ? -41.594 -2.393 25.446 1.00 77.25 333 LEU A CA 1
ATOM 2443 C C . LEU A 1 333 ? -41.144 -0.934 25.306 1.00 77.25 333 LEU A C 1
ATOM 2445 O O . LEU A 1 333 ? -40.489 -0.580 24.325 1.00 77.25 333 LEU A O 1
ATOM 2449 N N . GLN A 1 334 ? -41.447 -0.094 26.298 1.00 78.12 334 GLN A N 1
ATOM 2450 C CA . GLN A 1 334 ? -41.040 1.307 26.284 1.00 78.12 334 GLN A CA 1
ATOM 2451 C C . GLN A 1 334 ? -39.515 1.459 26.342 1.00 78.12 334 GLN A C 1
ATOM 2453 O O . GLN A 1 334 ? -38.964 2.239 25.564 1.00 78.12 334 GLN A O 1
ATOM 2458 N N . LEU A 1 335 ? -38.837 0.672 27.185 1.00 74.44 335 LEU A N 1
ATOM 2459 C CA . LEU A 1 335 ? -37.372 0.639 27.264 1.00 74.44 335 LEU A CA 1
ATOM 2460 C C . LEU A 1 335 ? -36.740 0.178 25.941 1.00 74.44 335 LEU A C 1
ATOM 2462 O O . LEU A 1 335 ? -35.798 0.802 25.451 1.00 74.44 335 LEU A O 1
ATOM 2466 N N . SER A 1 336 ? -37.329 -0.839 25.306 1.00 72.56 336 SER A N 1
ATOM 2467 C CA . SER A 1 336 ? -36.856 -1.370 24.019 1.00 72.56 336 SER A CA 1
ATOM 2468 C C . SER A 1 336 ? -36.992 -0.357 22.871 1.00 72.56 336 SER A C 1
ATOM 2470 O O . SER A 1 336 ? -36.142 -0.292 21.979 1.00 72.56 336 SER A O 1
ATOM 2472 N N . ILE A 1 337 ? -38.043 0.471 22.892 1.00 74.06 337 ILE A N 1
ATOM 2473 C CA . ILE A 1 337 ? -38.239 1.542 21.903 1.00 74.06 337 ILE A CA 1
ATOM 2474 C C . ILE A 1 337 ? -37.272 2.704 22.152 1.00 74.06 337 ILE A C 1
ATOM 2476 O O . ILE A 1 337 ? -36.766 3.287 21.190 1.00 74.06 337 ILE A O 1
ATOM 2480 N N . THR A 1 338 ? -36.977 3.039 23.411 1.00 65.06 338 THR A N 1
ATOM 2481 C CA . THR A 1 338 ? -36.016 4.108 23.721 1.00 65.06 338 THR A CA 1
ATOM 2482 C C . THR A 1 338 ? -34.574 3.736 23.381 1.00 65.06 338 THR A C 1
ATOM 2484 O O . THR A 1 338 ? -33.830 4.613 22.944 1.00 65.06 338 THR A O 1
ATOM 2487 N N . ASP A 1 339 ? -34.201 2.456 23.466 1.00 59.00 339 ASP A N 1
ATOM 2488 C CA . ASP A 1 339 ? -32.851 1.999 23.102 1.00 59.00 339 ASP A CA 1
ATOM 2489 C C . ASP A 1 339 ? -32.589 2.029 21.590 1.00 59.00 339 ASP A C 1
ATOM 2491 O O . ASP A 1 339 ? -31.451 2.195 21.155 1.00 59.00 339 ASP A O 1
ATOM 2495 N N . SER A 1 340 ? -33.634 1.962 20.760 1.00 48.53 340 SER A N 1
ATOM 2496 C CA . SER A 1 340 ? -33.472 2.044 19.301 1.00 48.53 340 SER A CA 1
ATOM 2497 C C . SER A 1 340 ? -33.328 3.479 18.773 1.00 48.53 340 SER A C 1
ATOM 2499 O O . SER A 1 340 ? -33.110 3.673 17.576 1.00 48.53 340 SER A O 1
ATOM 2501 N N . ALA A 1 341 ? -33.445 4.506 19.623 1.00 44.00 341 ALA A N 1
ATOM 2502 C CA . ALA A 1 341 ? -33.386 5.893 19.178 1.00 44.00 341 ALA A CA 1
ATOM 2503 C C . ALA A 1 341 ? -32.848 6.849 20.253 1.00 44.00 341 ALA A C 1
ATOM 2505 O O . ALA A 1 341 ? -33.615 7.656 20.779 1.00 44.00 341 ALA A O 1
ATOM 2506 N N . LYS A 1 342 ? -31.532 6.815 20.523 1.00 36.84 342 LYS A N 1
ATOM 2507 C CA . LYS A 1 342 ? -30.671 8.013 20.695 1.00 36.84 342 LYS A CA 1
ATOM 2508 C C . LYS A 1 342 ? -29.265 7.653 21.181 1.00 36.84 342 LYS A C 1
ATOM 2510 O O . LYS A 1 342 ? -28.954 7.693 22.369 1.00 36.84 342 LYS A O 1
ATOM 2515 N N . ASP A 1 343 ? -28.380 7.462 20.212 1.00 33.88 343 ASP A N 1
ATOM 2516 C CA . ASP A 1 343 ? -26.971 7.797 20.372 1.00 33.88 343 ASP A CA 1
ATOM 2517 C C . ASP A 1 343 ? -26.814 9.331 20.480 1.00 33.88 343 ASP A C 1
ATOM 2519 O O . ASP A 1 343 ? -27.350 10.082 19.667 1.00 33.88 343 ASP A O 1
ATOM 2523 N N . GLN A 1 344 ? -26.028 9.776 21.469 1.00 41.56 344 GLN A N 1
ATOM 2524 C CA . GLN A 1 344 ? -25.513 11.146 21.679 1.00 41.56 344 GLN A CA 1
ATOM 2525 C C . GLN A 1 344 ? -26.417 12.200 22.370 1.00 41.56 344 GLN A C 1
ATOM 2527 O O . GLN A 1 344 ? -26.584 13.311 21.871 1.00 41.56 344 GLN A O 1
ATOM 2532 N N . SER A 1 345 ? -26.869 11.937 23.606 1.00 37.88 345 SER A N 1
ATOM 2533 C CA . SER A 1 345 ? -27.053 12.998 24.637 1.00 37.88 345 SER A CA 1
ATOM 2534 C C . SER A 1 345 ? -26.888 12.526 26.098 1.00 37.88 345 SER A C 1
ATOM 2536 O O . SER A 1 345 ? -27.226 13.241 27.040 1.00 37.88 345 SER A O 1
ATOM 2538 N N . SER A 1 346 ? -26.303 11.346 26.320 1.00 48.31 346 SER A N 1
ATOM 2539 C CA . SER A 1 346 ? -26.445 10.550 27.552 1.00 48.31 346 SER A CA 1
ATOM 2540 C C . SER A 1 346 ? -25.758 11.061 28.828 1.00 48.31 346 SER A C 1
ATOM 2542 O O . SER A 1 346 ? -25.897 10.424 29.868 1.00 48.31 346 SER A O 1
ATOM 2544 N N . GLN A 1 347 ? -25.064 12.203 28.821 1.00 45.41 347 GLN A N 1
ATOM 2545 C CA . GLN A 1 347 ? -24.432 12.722 30.046 1.00 45.41 347 GLN A CA 1
ATOM 2546 C C . GLN A 1 347 ? -25.138 13.941 30.652 1.00 45.41 347 GLN A C 1
ATOM 2548 O O . GLN A 1 347 ? -25.063 14.143 31.860 1.00 45.41 347 GLN A O 1
ATOM 2553 N N . SER A 1 348 ? -25.860 14.737 29.855 1.00 52.34 348 SER A N 1
ATOM 2554 C CA . SER A 1 348 ? -26.570 15.923 30.358 1.00 52.34 348 SER A CA 1
ATOM 2555 C C . SER A 1 348 ? -27.983 15.607 30.850 1.00 52.34 348 SER A C 1
ATOM 2557 O O . SER A 1 348 ? -28.471 16.274 31.763 1.00 52.34 348 SER A O 1
ATOM 2559 N N . ASP A 1 349 ? -28.627 14.581 30.288 1.00 57.56 349 ASP A N 1
ATOM 2560 C CA . ASP A 1 349 ? -29.998 14.220 30.654 1.00 57.56 349 ASP A CA 1
ATOM 2561 C C . ASP A 1 349 ? -30.059 13.530 32.025 1.00 57.56 349 ASP A C 1
ATOM 2563 O O . ASP A 1 349 ? -30.960 13.819 32.809 1.00 57.56 349 ASP A O 1
ATOM 2567 N N . MET A 1 350 ? -29.045 12.738 32.399 1.00 53.50 350 MET A N 1
ATOM 2568 C CA . MET A 1 350 ? -28.995 12.125 33.733 1.00 53.50 350 MET A CA 1
ATOM 2569 C C . MET A 1 350 ? -28.863 13.185 34.838 1.00 53.50 350 MET A C 1
ATOM 2571 O O . MET A 1 350 ? -29.566 13.119 35.841 1.00 53.50 350 MET A O 1
ATOM 2575 N N . SER A 1 351 ? -28.049 14.228 34.635 1.00 62.16 351 SER A N 1
ATOM 2576 C CA . SER A 1 351 ? -27.940 15.341 35.591 1.00 62.16 351 SER A CA 1
ATOM 2577 C C . SER A 1 351 ? -29.244 16.130 35.742 1.00 62.16 351 SER A C 1
ATOM 2579 O O . SER A 1 351 ? -29.543 16.599 36.837 1.00 62.16 351 SER A O 1
ATOM 2581 N N . LYS A 1 352 ? -30.035 16.265 34.668 1.00 66.81 352 LYS A N 1
ATOM 2582 C CA . LYS A 1 352 ? -31.346 16.929 34.724 1.00 66.81 352 LYS A CA 1
ATOM 2583 C C . LYS A 1 352 ? -32.397 16.077 35.428 1.00 66.81 352 LYS A C 1
ATOM 2585 O O . LYS A 1 352 ? -33.179 16.624 36.194 1.00 66.81 352 LYS A O 1
ATOM 2590 N N . LEU A 1 353 ? -32.387 14.760 35.213 1.00 60.38 353 LEU A N 1
ATOM 2591 C CA . LEU A 1 353 ? -33.297 13.837 35.896 1.00 60.38 353 LEU A CA 1
ATOM 2592 C C . LEU A 1 353 ? -33.013 13.752 37.403 1.00 60.38 353 LEU A C 1
ATOM 2594 O O . LEU A 1 353 ? -33.948 13.678 38.193 1.00 60.38 353 LEU A O 1
ATOM 2598 N N . LEU A 1 354 ? -31.742 13.833 37.821 1.00 67.06 354 LEU A N 1
ATOM 2599 C CA . LEU A 1 354 ? -31.382 13.891 39.245 1.00 67.06 354 LEU A CA 1
ATOM 2600 C C . LEU A 1 354 ? -31.759 15.223 39.919 1.00 67.06 354 LEU A C 1
ATOM 2602 O O . LEU A 1 354 ? -31.912 15.255 41.138 1.00 67.06 354 LEU A O 1
ATOM 2606 N N . ALA A 1 355 ? -31.902 16.310 39.156 1.00 68.38 355 ALA A N 1
ATOM 2607 C CA . ALA A 1 355 ? -32.301 17.613 39.690 1.00 68.38 355 ALA A CA 1
ATOM 2608 C C . ALA A 1 355 ? -33.818 17.730 39.932 1.00 68.38 355 ALA A C 1
ATOM 2610 O O . ALA A 1 355 ? -34.266 18.675 40.586 1.00 68.38 355 ALA A O 1
ATOM 2611 N N . ASP A 1 356 ? -34.620 16.802 39.404 1.00 71.56 356 ASP A N 1
ATOM 2612 C CA . ASP A 1 356 ? -36.072 16.876 39.497 1.00 71.56 356 ASP A CA 1
ATOM 2613 C C . ASP A 1 356 ? -36.569 16.300 40.839 1.00 71.56 356 ASP A C 1
ATOM 2615 O O . ASP A 1 356 ? -36.517 15.093 41.098 1.00 71.56 356 ASP A O 1
ATOM 2619 N N . GLN A 1 357 ? -37.062 17.185 41.714 1.00 67.69 357 GLN A N 1
ATOM 2620 C CA . GLN A 1 357 ? -37.561 16.876 43.067 1.00 67.69 357 GLN A CA 1
ATOM 2621 C C . GLN A 1 357 ? -38.615 15.759 43.084 1.00 67.69 357 GLN A C 1
ATOM 2623 O O . GLN A 1 357 ? -38.693 14.974 44.034 1.00 67.69 357 GLN A O 1
ATOM 2628 N N . SER A 1 358 ? -39.435 15.689 42.035 1.00 75.44 358 SER A N 1
ATOM 2629 C CA . SER A 1 358 ? -40.512 14.706 41.906 1.00 75.44 358 SER A CA 1
ATOM 2630 C C . SER A 1 358 ? -39.978 13.290 41.664 1.00 75.44 358 SER A C 1
ATOM 2632 O O . SER A 1 358 ? -40.448 12.336 42.287 1.00 75.44 358 SER A O 1
ATOM 2634 N N . PHE A 1 359 ? -38.941 13.162 40.833 1.00 78.88 359 PHE A N 1
ATOM 2635 C CA . PHE A 1 359 ? -38.317 11.887 40.500 1.00 78.88 359 PHE A CA 1
ATOM 2636 C C . PHE A 1 359 ? -37.552 11.315 41.695 1.00 78.88 359 PHE A C 1
ATOM 2638 O O . PHE A 1 359 ? -37.775 10.163 42.070 1.00 78.88 359 PHE A O 1
ATOM 2645 N N . VAL A 1 360 ? -36.747 12.136 42.380 1.00 77.25 360 VAL A N 1
ATOM 2646 C CA . VAL A 1 360 ? -36.025 11.709 43.592 1.00 77.25 360 VAL A CA 1
ATOM 2647 C C . VAL A 1 360 ? -37.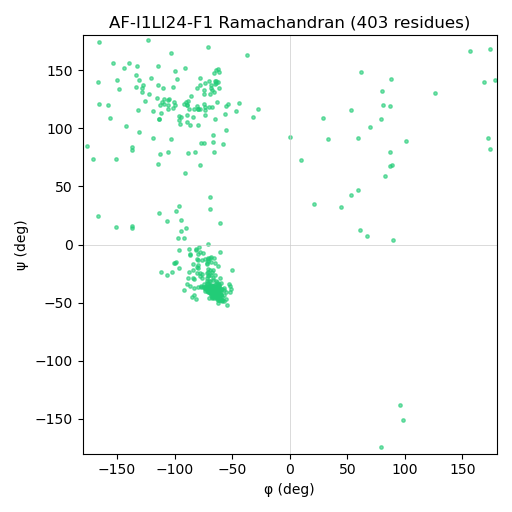003 11.290 44.696 1.00 77.25 360 VAL A C 1
ATOM 2649 O O . VAL A 1 360 ? -36.806 10.252 45.324 1.00 77.25 360 VAL A O 1
ATOM 2652 N N . SER A 1 361 ? -38.109 12.020 44.876 1.00 74.38 361 SER A N 1
ATOM 2653 C CA . SER A 1 361 ? -39.161 11.645 45.835 1.00 74.38 361 SER A CA 1
ATOM 2654 C C . SER A 1 361 ? -39.853 10.325 45.473 1.00 74.38 361 SER A C 1
ATOM 2656 O O . SER A 1 361 ? -40.165 9.538 46.365 1.00 74.38 361 SER A O 1
ATOM 2658 N N . SER A 1 362 ? -40.067 10.052 44.180 1.00 80.31 362 SER A N 1
ATOM 2659 C CA . SER A 1 362 ? -40.659 8.787 43.719 1.00 80.31 362 SER A CA 1
ATOM 2660 C C . SER A 1 362 ? -39.734 7.585 43.947 1.00 80.31 362 SER A C 1
ATOM 2662 O O . SER A 1 362 ? -40.195 6.537 44.397 1.00 80.31 362 SER A O 1
ATOM 2664 N N . ILE A 1 363 ? -38.421 7.756 43.744 1.00 77.19 363 ILE A N 1
ATOM 2665 C CA . ILE A 1 363 ? -37.419 6.722 44.032 1.00 77.19 363 ILE A CA 1
ATOM 2666 C C . ILE A 1 363 ? -37.353 6.460 45.536 1.00 77.19 363 ILE A C 1
ATOM 2668 O O . ILE A 1 363 ? -37.399 5.305 45.958 1.00 77.19 363 ILE A O 1
ATOM 2672 N N . LEU A 1 364 ? -37.306 7.516 46.353 1.00 70.75 364 LEU A N 1
ATOM 2673 C CA . LEU A 1 364 ? -37.269 7.385 47.811 1.00 70.75 364 LEU A CA 1
ATOM 2674 C C . LEU A 1 364 ? -38.527 6.697 48.361 1.00 70.75 364 LEU A C 1
ATOM 2676 O O . LEU A 1 364 ? -38.409 5.897 49.279 1.00 70.75 364 LEU A O 1
ATOM 2680 N N . ALA A 1 365 ? -39.703 6.931 47.768 1.00 75.81 365 ALA A N 1
ATOM 2681 C CA . ALA A 1 365 ? -40.938 6.240 48.145 1.00 75.81 365 ALA A CA 1
ATOM 2682 C C . ALA A 1 365 ? -40.965 4.756 47.729 1.00 75.81 365 ALA A C 1
ATOM 2684 O O . ALA A 1 365 ? -41.649 3.955 48.364 1.00 75.81 365 ALA A O 1
ATOM 2685 N N . SER A 1 366 ? -40.236 4.383 46.671 1.00 81.94 366 SER A N 1
ATOM 2686 C CA . SER A 1 366 ? -40.130 2.988 46.217 1.00 81.94 366 SER A CA 1
ATOM 2687 C C . SER A 1 366 ? -39.138 2.148 47.033 1.00 81.94 366 SER A C 1
ATOM 2689 O O . SER A 1 366 ? -39.190 0.919 46.986 1.00 81.94 366 SER A O 1
ATOM 2691 N N . LEU A 1 367 ? -38.240 2.792 47.789 1.00 72.50 367 LEU A N 1
ATOM 2692 C CA . LEU A 1 367 ? -37.204 2.129 48.580 1.00 72.50 367 LEU A CA 1
ATOM 2693 C C . LEU A 1 367 ? -37.764 1.671 49.941 1.00 72.50 367 LEU A C 1
ATOM 2695 O O . LEU A 1 367 ? -38.153 2.507 50.761 1.00 72.50 367 LEU A O 1
ATOM 2699 N N . PRO A 1 368 ? -37.791 0.354 50.227 1.00 74.88 368 PRO A N 1
ATOM 2700 C CA . PRO A 1 368 ? -38.353 -0.165 51.470 1.00 74.88 368 PRO A CA 1
ATOM 2701 C C . PRO A 1 368 ? -37.568 0.335 52.690 1.00 74.88 368 PRO A C 1
ATOM 2703 O O . PRO A 1 368 ? -36.369 0.089 52.808 1.00 74.88 368 PRO A O 1
ATOM 2706 N N . GLY A 1 369 ? -38.256 1.002 53.620 1.00 74.69 369 GLY A N 1
ATOM 2707 C CA . GLY A 1 369 ? -37.691 1.440 54.903 1.00 74.69 369 GLY A CA 1
ATOM 2708 C C . GLY A 1 369 ? -37.040 2.826 54.908 1.00 74.69 369 GLY A C 1
ATOM 2709 O O . GLY A 1 369 ? -36.491 3.212 55.937 1.00 74.69 369 GLY A O 1
ATOM 2710 N N . VAL A 1 370 ? -37.097 3.576 53.803 1.00 80.50 370 VAL A N 1
ATOM 2711 C CA . VAL A 1 370 ? -36.651 4.975 53.758 1.00 80.50 370 VAL A CA 1
ATOM 2712 C C . VAL A 1 370 ? -37.858 5.887 53.954 1.00 80.50 370 VAL A C 1
ATOM 2714 O O . VAL A 1 370 ? -38.711 5.991 53.076 1.00 80.50 370 VAL A O 1
ATOM 2717 N N . ASP A 1 371 ? -37.935 6.572 55.095 1.00 76.12 371 ASP A N 1
ATOM 2718 C CA . ASP A 1 371 ? -38.998 7.544 55.331 1.00 76.12 371 ASP A CA 1
ATOM 2719 C C . ASP A 1 371 ? -38.662 8.878 54.633 1.00 76.12 371 ASP A C 1
ATOM 2721 O O . ASP A 1 371 ? -37.691 9.548 54.999 1.00 76.12 371 ASP A O 1
ATOM 2725 N N . PRO A 1 372 ? -39.481 9.362 53.675 1.00 71.00 372 PRO A N 1
ATOM 2726 C CA . PRO A 1 372 ? -39.236 10.640 52.991 1.00 71.00 372 PRO A CA 1
ATOM 2727 C C . PRO A 1 372 ? -39.338 11.852 53.935 1.00 71.00 372 PRO A C 1
ATOM 2729 O O . PRO A 1 372 ? -38.975 12.975 53.582 1.00 71.00 372 PRO A O 1
ATOM 2732 N N . ASN A 1 373 ? -39.860 11.642 55.146 1.00 69.44 373 ASN A N 1
ATOM 2733 C CA . ASN A 1 373 ? -40.007 12.674 56.160 1.00 69.44 373 ASN A CA 1
ATOM 2734 C C . ASN A 1 373 ? -38.873 12.726 57.184 1.00 69.44 373 ASN A C 1
ATOM 2736 O O . ASN A 1 373 ? -38.882 13.669 57.984 1.00 69.44 373 ASN A O 1
ATOM 2740 N N . ASP A 1 374 ? -37.916 11.796 57.144 1.00 81.75 374 ASP A N 1
ATOM 2741 C CA . ASP A 1 374 ? -36.802 11.779 58.086 1.00 81.75 374 ASP A CA 1
ATOM 2742 C C . ASP A 1 374 ? -35.904 13.019 57.928 1.00 81.75 374 ASP A C 1
ATOM 2744 O O . ASP A 1 374 ? -35.598 13.438 56.804 1.00 81.75 374 ASP A O 1
ATOM 2748 N N . PRO A 1 375 ? -35.439 13.622 59.040 1.00 80.12 375 PRO A N 1
ATOM 2749 C CA . PRO A 1 375 ? -34.634 14.839 59.002 1.00 80.12 375 PRO A CA 1
ATOM 2750 C C . PRO A 1 375 ? -33.316 14.638 58.245 1.00 80.12 375 PRO A C 1
ATOM 2752 O O . PRO A 1 375 ? -32.887 15.545 57.541 1.00 80.12 375 PRO A O 1
ATOM 2755 N N . SER A 1 376 ? -32.708 13.449 58.317 1.00 77.75 376 SER A N 1
ATOM 2756 C CA . SER A 1 376 ? -31.473 13.126 57.590 1.00 77.75 376 SER A CA 1
ATOM 2757 C C . SER A 1 376 ? -31.675 13.063 56.074 1.00 77.75 376 SER A C 1
ATOM 2759 O O . SER A 1 376 ? -30.822 13.530 55.324 1.00 77.75 376 SER A O 1
ATOM 2761 N N . VAL A 1 377 ? -32.812 12.531 55.613 1.00 74.69 377 VAL A N 1
ATOM 2762 C CA . VAL A 1 377 ? -33.146 12.461 54.180 1.00 74.69 377 VAL A CA 1
ATOM 2763 C C . VAL A 1 377 ? -33.510 13.850 53.652 1.00 74.69 377 VAL A C 1
ATOM 2765 O O . VAL A 1 377 ? -33.090 14.218 52.558 1.00 74.69 377 VAL A O 1
ATOM 2768 N N . LYS A 1 378 ? -34.205 14.668 54.456 1.00 77.06 378 LYS A N 1
ATOM 2769 C CA . LYS A 1 378 ? -34.485 16.078 54.131 1.00 77.06 378 LYS A CA 1
ATOM 2770 C C . LYS A 1 378 ? -33.222 16.930 54.038 1.00 77.06 378 LYS A C 1
ATOM 2772 O O . LYS A 1 378 ? -33.132 17.755 53.1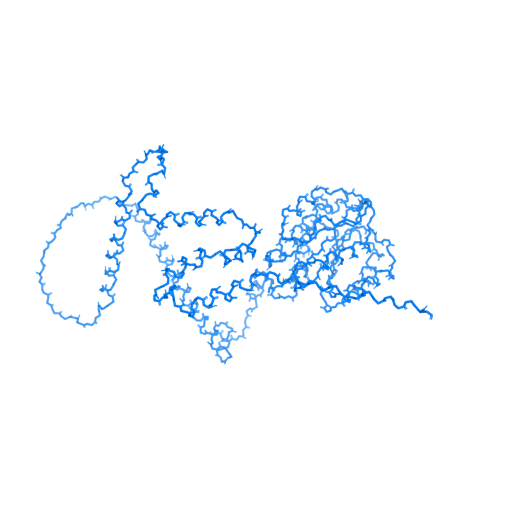35 1.00 77.06 378 LYS A O 1
ATOM 2777 N N . ASP A 1 379 ? -32.257 16.727 54.931 1.00 78.88 379 ASP A N 1
ATOM 2778 C CA . ASP A 1 379 ? -30.981 17.451 54.904 1.00 78.88 379 ASP A CA 1
ATOM 2779 C C . ASP A 1 379 ? -30.124 17.035 53.690 1.00 78.88 379 ASP A C 1
ATOM 2781 O O . ASP A 1 379 ? -29.496 17.869 53.034 1.00 78.88 379 ASP A O 1
ATOM 2785 N N . LEU A 1 380 ? -30.177 15.757 53.292 1.00 75.06 380 LEU A N 1
ATOM 2786 C CA . LEU A 1 380 ? -29.578 15.284 52.037 1.00 75.06 380 LEU A CA 1
ATOM 2787 C C . LEU A 1 380 ? -30.252 15.897 50.798 1.00 75.06 380 LEU A C 1
ATOM 2789 O O . LEU A 1 380 ? -29.560 16.399 49.916 1.00 75.06 380 LEU A O 1
ATOM 2793 N N . LEU A 1 381 ? -31.586 15.937 50.749 1.00 73.25 381 LEU A N 1
ATOM 2794 C CA . LEU A 1 381 ? -32.331 16.594 49.666 1.00 73.25 381 LEU A CA 1
ATOM 2795 C C . LEU A 1 381 ? -32.009 18.096 49.577 1.00 73.25 381 LEU A C 1
ATOM 2797 O O . LEU A 1 381 ? -31.761 18.611 48.488 1.00 73.25 381 LEU A O 1
ATOM 2801 N N . ALA A 1 382 ? -31.939 18.789 50.718 1.00 75.81 382 ALA A N 1
ATOM 2802 C CA . ALA A 1 382 ? -31.599 20.210 50.778 1.00 75.81 382 ALA A CA 1
ATOM 2803 C C . ALA A 1 382 ? -30.137 20.486 50.377 1.00 75.81 382 ALA A C 1
ATOM 2805 O O . ALA A 1 382 ? -29.858 21.436 49.643 1.00 75.81 382 ALA A O 1
ATOM 2806 N N . SER A 1 383 ? -29.193 19.650 50.819 1.00 73.56 383 SER A N 1
ATOM 2807 C CA . SER A 1 383 ? -27.776 19.792 50.458 1.00 73.56 383 SER A CA 1
ATOM 2808 C C . SER A 1 383 ? -27.507 19.491 48.982 1.00 73.56 383 SER A C 1
ATOM 2810 O O . SER A 1 383 ? -26.697 20.190 48.371 1.00 73.56 383 SER A O 1
ATOM 2812 N N . MET A 1 384 ? -28.222 18.535 48.375 1.00 65.69 384 MET A N 1
ATOM 2813 C CA . MET A 1 384 ? -28.150 18.291 46.930 1.00 65.69 384 MET A CA 1
ATOM 2814 C C . MET A 1 384 ? -28.723 19.461 46.123 1.00 65.69 384 MET A C 1
ATOM 2816 O O . MET A 1 384 ? -28.130 19.852 45.119 1.00 65.69 384 MET A O 1
ATOM 2820 N N . GLN A 1 385 ? -29.809 20.085 46.590 1.00 65.31 385 GLN A N 1
ATOM 2821 C CA . GLN A 1 385 ? -30.399 21.245 45.918 1.00 65.31 385 GLN A CA 1
ATOM 2822 C C . GLN A 1 385 ? -29.458 22.468 45.933 1.00 65.31 385 GLN A C 1
ATOM 2824 O O . GLN A 1 385 ? -29.342 23.173 44.928 1.00 65.31 385 GLN A O 1
ATOM 2829 N N . ASN A 1 386 ? -28.705 22.665 47.022 1.00 63.31 386 ASN A N 1
ATOM 2830 C CA . ASN A 1 386 ? -27.695 23.727 47.126 1.00 63.31 386 ASN A CA 1
ATOM 2831 C C . ASN A 1 386 ? -26.468 23.507 46.221 1.00 63.31 386 ASN A C 1
ATOM 2833 O O . ASN A 1 386 ? -25.770 24.467 45.906 1.00 63.31 386 ASN A O 1
ATOM 2837 N N . GLN A 1 387 ? -26.185 22.273 45.788 1.00 52.97 387 GLN A N 1
ATOM 2838 C CA . GLN A 1 387 ? -25.114 22.009 44.815 1.00 52.97 387 GLN A CA 1
ATOM 2839 C C . GLN A 1 387 ? -25.539 22.284 43.367 1.00 52.97 387 GLN A C 1
ATOM 2841 O O . GLN A 1 387 ? -24.680 22.471 42.507 1.00 52.97 387 GLN A O 1
ATOM 2846 N N . SER A 1 388 ? -26.846 22.328 43.094 1.00 48.09 388 SER A N 1
ATOM 2847 C CA . SER A 1 388 ? -27.392 22.591 41.758 1.00 48.09 388 SER A CA 1
ATOM 2848 C C . SER A 1 388 ? -27.598 24.073 41.420 1.00 48.09 388 SER A C 1
ATOM 2850 O O . SER A 1 388 ? -27.924 24.376 40.272 1.00 48.09 388 SER A O 1
ATOM 2852 N N . GLU A 1 389 ? -27.361 25.012 42.344 1.00 37.12 389 GLU A N 1
ATOM 2853 C CA . GLU A 1 389 ? -27.248 26.424 41.964 1.00 37.12 389 GLU A CA 1
ATOM 2854 C C . GLU A 1 389 ? -25.844 26.692 41.395 1.00 37.12 389 GLU A C 1
ATOM 2856 O O . GLU A 1 389 ? -24.845 26.532 42.104 1.00 37.12 389 GLU A O 1
ATOM 2861 N N . PRO A 1 390 ? -25.720 27.088 40.114 1.00 36.88 390 PRO A N 1
ATOM 2862 C CA . PRO A 1 390 ? -24.426 27.353 39.516 1.00 36.88 390 PRO A CA 1
ATOM 2863 C C . PRO A 1 390 ? -23.807 28.556 40.224 1.00 36.88 390 PRO A C 1
ATOM 2865 O O . PRO A 1 390 ? -24.221 29.697 40.016 1.00 36.88 390 PRO A O 1
ATOM 2868 N N . GLN A 1 391 ? -22.782 28.309 41.042 1.00 30.39 391 GLN A N 1
ATOM 2869 C CA . GLN A 1 391 ? -21.836 29.342 41.440 1.00 30.39 391 GLN A CA 1
ATOM 2870 C C . GLN A 1 391 ? -21.269 29.956 40.159 1.00 30.39 391 GLN A C 1
ATOM 2872 O O . GLN A 1 391 ? -20.359 29.409 39.533 1.00 30.39 391 GLN A O 1
ATOM 2877 N N . GLN A 1 392 ? -21.830 31.102 39.769 1.00 31.08 392 GLN A N 1
ATOM 2878 C CA . GLN A 1 392 ? -21.214 32.058 38.867 1.00 31.08 392 GLN A CA 1
ATOM 2879 C C . GLN A 1 392 ? -19.886 32.479 39.500 1.00 31.08 392 GLN A C 1
ATOM 2881 O O . GLN A 1 392 ? -19.791 33.460 40.236 1.00 31.08 392 GLN A O 1
ATOM 2886 N N . LYS A 1 393 ? -18.840 31.696 39.233 1.00 31.70 393 LYS A N 1
ATOM 2887 C CA . LYS A 1 393 ? -17.464 32.160 39.307 1.00 31.70 393 LYS A CA 1
ATOM 2888 C C . LYS A 1 393 ? -17.293 33.188 38.197 1.00 31.70 393 LYS A C 1
ATOM 2890 O O . LYS A 1 393 ? -16.919 32.858 37.077 1.00 31.70 393 LYS A O 1
ATOM 2895 N N . ASN A 1 394 ? -17.598 34.439 38.528 1.00 30.95 394 ASN A N 1
ATOM 2896 C CA . ASN A 1 394 ? -16.982 35.586 37.879 1.00 30.95 394 ASN A CA 1
ATOM 2897 C C . ASN A 1 394 ? -15.492 35.569 38.246 1.00 30.95 394 ASN A C 1
ATOM 2899 O O . ASN A 1 394 ? -15.049 36.271 39.154 1.00 30.95 394 ASN A O 1
ATOM 2903 N N . ASP A 1 395 ? -14.732 34.722 37.555 1.00 34.75 395 ASP A N 1
ATOM 2904 C CA . ASP A 1 395 ? -13.282 34.839 37.444 1.00 34.75 395 ASP A CA 1
ATOM 2905 C C . ASP A 1 395 ? -12.974 35.946 36.421 1.00 34.75 395 ASP A C 1
ATOM 2907 O O . ASP A 1 395 ? -12.475 35.688 35.333 1.00 34.75 395 ASP A O 1
ATOM 2911 N N . ASP A 1 396 ? -13.285 37.195 36.779 1.00 32.47 396 ASP A N 1
ATOM 2912 C CA . ASP A 1 396 ? -12.732 38.376 36.114 1.00 32.47 396 ASP A CA 1
ATOM 2913 C C . ASP A 1 396 ? -11.638 38.968 37.008 1.00 32.47 396 ASP A C 1
ATOM 2915 O O . ASP A 1 396 ? -11.855 39.799 37.893 1.00 32.47 396 ASP A O 1
ATOM 2919 N N . LYS A 1 397 ? -10.413 38.502 36.767 1.00 28.84 397 LYS A N 1
ATOM 2920 C CA . LYS A 1 397 ? -9.165 39.196 37.096 1.00 28.84 397 LYS A CA 1
ATOM 2921 C C . LYS A 1 397 ? -8.146 38.905 35.985 1.00 28.84 397 LYS A C 1
ATOM 2923 O O . LYS A 1 397 ? -8.144 37.782 35.488 1.00 28.84 397 LYS A O 1
ATOM 2928 N N . PRO A 1 398 ? -7.169 39.794 35.708 1.00 43.78 398 PRO A N 1
ATOM 2929 C CA . PRO A 1 398 ? -7.027 41.177 36.174 1.00 43.78 398 PRO A CA 1
ATOM 2930 C C . PRO A 1 398 ? -6.666 42.167 35.042 1.00 43.78 398 PRO A C 1
ATOM 2932 O O . PRO A 1 398 ? -5.726 41.952 34.279 1.00 43.78 398 PRO A O 1
ATOM 2935 N N . SER A 1 399 ? -7.325 43.327 35.002 1.00 36.56 399 SER A N 1
ATOM 2936 C CA . SER A 1 399 ? -6.818 44.502 34.283 1.00 36.56 399 SER A CA 1
ATOM 2937 C C . SER A 1 399 ? -5.714 45.162 35.119 1.00 36.56 399 SER A C 1
ATOM 2939 O O . SER A 1 399 ? -5.976 46.038 35.942 1.00 36.56 399 SER A O 1
ATOM 2941 N N . ASN A 1 400 ? -4.480 44.691 34.945 1.00 38.38 400 ASN A N 1
ATOM 2942 C CA . ASN A 1 400 ? -3.275 45.367 35.420 1.00 38.38 400 ASN A CA 1
ATOM 2943 C C . ASN A 1 400 ? -2.802 46.333 34.318 1.00 38.38 400 ASN A C 1
ATOM 2945 O O . ASN A 1 400 ? -1.887 46.027 33.559 1.00 38.38 400 ASN A O 1
ATOM 2949 N N . GLU A 1 401 ? -3.454 47.490 34.214 1.00 41.41 401 GLU A N 1
ATOM 2950 C CA . GLU A 1 401 ? -2.929 48.657 33.496 1.00 41.41 401 GLU A CA 1
ATOM 2951 C C . GLU A 1 401 ? -2.471 49.685 34.537 1.00 41.41 401 GLU A C 1
ATOM 2953 O O . GLU A 1 401 ? -3.167 50.639 34.874 1.00 41.41 401 GLU A O 1
ATOM 2958 N N . GLU A 1 402 ? -1.281 49.456 35.096 1.00 41.91 402 GLU A N 1
ATOM 2959 C CA . GLU A 1 402 ? -0.505 50.508 35.750 1.00 41.91 402 GLU A CA 1
ATOM 2960 C C . GLU A 1 402 ? 0.254 51.288 34.666 1.00 41.91 402 GLU A C 1
ATOM 2962 O O . GLU A 1 402 ? 1.444 51.075 34.421 1.00 41.91 402 GLU A O 1
ATOM 2967 N N . GLU A 1 403 ? -0.442 52.205 33.993 1.00 45.38 403 GLU A N 1
ATOM 2968 C CA . GLU A 1 403 ? 0.218 53.304 33.293 1.00 45.38 403 GLU A CA 1
ATOM 2969 C C . GLU A 1 403 ? 0.717 54.318 34.330 1.00 45.38 403 GLU A C 1
ATOM 2971 O O . GLU A 1 403 ? -0.044 54.977 35.042 1.00 45.38 403 GLU A O 1
ATOM 2976 N N . LYS A 1 404 ? 2.047 54.380 34.429 1.00 48.41 404 LYS A N 1
ATOM 2977 C CA . LYS A 1 404 ? 2.830 55.334 35.215 1.00 48.41 404 LYS A CA 1
ATOM 2978 C C . LYS A 1 404 ? 2.305 56.765 35.067 1.00 48.41 404 LYS A C 1
ATOM 2980 O O . LYS A 1 404 ? 2.324 57.327 33.974 1.00 48.41 404 LYS A O 1
ATOM 2985 N N . LYS A 1 405 ? 1.939 57.354 36.204 1.00 50.38 405 LYS A N 1
ATOM 2986 C CA . LYS A 1 405 ? 1.970 58.804 36.419 1.00 50.38 405 LYS A CA 1
ATOM 2987 C C . LYS A 1 405 ? 3.398 59.331 36.485 1.00 50.38 405 LYS A C 1
ATOM 2989 O O . LYS A 1 405 ? 4.272 58.586 36.990 1.00 50.38 405 LYS A O 1
#

Solvent-accessible surface area (backbone atoms only — not comparable to full-atom values): 24513 Å² total; per-residue (Å²): 132,77,54,36,38,36,36,36,36,41,60,28,21,55,64,36,71,41,65,68,31,68,89,23,38,47,55,29,48,51,52,32,51,51,49,52,51,50,52,46,38,70,66,31,76,84,20,24,47,18,39,28,37,22,18,41,100,50,66,44,76,77,37,72,71,35,69,58,65,69,62,51,53,58,55,58,77,71,60,77,72,26,52,62,69,37,64,73,60,32,54,53,52,47,55,54,59,64,71,72,52,91,61,86,82,39,43,43,34,36,39,36,47,43,57,63,84,65,86,73,57,63,68,60,40,35,54,50,14,47,54,35,42,74,68,63,39,32,47,34,39,42,39,40,53,80,85,50,72,74,40,54,59,44,51,50,48,24,46,69,38,29,55,63,89,75,64,39,48,78,44,80,45,77,76,42,92,67,50,59,44,60,61,46,61,76,32,60,86,66,46,48,97,55,100,63,62,68,74,68,64,60,52,58,57,57,67,70,64,73,83,90,66,102,42,100,77,78,53,58,59,86,83,38,53,67,58,45,48,51,53,53,54,51,50,53,52,49,48,52,51,48,51,54,51,50,48,50,53,49,51,52,52,50,54,61,69,65,67,82,72,83,88,87,84,82,88,77,85,84,84,88,78,93,82,85,85,85,89,82,86,90,85,65,84,72,58,63,63,57,54,55,53,52,53,54,51,53,52,56,51,53,63,62,55,72,75,68,81,71,81,88,76,98,64,93,70,76,77,77,68,69,71,76,82,38,74,67,60,52,50,54,52,51,53,58,56,52,71,77,66,70,89,88,60,84,73,63,54,57,60,52,53,71,66,34,69,68,54,53,51,53,52,41,70,69,40,89,90,50,60,83,80,38,68,71,53,46,51,50,54,53,53,54,55,64,66,70,55,80,79,79,74,81,81,82,77,78,93,81,78,83,74,82,128

Secondary structure (DSSP, 8-state):
---EEEEEEE--SGGGG--SSSS-HHHHHHHHHHHHHHHHHHH-TT-EEEEEE-SSSS-EEEEEEES-HHHHHHHHHTPPP-S---HHHHHHHHHHHHHT-S-TTSEEEEEEEE-S-----HHHHHHHHHHHHHTTEEEEEEEESS--HHHHHHHHHHHHHH-STT---EEEE-SSSS-HHHHHHTSHHHHTTSS-S-THHHHHHHHH-------TTS--TTT-HHHHHHHHHHHHHHHHHHHHHHHHHHHHHHHHHTSS---------------------SS-TTTHHHHHHHHHHHHHHHHHHTT-----------TTSTTSS-HHHHHHHHHHHHHTS-SS-TTHHHHHHHT-HHHHHHHHHHSTT--TT-HHHHHHHHHHHHHSS----------------

Nearest PDB structures (foldseek):
  8amz-assembly1_W  TM=9.910E-01  e=1.175E-33  Spinacia oleracea
  8j4a-assembly1_B  TM=9.763E-01  e=1.671E-32  Arabidopsis thaliana
  8jtl-assembly1_B  TM=9.722E-01  e=4.770E-32  Arabidopsis thaliana
  2x5n-assembly1_A  TM=9.687E-01  e=2.505E-24  Schizosaccharomyces pombe
  5ln1-assembly1_A-2  TM=9.663E-01  e=1.017E-22  Saccharomyces cerevisiae S288C

Foldseek 3Di:
DAAAEEEEEDELAPLQQPCLEPPTSLVLVVVQLLLLLVLQCVVDVNHWYWYWYFFDPHIDTQGQTDSDSVSVNVSSVPDHRHGDGDPLRNLVVLVVSVVPDPDPRH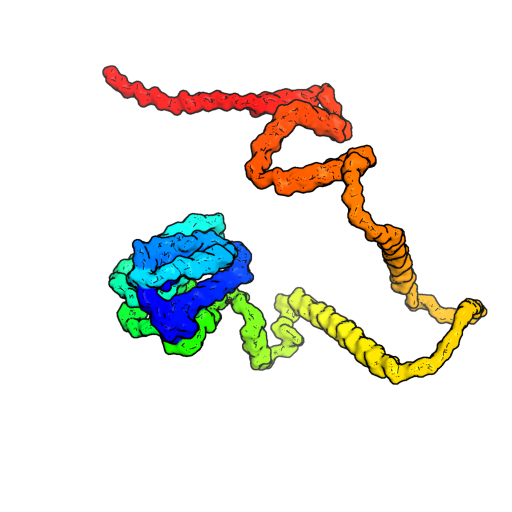QAEYEYEDEDDDPDDLVSLLVSLLVLQVVRYAYEYEYDDDDDVVRVVSVVSNCVSNDDPNSHYYQDDDRDHDRPNVSVCPDCSSVPPDPPPDPPPVVVVVVVPDDDDPDPVPDDCVVCVPVVVVVVVVVVVVVVVVVVVVVVVVVVVVVVVPPPDDDDDDDDDDDDDDDDDDDDPDDDPVPVVVVVVVVVVVVVVVVVVVVPPDDDDDDDDPPPPVPPPDPVVVVVVVVVVVVVDDDPDPPVVVVVCVQDPVNVVVVQVVDPPRDCPDPVNVVVVVVVNVVPPDPPPPPDDDDPPPPDD

Radius of gyration: 36.95 Å; Cα contacts (8 Å, |Δi|>4): 406; chains: 1; bounding box: 76×124×79 Å

Organism: Glycine max (NCBI:txid3847)

Mean predicted aligned error: 23.1 Å